Protein AF-0000000081272477 (afdb_homodimer)

Radius of gyration: 28.02 Å; Cα contacts (8 Å, |Δi|>4): 1542; chains: 2; bounding box: 54×92×64 Å

Secondary structure (DSSP, 8-state):
-PPEEEE-S---HHHHHHHHTTSEEE--TT-PPPPHHHHHHHHTT-SEEEE-TT--B-HHHHHH-TT--EEEESSS--TTB-HHHHHHTT-EEE---STTHHHHHHHHHHHHHHHHTTHHHHHHHHHTT----S--TTTT-B---TT-EEEEES-SHHHHHHHHIIIIIH--EEEEE-SSPPPHHHHHHHT-EE--HHHHHHH-SEEEE-----GGGTTSBSHHHHHHS-TT-EEEE-S-TTSB-HHHHHHHHHHTSSSEEEES--TTTTSPPHHHHT-SSEEE--S-TT-BHHHHHHHHHHHHHHHHHHTT-STTTT--SSBS-GGGGG-/-PPEEEE-S---HHHHHHHHTTSEEE--TT-PPPPHHHHHHHHTT-SEEEE-TT--B-HHHHHH-TT--EEEESSS--TTB-HHHHHHTT-EEE---STTHHHHHHHHHHHHHHHHTTHHHHHHHHHTT----S--TTTT-B---TT-EEEEES-SHHHHHHHHIIIIIH--EEEEE-SSPPPHHHHHHHT-EE--HHHHHHH-SEEEE-----GGGTTSBSHHHHHHS-TT-EEEE-S-TTSB-HHHHHHHHHHTSSSEEEES--TTTTSPPHHHHT-SSEEE--S-TT-BHHHHHHHHHHHHHHHHHHTT-STTTT--SSBS-GGGGG-

Solvent-accessible surface area (backbone atoms only — not comparable to full-atom values): 33310 Å² total; per-residue (Å²): 130,65,53,30,31,35,34,56,49,42,67,60,62,79,56,56,50,60,50,55,77,66,29,47,70,44,71,26,85,84,46,55,84,61,50,74,70,55,44,45,64,65,39,45,81,17,32,32,33,43,38,45,81,81,48,74,42,43,59,71,49,46,68,69,22,72,57,42,38,32,45,18,28,53,36,67,77,58,81,39,44,42,61,69,53,32,47,74,69,54,23,36,36,30,36,28,66,72,64,37,31,63,49,27,22,51,37,48,52,24,42,43,39,30,33,38,47,40,44,54,49,37,24,52,41,46,75,71,67,65,52,78,68,72,81,55,68,76,54,72,53,24,54,74,60,61,59,32,33,36,17,32,43,23,66,50,74,39,34,35,52,40,31,30,24,37,29,57,24,36,50,22,45,34,37,32,30,53,97,63,77,70,55,68,69,59,29,59,71,19,49,42,42,83,46,56,64,68,57,39,37,49,61,18,43,34,35,36,36,41,38,80,76,43,83,83,38,50,38,65,39,30,61,71,50,48,66,50,28,34,48,79,13,36,42,27,36,65,43,44,44,36,33,46,30,58,69,43,49,31,52,32,47,75,70,47,41,25,51,28,29,18,32,29,48,39,53,65,61,59,50,67,59,65,66,52,72,73,47,65,56,48,41,53,38,79,57,52,46,48,31,20,57,69,32,40,51,46,31,51,45,48,24,49,48,27,47,42,5,57,74,54,33,76,97,41,43,58,50,38,84,47,52,75,48,61,73,44,66,78,107,132,66,53,30,31,34,34,56,50,42,68,60,61,79,57,56,50,62,49,54,76,65,30,45,70,46,73,26,84,84,46,56,84,60,50,74,69,54,45,44,64,66,41,46,81,18,33,33,34,43,38,44,78,81,47,74,43,41,61,70,51,47,68,68,23,73,57,42,38,31,44,18,28,53,35,67,76,57,80,38,46,41,60,70,54,32,46,77,68,52,22,38,35,30,36,27,66,73,65,36,32,61,49,26,22,51,37,49,53,24,42,42,38,32,32,39,48,39,43,56,49,37,24,52,42,46,75,70,67,64,53,79,67,71,81,56,68,74,55,74,52,23,54,71,61,64,58,32,33,37,16,32,43,22,65,51,71,40,32,35,53,38,31,30,25,36,29,56,25,36,51,22,45,35,35,30,29,54,98,64,76,71,55,68,68,59,29,58,70,19,49,43,42,83,46,54,65,68,57,41,38,48,62,18,44,34,35,37,37,40,37,81,76,44,83,83,38,50,39,66,39,29,60,72,50,48,66,48,28,34,48,78,13,34,42,26,36,66,44,45,44,35,32,47,31,60,69,42,49,30,51,32,48,76,70,48,41,26,51,29,29,18,33,27,48,38,54,64,60,58,51,67,60,66,67,50,72,73,46,67,57,50,40,51,40,80,58,53,45,48,31,20,56,69,33,40,51,45,32,52,45,47,23,50,50,27,46,41,5,57,75,55,33,76,98,41,44,58,50,38,85,46,53,74,47,60,73,44,64,78,108

Nearest PDB structures (foldseek):
  2dbq-assembly1_A  TM=9.444E-01  e=6.482E-40  Pyrococcus horikoshii
  1gdh-assembly1_B  TM=8.837E-01  e=6.370E-31  Hyphomicrobium methylovorum
  8wpo-assembly1_A  TM=8.653E-01  e=7.987E-31  Anabaena sp. 90
  8wps-assembly1_A  TM=8.632E-01  e=1.666E-30  Anabaena sp. 90
  8wpj-assembly1_B  TM=8.432E-01  e=1.078E-29  Anabaena sp. 90

pLDDT: mean 97.38, std 2.61, range [69.44, 99.0]

Foldseek 3Di:
DAAEEEEQADADPVLVVVLVVGHNYDYDNVGDQDDQVRVLVVLARGAEYEAEPSAAADLVSCVSRLNHAEYFYQADADPSHPVVSCLVSLHFYFYQPPLLQLLLLVVLVVLQCCLQQLVVLVVVCVVVVNPDDPDDPPPSDGDDLAQFEEEEEACDSNNLSNLQCSCVVRVHAYEYEDPDDDDPVSCVSSNYHYDHLLCSQQRHQEYEYAHEDDPVLFQVPALVSLLSHDLRHEYEYLHEARSHDLVRVLVCCVVSSHPAYEYQYHNPPPDHDVSQVPDSSYHYHPNCSRPDPSSSSSSSNLSSQQRQQSCQHDPNNLHRPGTPCCVSSVD/DAAEEEEQADADPVLVVVLVVGHNYDYDNVGDQDDQVRVLVVLARGAEYEEEPSAAADLVSCVSRLNHAEYFYQADADPSHPVVSCLVSLHFYFYQPPLLQLLLLVVLVVLQCCLQQLVVLVVVCVVVVNPDDPDDPPPSDGDDLAQFEEEEEACDSNNLSNLQCSCVVRVHAYEYEDPDDDDPVSCVSSNYHYDYLLCSQQRHQEYEYAHEDDPVLFQVPALVSLLSHDLRHEYEYLHEARSHDLVRVLVCCVVSSHPAYEYQYHNPPPDHDVSQVVDSSYHYHPNCSRPDPSSSSSSSNLSSQQRQQSCQHDPNNLHRPGTPCCVSSVD

Structure (mmCIF, N/CA/C/O backbone):
data_AF-0000000081272477-model_v1
#
loop_
_entity.id
_entity.type
_entity.pdbx_description
1 polymer 'D-glycerate dehydrogenase'
#
loop_
_atom_site.group_PDB
_atom_site.id
_atom_site.type_symbol
_atom_site.label_atom_id
_atom_site.label_alt_id
_atom_site.label_comp_id
_atom_site.label_asym_id
_atom_site.label_entity_id
_atom_site.label_seq_id
_atom_site.pdbx_PDB_ins_code
_atom_site.Cartn_x
_atom_site.Cartn_y
_atom_site.Cartn_z
_atom_site.occupancy
_atom_site.B_iso_or_equiv
_atom_site.auth_seq_id
_atom_site.auth_comp_id
_atom_site.auth_asym_id
_atom_site.auth_atom_id
_atom_site.pdbx_PDB_model_num
ATOM 1 N N . MET A 1 1 ? -14.172 45.75 20.594 1 76.38 1 MET A N 1
ATOM 2 C CA . MET A 1 1 ? -14.031 45.344 19.203 1 76.38 1 MET A CA 1
ATOM 3 C C . MET A 1 1 ? -13.602 43.875 19.109 1 76.38 1 MET A C 1
ATOM 5 O O . MET A 1 1 ? -12.898 43.375 19.984 1 76.38 1 MET A O 1
ATOM 9 N N . ARG A 1 2 ? -14.211 43.062 18.188 1 90.12 2 ARG A N 1
ATOM 10 C CA . ARG A 1 2 ? -13.852 41.656 18.047 1 90.12 2 ARG A CA 1
ATOM 11 C C . ARG A 1 2 ? -12.398 41.5 17.609 1 90.12 2 ARG A C 1
ATOM 13 O O . ARG A 1 2 ? -11.922 42.25 16.75 1 90.12 2 ARG A O 1
ATOM 20 N N . PRO A 1 3 ? -11.672 40.656 18.25 1 95.75 3 PRO A N 1
ATOM 21 C CA . PRO A 1 3 ? -10.305 40.438 17.781 1 95.75 3 PRO A CA 1
ATOM 22 C C . PRO A 1 3 ? -10.242 40.031 16.312 1 95.75 3 PRO A C 1
ATOM 24 O O . PRO A 1 3 ? -11.211 39.469 15.773 1 95.75 3 PRO A O 1
ATOM 27 N N . SER A 1 4 ? -9.203 40.438 15.68 1 98.19 4 SER A N 1
ATOM 28 C CA . SER A 1 4 ? -9.016 40.094 14.266 1 98.19 4 SER A CA 1
ATOM 29 C C . SER A 1 4 ? -8.016 38.938 14.102 1 98.19 4 SER A C 1
ATOM 31 O O . SER A 1 4 ? -7.004 38.906 14.805 1 98.19 4 SER A O 1
ATOM 33 N N . VAL A 1 5 ? -8.352 38 13.156 1 98.69 5 VAL A N 1
ATOM 34 C CA . VAL A 1 5 ? -7.457 36.875 12.914 1 98.69 5 VAL A CA 1
ATOM 35 C C . VAL A 1 5 ? -7.266 36.656 11.414 1 98.69 5 VAL A C 1
ATOM 37 O O . VAL A 1 5 ? -8.07 37.156 10.609 1 98.69 5 VAL A O 1
ATOM 40 N N . LEU A 1 6 ? -6.195 36.031 11.07 1 98.69 6 LEU A N 1
ATOM 41 C CA . LEU A 1 6 ? -5.879 35.719 9.68 1 98.69 6 LEU A CA 1
ATOM 42 C C . LEU A 1 6 ? -5.855 34.188 9.461 1 98.69 6 LEU A C 1
ATOM 44 O O . LEU A 1 6 ? -5.27 33.469 10.25 1 98.69 6 LEU A O 1
ATOM 48 N N . VAL A 1 7 ? -6.559 33.688 8.508 1 98.44 7 VAL A N 1
ATOM 49 C CA . VAL A 1 7 ? -6.414 32.344 7.957 1 98.44 7 VAL A CA 1
ATOM 50 C C . VAL A 1 7 ? -5.586 32.406 6.676 1 98.44 7 VAL A C 1
ATOM 52 O O . VAL A 1 7 ? -6.043 32.906 5.656 1 98.44 7 VAL A O 1
ATOM 55 N N . THR A 1 8 ? -4.422 31.812 6.723 1 98.12 8 THR A N 1
ATOM 56 C CA . THR A 1 8 ? -3.414 32.125 5.715 1 98.12 8 THR A CA 1
ATOM 57 C C . THR A 1 8 ? -3.672 31.344 4.434 1 98.12 8 THR A C 1
ATOM 59 O O . THR A 1 8 ? -3.211 31.734 3.357 1 98.12 8 THR A O 1
ATOM 62 N N . ARG A 1 9 ? -4.277 30.172 4.582 1 97.81 9 ARG A N 1
ATOM 63 C CA . ARG A 1 9 ? -4.547 29.281 3.451 1 97.81 9 ARG A CA 1
ATOM 64 C C . ARG A 1 9 ? -6.027 28.922 3.387 1 97.81 9 ARG A C 1
ATOM 66 O O . ARG A 1 9 ? -6.738 29.016 4.391 1 97.81 9 ARG A O 1
ATOM 73 N N . ALA A 1 10 ? -6.453 28.562 2.178 1 97.25 10 ALA A N 1
ATOM 74 C CA . ALA A 1 10 ? -7.824 28.062 2.068 1 97.25 10 ALA A CA 1
ATOM 75 C C . ALA A 1 10 ? -8.039 26.844 2.951 1 97.25 10 ALA A C 1
ATOM 77 O O . ALA A 1 10 ? -7.109 26.062 3.168 1 97.25 10 ALA A O 1
ATOM 78 N N . THR A 1 11 ? -9.188 26.703 3.492 1 96.69 11 THR A N 1
ATOM 79 C CA . THR A 1 11 ? -9.586 25.578 4.32 1 96.69 11 THR A CA 1
ATOM 80 C C . THR A 1 11 ? -11.078 25.297 4.176 1 96.69 11 THR A C 1
ATOM 82 O O . THR A 1 11 ? -11.734 25.859 3.287 1 96.69 11 THR A O 1
ATOM 85 N N . PHE A 1 12 ? -11.594 24.344 4.891 1 96.38 12 PHE A N 1
ATOM 86 C CA . PHE A 1 12 ? -13.016 24.016 4.828 1 96.38 12 PHE A CA 1
ATOM 87 C C . PHE A 1 12 ? -13.859 25.172 5.352 1 96.38 12 PHE A C 1
ATOM 89 O O . PHE A 1 12 ? -13.812 25.484 6.543 1 96.38 12 PHE A O 1
ATOM 96 N N . PRO A 1 13 ? -14.695 25.75 4.469 1 95.75 13 PRO A N 1
ATOM 97 C CA . PRO A 1 13 ? -15.438 26.953 4.848 1 95.75 13 PRO A CA 1
ATOM 98 C C . PRO A 1 13 ? -16.281 26.75 6.102 1 95.75 13 PRO A C 1
ATOM 100 O O . PRO A 1 13 ? -16.359 27.641 6.953 1 95.75 13 PRO A O 1
ATOM 103 N N . ASP A 1 14 ? -16.906 25.578 6.137 1 96.56 14 ASP A N 1
ATOM 104 C CA . ASP A 1 14 ? -17.75 25.328 7.289 1 96.56 14 ASP A CA 1
ATOM 105 C C . ASP A 1 14 ? -16.953 25.328 8.586 1 96.56 14 ASP A C 1
ATOM 107 O O . ASP A 1 14 ? -17.453 25.734 9.633 1 96.56 14 ASP A O 1
ATOM 111 N N . ILE A 1 15 ? -15.727 24.953 8.531 1 96 15 ILE A N 1
ATOM 112 C CA . ILE A 1 15 ? -14.875 24.922 9.719 1 96 15 ILE A CA 1
ATOM 113 C C . ILE A 1 15 ? -14.328 26.312 9.992 1 96 15 ILE A C 1
ATOM 115 O O . ILE A 1 15 ? -14.344 26.781 11.133 1 96 15 ILE A O 1
ATOM 119 N N . ALA A 1 16 ? -13.898 26.984 8.969 1 94.31 16 ALA A N 1
ATOM 120 C CA . ALA A 1 16 ? -13.375 28.344 9.109 1 94.31 16 ALA A CA 1
ATOM 121 C C . ALA A 1 16 ? -14.445 29.297 9.641 1 94.31 16 ALA A C 1
ATOM 123 O O . ALA A 1 16 ? -14.141 30.234 10.383 1 94.31 16 ALA A O 1
ATOM 124 N N . ASN A 1 17 ? -15.664 29.047 9.336 1 96.75 17 ASN A N 1
ATOM 125 C CA . ASN A 1 17 ? -16.781 29.906 9.734 1 96.75 17 ASN A CA 1
ATOM 126 C C . ASN A 1 17 ? -16.969 29.906 11.25 1 96.75 17 ASN A C 1
ATOM 128 O O . ASN A 1 17 ? -17.531 30.844 11.812 1 96.75 17 ASN A O 1
ATOM 132 N N . ARG A 1 18 ? -16.5 28.922 11.898 1 97.88 18 ARG A N 1
ATOM 133 C CA . ARG A 1 18 ? -16.562 28.906 13.352 1 97.88 18 ARG A CA 1
ATOM 134 C C . ARG A 1 18 ? -15.773 30.047 13.961 1 97.88 18 ARG A C 1
ATOM 136 O O . ARG A 1 18 ? -16.109 30.547 15.031 1 97.88 18 ARG A O 1
ATOM 143 N N . LEU A 1 19 ? -14.734 30.469 13.258 1 98.19 19 LEU A N 1
ATOM 144 C CA . LEU A 1 19 ? -13.922 31.594 13.719 1 98.19 19 LEU A CA 1
ATOM 145 C C . LEU A 1 19 ? -14.727 32.906 13.68 1 98.19 19 LEU A C 1
ATOM 147 O O . LEU A 1 19 ? -14.531 33.781 14.523 1 98.19 19 LEU A O 1
ATOM 151 N N . ARG A 1 20 ? -15.609 33.031 12.766 1 97.38 20 ARG A N 1
ATOM 152 C CA . ARG A 1 20 ? -16.359 34.25 12.531 1 97.38 20 ARG A CA 1
ATOM 153 C C . ARG A 1 20 ? -17.375 34.5 13.648 1 97.38 20 ARG A C 1
ATOM 155 O O . ARG A 1 20 ? -17.875 35.625 13.805 1 97.38 20 ARG A O 1
ATOM 162 N N . GLU A 1 21 ? -17.609 33.469 14.367 1 96.62 21 GLU A N 1
ATOM 163 C CA . GLU A 1 21 ? -18.484 33.625 15.523 1 96.62 21 GLU A CA 1
ATOM 164 C C . GLU A 1 21 ? -17.812 34.469 16.609 1 96.62 21 GLU A C 1
ATOM 166 O O . GLU A 1 21 ? -18.5 35.094 17.438 1 96.62 21 GLU A O 1
ATOM 171 N N . HIS A 1 22 ? -16.531 34.562 16.578 1 97.25 22 HIS A N 1
ATOM 172 C CA . HIS A 1 22 ? -15.82 35.219 17.672 1 97.25 22 HIS A CA 1
ATOM 173 C C . HIS A 1 22 ? -14.914 36.312 17.172 1 97.25 22 HIS A C 1
ATOM 175 O O . HIS A 1 22 ? -14.57 37.25 17.922 1 97.25 22 HIS A O 1
ATOM 181 N N . PHE A 1 23 ? -14.578 36.219 15.852 1 98.44 23 PHE A N 1
ATOM 182 C CA . PHE A 1 23 ? -13.5 37.094 15.383 1 98.44 23 PHE A CA 1
ATOM 183 C C . PHE A 1 23 ? -13.891 37.781 14.086 1 98.44 23 PHE A C 1
ATOM 185 O O . PHE A 1 23 ? -14.828 37.375 13.406 1 98.44 23 PHE A O 1
ATOM 192 N N . ASP A 1 24 ? -13.188 38.938 13.82 1 98.19 24 ASP A N 1
ATOM 193 C CA . ASP A 1 24 ? -13.094 39.438 12.461 1 98.19 24 ASP A CA 1
ATOM 194 C C . ASP A 1 24 ? -12.047 38.656 11.656 1 98.19 24 ASP A C 1
ATOM 196 O O . ASP A 1 24 ? -10.852 38.781 11.898 1 98.19 24 ASP A O 1
ATOM 200 N N . VAL A 1 25 ? -12.523 37.906 10.672 1 98.12 25 VAL A N 1
ATOM 201 C CA . VAL A 1 25 ? -11.656 36.938 10.008 1 98.12 25 VAL A CA 1
ATOM 202 C C . VAL A 1 25 ? -11.273 37.469 8.625 1 98.12 25 VAL A C 1
ATOM 204 O O . VAL A 1 25 ? -12.148 37.812 7.824 1 98.12 25 VAL A O 1
ATOM 207 N N . THR A 1 26 ? -10.008 37.625 8.406 1 97.56 26 THR A N 1
ATOM 208 C CA . THR A 1 26 ? -9.484 37.688 7.051 1 97.56 26 THR A CA 1
ATOM 209 C C . THR A 1 26 ? -9.055 36.312 6.551 1 97.56 26 THR A C 1
ATOM 211 O O . THR A 1 26 ? -8.195 35.688 7.16 1 97.56 26 THR A O 1
ATOM 214 N N . ASP A 1 27 ? -9.672 35.844 5.527 1 95.94 27 ASP A N 1
ATOM 215 C CA . ASP A 1 27 ? -9.336 34.531 5.023 1 95.94 27 ASP A CA 1
ATOM 216 C C . ASP A 1 27 ? -8.672 34.625 3.652 1 95.94 27 ASP A C 1
ATOM 218 O O . ASP A 1 27 ? -8.258 35.688 3.225 1 95.94 27 ASP A O 1
ATOM 222 N N . ASN A 1 28 ? -8.367 33.469 3.062 1 96.69 28 ASN A N 1
ATOM 223 C CA . ASN A 1 28 ? -7.617 33.344 1.814 1 96.69 28 ASN A CA 1
ATOM 224 C C . ASN A 1 28 ? -8.219 32.281 0.914 1 96.69 28 ASN A C 1
ATOM 226 O O . ASN A 1 28 ? -7.562 31.266 0.626 1 96.69 28 ASN A O 1
ATOM 230 N N . PRO A 1 29 ? -9.422 32.469 0.4 1 94.69 29 PRO A N 1
ATOM 231 C CA . PRO A 1 29 ? -10.109 31.453 -0.39 1 94.69 29 PRO A CA 1
ATOM 232 C C . PRO A 1 29 ? -9.383 31.125 -1.691 1 94.69 29 PRO A C 1
ATOM 234 O O . PRO A 1 29 ? -9.531 30.016 -2.23 1 94.69 29 PRO A O 1
ATOM 237 N N . SER A 1 30 ? -8.547 32.062 -2.186 1 95.69 30 SER A N 1
ATOM 238 C CA . SER A 1 30 ? -7.785 31.844 -3.406 1 95.69 30 SER A CA 1
ATOM 239 C C . SER A 1 30 ? -6.59 30.922 -3.139 1 95.69 30 SER A C 1
ATOM 241 O O . SER A 1 30 ? -5.953 30.438 -4.074 1 95.69 30 SER A O 1
ATOM 243 N N . ASP A 1 31 ? -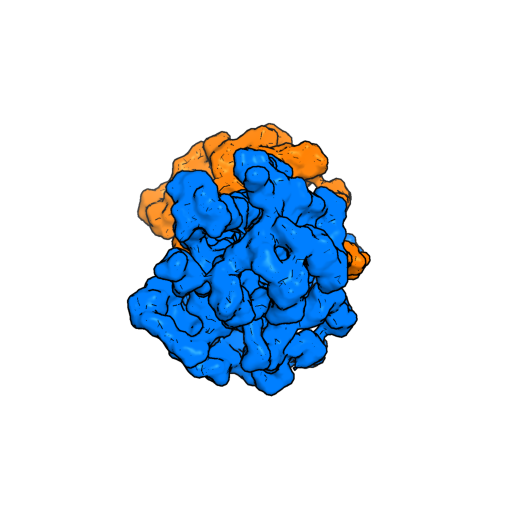6.297 30.703 -1.853 1 97.25 31 ASP A N 1
ATOM 244 C CA . ASP A 1 31 ? -5.223 29.828 -1.396 1 97.25 31 ASP A CA 1
ATOM 245 C C . ASP A 1 31 ? -3.871 30.281 -1.946 1 97.25 31 ASP A C 1
ATOM 247 O O . ASP A 1 31 ? -3.043 29.453 -2.328 1 97.25 31 ASP A O 1
ATOM 251 N N . THR A 1 32 ? -3.68 31.516 -2.041 1 96.12 32 THR A N 1
ATOM 252 C CA . THR A 1 32 ? -2.41 32.062 -2.492 1 96.12 32 THR A CA 1
ATOM 253 C C . THR A 1 32 ? -1.351 31.953 -1.4 1 96.12 32 THR A C 1
ATOM 255 O O . THR A 1 32 ? -1.631 32.219 -0.228 1 96.12 32 THR A O 1
ATOM 258 N N . ILE A 1 33 ? -0.231 31.5 -1.754 1 96.12 33 ILE A N 1
ATOM 259 C CA . ILE A 1 33 ? 0.877 31.5 -0.807 1 96.12 33 ILE A CA 1
ATOM 260 C C . ILE A 1 33 ? 1.395 32.938 -0.624 1 96.12 33 ILE A C 1
ATOM 262 O O . ILE A 1 33 ? 1.824 33.562 -1.587 1 96.12 33 ILE A O 1
ATOM 266 N N . LEU A 1 34 ? 1.426 33.375 0.57 1 96.62 34 LEU A N 1
ATOM 267 C CA . LEU A 1 34 ? 1.823 34.75 0.866 1 96.62 34 LEU A CA 1
ATOM 268 C C . LEU A 1 34 ? 3.338 34.844 0.998 1 96.62 34 LEU A C 1
ATOM 270 O O . LEU A 1 34 ? 3.973 34 1.633 1 96.62 34 LEU A O 1
ATOM 274 N N . SER A 1 35 ? 3.887 35.906 0.347 1 96.56 35 SER A N 1
ATOM 275 C CA . SER A 1 35 ? 5.281 36.219 0.622 1 96.56 35 SER A CA 1
ATOM 276 C C . SER A 1 35 ? 5.469 36.688 2.064 1 96.56 35 SER A C 1
ATOM 278 O O . SER A 1 35 ? 4.5 37.031 2.738 1 96.56 35 SER A O 1
ATOM 280 N N . PRO A 1 36 ? 6.695 36.656 2.486 1 96.81 36 PRO A N 1
ATOM 281 C CA . PRO A 1 36 ? 6.934 37.125 3.852 1 96.81 36 PRO A CA 1
ATOM 282 C C . PRO A 1 36 ? 6.41 38.562 4.082 1 96.81 36 PRO A C 1
ATOM 284 O O . PRO A 1 36 ? 5.785 38.812 5.109 1 96.81 36 PRO A O 1
ATOM 287 N N . SER A 1 37 ? 6.609 39.469 3.121 1 97.69 37 SER A N 1
ATOM 288 C CA . SER A 1 37 ? 6.156 40.844 3.26 1 97.69 37 SER A CA 1
ATOM 289 C C . SER A 1 37 ? 4.633 40.938 3.252 1 97.69 37 SER A C 1
ATOM 291 O O . SER A 1 37 ? 4.043 41.688 4.012 1 97.69 37 SER A O 1
ATOM 293 N N . GLU A 1 38 ? 3.973 40.125 2.383 1 98 38 GLU A N 1
ATOM 294 C CA . GLU A 1 38 ? 2.514 40.094 2.338 1 98 38 GLU A CA 1
ATOM 295 C C . GLU A 1 38 ? 1.933 39.531 3.631 1 98 38 GLU A C 1
ATOM 297 O O . GLU A 1 38 ? 0.911 40.031 4.121 1 98 38 GLU A O 1
ATOM 302 N N . LEU A 1 39 ? 2.564 38.5 4.129 1 98.44 39 LEU A N 1
ATOM 303 C CA . LEU A 1 39 ? 2.125 37.906 5.383 1 98.44 39 LEU A CA 1
ATOM 304 C C . LEU A 1 39 ? 2.17 38.906 6.52 1 98.44 39 LEU A C 1
ATOM 306 O O . LEU A 1 39 ? 1.203 39.062 7.273 1 98.44 39 LEU A O 1
ATOM 310 N N . ILE A 1 40 ? 3.283 39.656 6.629 1 98.38 40 ILE A N 1
ATOM 311 C CA . ILE A 1 40 ? 3.447 40.656 7.668 1 98.38 40 ILE A CA 1
ATOM 312 C C . ILE A 1 40 ? 2.373 41.719 7.516 1 98.38 40 ILE A C 1
ATOM 314 O O . ILE A 1 40 ? 1.71 42.094 8.484 1 98.38 40 ILE A O 1
ATOM 318 N N . ALA A 1 41 ? 2.201 42.188 6.289 1 98.31 41 ALA A N 1
ATOM 319 C CA . ALA A 1 41 ? 1.215 43.25 6.027 1 98.31 41 ALA A CA 1
ATOM 320 C C . ALA A 1 41 ? -0.181 42.781 6.457 1 98.31 41 ALA A C 1
ATOM 322 O O . ALA A 1 41 ? -0.937 43.594 7.035 1 98.31 41 ALA A O 1
ATOM 323 N N . ARG A 1 42 ? -0.509 41.562 6.219 1 98.06 42 ARG A N 1
ATOM 324 C CA . ARG A 1 42 ? -1.847 41.062 6.512 1 98.06 42 ARG A CA 1
ATOM 325 C C . ARG A 1 42 ? -2.004 40.75 8 1 98.06 42 ARG A C 1
ATOM 327 O O . ARG A 1 42 ? -3.119 40.75 8.523 1 98.06 42 ARG A O 1
ATOM 334 N N . LEU A 1 43 ? -0.942 40.5 8.656 1 98.25 43 LEU A N 1
ATOM 335 C CA . LEU A 1 43 ? -0.984 40.125 10.055 1 98.25 43 LEU A CA 1
ATOM 336 C C . LEU A 1 43 ? -0.969 41.344 10.961 1 98.25 43 LEU A C 1
ATOM 338 O O . LEU A 1 43 ? -1.302 41.25 12.148 1 98.25 43 LEU A O 1
ATOM 342 N N . GLN A 1 44 ? -0.455 42.469 10.43 1 98 44 GLN A N 1
ATOM 343 C CA . GLN A 1 44 ? -0.418 43.688 11.25 1 98 44 GLN A CA 1
ATOM 344 C C . GLN A 1 44 ? -1.803 44.031 11.789 1 98 44 GLN A C 1
ATOM 346 O O . GLN A 1 44 ? -2.777 44.062 11.039 1 98 44 GLN A O 1
ATOM 351 N N . GLY A 1 45 ? -1.871 44.188 13.086 1 97.25 45 GLY A N 1
ATOM 352 C CA . GLY A 1 45 ? -3.115 44.531 13.75 1 97.25 45 GLY A CA 1
ATOM 353 C C . GLY A 1 45 ? -3.928 43.344 14.164 1 97.25 45 GLY A C 1
ATOM 354 O O . GLY A 1 45 ? -4.941 43.469 14.852 1 97.25 45 GLY A O 1
ATOM 355 N N . LYS A 1 46 ? -3.514 42.188 13.789 1 98.31 46 LYS A N 1
ATOM 356 C CA . LYS A 1 46 ? -4.266 40.969 14.109 1 98.31 46 LYS A CA 1
ATOM 357 C C . LYS A 1 46 ? -3.74 40.312 15.383 1 98.31 46 LYS A C 1
ATOM 359 O O . LYS A 1 46 ? -2.564 40.469 15.727 1 98.31 46 LYS A O 1
ATOM 364 N N . GLN A 1 47 ? -4.605 39.531 16.031 1 98.56 47 GLN A N 1
ATOM 365 C CA . GLN A 1 47 ? -4.25 38.938 17.312 1 98.56 47 GLN A CA 1
ATOM 366 C C . GLN A 1 47 ? -3.941 37.469 17.156 1 98.56 47 GLN A C 1
ATOM 368 O O . GLN A 1 47 ? -3.34 36.844 18.031 1 98.56 47 GLN A O 1
ATOM 373 N N . GLY A 1 48 ? -4.41 36.844 16.047 1 98.69 48 GLY A N 1
ATOM 374 C CA . GLY A 1 48 ? -4.176 35.406 15.859 1 98.69 48 GLY A CA 1
ATOM 375 C C . GLY A 1 48 ? -4.047 35.031 14.398 1 98.69 48 GLY A C 1
ATOM 376 O O . GLY A 1 48 ? -4.473 35.781 13.508 1 98.69 48 GLY A O 1
ATOM 377 N N . VAL A 1 49 ? -3.459 33.875 14.18 1 98.81 49 VAL A N 1
ATOM 378 C CA . VAL A 1 49 ? -3.293 33.375 12.812 1 98.81 49 VAL A CA 1
ATOM 379 C C . VAL A 1 49 ? -3.432 31.859 12.797 1 98.81 49 VAL A C 1
ATOM 381 O O . VAL A 1 49 ? -2.941 31.172 13.695 1 98.81 49 VAL A O 1
ATOM 384 N N . MET A 1 50 ? -4.273 31.359 11.906 1 98.44 50 MET A N 1
ATOM 385 C CA . MET A 1 50 ? -4.215 29.969 11.453 1 98.44 50 MET A CA 1
ATOM 386 C C . MET A 1 50 ? -3.195 29.812 10.336 1 98.44 50 MET A C 1
ATOM 388 O O . MET A 1 50 ? -3.428 30.25 9.211 1 98.44 50 MET A O 1
ATOM 392 N N . SER A 1 51 ? -2.102 29.188 10.672 1 97.81 51 SER A N 1
ATOM 393 C CA . SER A 1 51 ? -0.984 29.094 9.734 1 97.81 51 SER A CA 1
ATOM 394 C C . SER A 1 51 ? -0.799 27.656 9.25 1 97.81 51 SER A C 1
ATOM 396 O O . SER A 1 51 ? -1.426 26.734 9.766 1 97.81 51 SER A O 1
ATOM 398 N N . THR A 1 52 ? -0.019 27.484 8.211 1 96.31 52 THR A N 1
ATOM 399 C CA . THR A 1 52 ? 0.438 26.203 7.688 1 96.31 52 THR A CA 1
ATOM 400 C C . THR A 1 52 ? 1.956 26.188 7.527 1 96.31 52 THR A C 1
ATOM 402 O O . THR A 1 52 ? 2.637 27.125 7.965 1 96.31 52 THR A O 1
ATOM 405 N N . GLY A 1 53 ? 2.418 25.125 6.953 1 93.44 53 GLY A N 1
ATOM 406 C CA . GLY A 1 53 ? 3.852 24.984 6.758 1 93.44 53 GLY A CA 1
ATOM 407 C C . GLY A 1 53 ? 4.418 26 5.773 1 93.44 53 GLY A C 1
ATOM 408 O O . GLY A 1 53 ? 5.633 26.203 5.711 1 93.44 53 GLY A O 1
ATOM 409 N N . SER A 1 54 ? 3.561 26.734 5.09 1 93.56 54 SER A N 1
ATOM 410 C CA . SER A 1 54 ? 4.008 27.656 4.059 1 93.56 54 SER A CA 1
ATOM 411 C C . SER A 1 54 ? 4.402 29 4.656 1 93.56 54 SER A C 1
ATOM 413 O O . SER A 1 54 ? 5.023 29.828 3.982 1 93.56 54 SER A O 1
ATOM 415 N N . GLU A 1 55 ? 4.043 29.219 5.883 1 96.5 55 GLU A N 1
ATOM 416 C CA . GLU A 1 55 ? 4.324 30.516 6.512 1 96.5 55 GLU A CA 1
ATOM 417 C C . GLU A 1 55 ? 5.492 30.406 7.492 1 96.5 55 GLU A C 1
ATOM 419 O O . GLU A 1 55 ? 5.453 29.594 8.422 1 96.5 55 GLU A O 1
ATOM 424 N N . ARG A 1 56 ? 6.441 31.219 7.297 1 97 56 ARG A N 1
ATOM 425 C CA . ARG A 1 56 ? 7.539 31.297 8.258 1 97 56 ARG A CA 1
ATOM 426 C C . ARG A 1 56 ? 7.23 32.312 9.359 1 97 56 ARG A C 1
ATOM 428 O O . ARG A 1 56 ? 6.984 33.5 9.078 1 97 56 ARG A O 1
ATOM 435 N N . ILE A 1 57 ? 7.156 31.844 10.578 1 98.44 57 ILE A N 1
ATOM 436 C CA . ILE A 1 57 ? 6.934 32.688 11.742 1 98.44 57 ILE A CA 1
ATOM 437 C C . ILE A 1 57 ? 8.227 32.781 12.555 1 98.44 57 ILE A C 1
ATOM 439 O O . ILE A 1 57 ? 8.523 31.922 13.375 1 98.44 57 ILE A O 1
ATOM 443 N N . ASP A 1 58 ? 8.953 33.844 12.312 1 97.94 58 ASP A N 1
ATOM 444 C CA . ASP A 1 58 ? 10.227 34.031 13 1 97.94 58 ASP A CA 1
ATOM 445 C C . ASP A 1 58 ? 10.242 35.344 13.781 1 97.94 58 ASP A C 1
ATOM 447 O O . ASP A 1 58 ? 9.211 36.031 13.891 1 97.94 58 ASP A O 1
ATOM 451 N N . ALA A 1 59 ? 11.336 35.719 14.352 1 98 59 ALA A N 1
ATOM 452 C CA . ALA A 1 59 ? 11.469 36.875 15.203 1 98 59 ALA A CA 1
ATOM 453 C C . ALA A 1 59 ? 11.156 38.156 14.422 1 98 59 ALA A C 1
ATOM 455 O O . ALA A 1 59 ? 10.523 39.094 14.953 1 98 59 ALA A O 1
ATOM 456 N N . ALA A 1 60 ? 11.586 38.219 13.211 1 98 60 ALA A N 1
ATOM 457 C CA . ALA A 1 60 ? 11.359 39.406 12.383 1 98 60 ALA A CA 1
ATOM 458 C C . ALA A 1 60 ? 9.867 39.625 12.172 1 98 60 ALA A C 1
ATOM 460 O O . ALA A 1 60 ? 9.398 40.781 12.273 1 98 60 ALA A O 1
ATOM 461 N N . LEU A 1 61 ? 9.148 38.562 11.859 1 98.56 61 LEU A N 1
ATOM 462 C CA . LEU A 1 61 ? 7.707 38.688 11.688 1 98.56 61 LEU A CA 1
ATOM 463 C C . LEU A 1 61 ? 7.035 39.094 12.992 1 98.56 61 LEU A C 1
ATOM 465 O O . LEU A 1 61 ? 6.168 39.969 12.984 1 98.56 61 LEU A O 1
ATOM 469 N N . LEU A 1 62 ? 7.438 38.531 14.086 1 98.69 62 LEU A N 1
ATOM 470 C CA . LEU A 1 62 ? 6.836 38.812 15.383 1 98.69 62 LEU A CA 1
ATOM 471 C C . LEU A 1 62 ? 7.09 40.25 15.797 1 98.69 62 LEU A C 1
ATOM 473 O O . LEU A 1 62 ? 6.23 40.875 16.422 1 98.69 62 LEU A O 1
ATOM 477 N N . ASP A 1 63 ? 8.242 40.812 15.461 1 98.38 63 ASP A N 1
ATOM 478 C CA . ASP A 1 63 ? 8.562 42.219 15.734 1 98.38 63 ASP A CA 1
ATOM 479 C C . ASP A 1 63 ? 7.645 43.125 14.938 1 98.38 63 ASP A C 1
ATOM 481 O O . ASP A 1 63 ? 7.234 44.188 15.445 1 98.38 63 ASP A O 1
ATOM 485 N N . ALA A 1 64 ? 7.383 42.75 13.773 1 98.44 64 ALA A N 1
ATOM 486 C CA . ALA A 1 64 ? 6.566 43.562 12.875 1 98.44 64 ALA A CA 1
ATOM 487 C C . ALA A 1 64 ? 5.09 43.469 13.25 1 98.44 64 ALA A C 1
ATOM 489 O O . ALA A 1 64 ? 4.285 44.312 12.82 1 98.44 64 ALA A O 1
ATOM 490 N N . CYS A 1 65 ? 4.66 42.469 13.984 1 98.5 65 CYS A N 1
ATOM 491 C CA . CYS A 1 65 ? 3.27 42.219 14.352 1 98.5 65 CYS A CA 1
ATOM 492 C C . CYS A 1 65 ? 3.117 42.062 15.859 1 98.5 65 CYS A C 1
ATOM 494 O O . CYS A 1 65 ? 2.68 41 16.328 1 98.5 65 CYS A O 1
ATOM 496 N N . PRO A 1 66 ? 3.324 43.094 16.578 1 98.12 66 PRO A N 1
ATOM 497 C CA . PRO A 1 66 ? 3.402 42.969 18.047 1 98.12 66 PRO A CA 1
ATOM 498 C C . PRO A 1 66 ? 2.053 42.656 18.688 1 98.12 66 PRO A C 1
ATOM 500 O O . PRO A 1 66 ? 1.99 42.312 19.875 1 98.12 66 PRO A O 1
ATOM 503 N N . GLN A 1 67 ? 0.956 42.781 17.984 1 98.12 67 GLN A N 1
ATOM 504 C CA . GLN A 1 67 ? -0.359 42.5 18.562 1 98.12 67 GLN A CA 1
ATOM 505 C C . GLN A 1 67 ? -0.689 41 18.5 1 98.12 67 GLN A C 1
ATOM 507 O O . GLN A 1 67 ? -1.675 40.562 19.094 1 98.12 67 GLN A O 1
ATOM 512 N N . LEU A 1 68 ? 0.129 40.25 17.781 1 98.5 68 LEU A N 1
ATOM 513 C CA . LEU A 1 68 ? -0.118 38.812 17.641 1 98.5 68 LEU A CA 1
ATOM 514 C C . LEU A 1 68 ? -0.024 38.125 18.984 1 98.5 68 LEU A C 1
ATOM 516 O O . LEU A 1 68 ? 0.94 38.312 19.734 1 98.5 68 LEU A O 1
ATOM 520 N N . LYS A 1 69 ? -1.015 37.281 19.25 1 98.38 69 LYS A N 1
ATOM 521 C CA . LYS A 1 69 ? -1.067 36.594 20.531 1 98.38 69 LYS A CA 1
ATOM 522 C C . LYS A 1 69 ? -1.073 35.062 20.344 1 98.38 69 LYS A C 1
ATOM 524 O O . LYS A 1 69 ? -0.742 34.312 21.266 1 98.38 69 LYS A O 1
ATOM 529 N N . ALA A 1 70 ? -1.472 34.594 19.172 1 98.75 70 ALA A N 1
ATOM 530 C CA . ALA A 1 70 ? -1.597 33.156 18.938 1 98.75 70 ALA A CA 1
ATOM 531 C C . ALA A 1 70 ? -1.23 32.781 17.516 1 98.75 70 ALA A C 1
ATOM 533 O O . ALA A 1 70 ? -1.659 33.469 16.562 1 98.75 70 ALA A O 1
ATOM 534 N N . VAL A 1 71 ? -0.366 31.781 17.328 1 98.88 71 VAL A N 1
ATOM 535 C CA . VAL A 1 71 ? -0.042 31.125 16.062 1 98.88 71 VAL A CA 1
ATOM 536 C C . VAL A 1 71 ? -0.471 29.672 16.125 1 98.88 71 VAL A C 1
ATOM 538 O O . VAL A 1 71 ? 0.16 28.859 16.797 1 98.88 71 VAL A O 1
ATOM 541 N N . CYS A 1 72 ? -1.524 29.328 15.422 1 98.81 72 CYS A N 1
ATOM 542 C CA . CYS A 1 72 ? -2.049 27.969 15.414 1 98.81 72 CYS A CA 1
ATOM 543 C C . CYS A 1 72 ? -1.809 27.297 14.062 1 98.81 72 CYS A C 1
ATOM 545 O O . CYS A 1 72 ? -2.41 27.688 13.055 1 98.81 72 CYS A O 1
ATOM 547 N N . ASN A 1 73 ? -0.987 26.344 14.062 1 98.31 73 ASN A N 1
ATOM 548 C CA . ASN A 1 73 ? -0.432 25.734 12.859 1 98.31 73 ASN A CA 1
ATOM 549 C C . ASN A 1 73 ? -1.152 24.438 12.5 1 98.31 73 ASN A C 1
ATOM 551 O O . ASN A 1 73 ? -1.359 23.578 13.359 1 98.31 73 ASN A O 1
ATOM 555 N N . VAL A 1 74 ? -1.55 24.312 11.211 1 97.56 74 VAL A N 1
ATOM 556 C CA . VAL A 1 74 ? -2.154 23.094 10.719 1 97.56 74 VAL A CA 1
ATOM 557 C C . VAL A 1 74 ? -1.062 22.062 10.398 1 97.56 74 VAL A C 1
ATOM 559 O O . VAL A 1 74 ? -0.358 22.188 9.398 1 97.56 74 VAL A O 1
ATOM 562 N N . GLY A 1 75 ? -0.958 21.016 11.211 1 96.31 75 GLY A N 1
ATOM 563 C CA . GLY A 1 75 ? 0.043 19.984 11.016 1 96.31 75 GLY A CA 1
ATOM 564 C C . GLY A 1 75 ? 0.752 19.594 12.297 1 96.31 75 GLY A C 1
ATOM 565 O O . GLY A 1 75 ? 0.699 20.312 13.289 1 96.31 75 GLY A O 1
ATOM 566 N N . VAL A 1 76 ? 1.421 18.484 12.281 1 94.88 76 VAL A N 1
ATOM 567 C CA . VAL A 1 76 ? 2.182 18.031 13.438 1 94.88 76 VAL A CA 1
ATOM 568 C C . VAL A 1 76 ? 3.502 18.781 13.523 1 94.88 76 VAL A C 1
ATOM 570 O O . VAL A 1 76 ? 3.887 19.25 14.602 1 94.88 76 VAL A O 1
ATOM 573 N N . GLY A 1 77 ? 4.195 18.781 12.367 1 91.75 77 GLY A N 1
ATOM 574 C CA . GLY A 1 77 ? 5.441 19.531 12.32 1 91.75 77 GLY A CA 1
ATOM 575 C C . GLY A 1 77 ? 5.23 21.031 12.328 1 91.75 77 GLY A C 1
ATOM 576 O O . GLY A 1 77 ? 4.25 21.531 11.773 1 91.75 77 GLY A O 1
ATOM 577 N N . TYR A 1 78 ? 6.129 21.719 12.953 1 95.19 78 TYR A N 1
ATOM 578 C CA . TYR A 1 78 ? 6.051 23.172 13.031 1 95.19 78 TYR A CA 1
ATOM 579 C C . TYR A 1 78 ? 7.43 23.797 12.898 1 95.19 78 TYR A C 1
ATOM 581 O O . TYR A 1 78 ? 7.75 24.766 13.602 1 95.19 78 TYR A O 1
ATOM 589 N N . ASN A 1 79 ? 8.234 23.188 12.039 1 92 79 ASN A N 1
ATOM 590 C CA . ASN A 1 79 ? 9.594 23.672 11.844 1 92 79 ASN A CA 1
ATOM 591 C C . ASN A 1 79 ? 9.617 25.062 11.219 1 92 79 ASN A C 1
ATOM 593 O O . ASN A 1 79 ? 10.648 25.734 11.227 1 92 79 ASN A O 1
ATOM 597 N N . ASN A 1 80 ? 8.484 25.547 10.734 1 94.19 80 ASN A N 1
ATOM 598 C CA . ASN A 1 80 ? 8.367 26.875 10.156 1 94.19 80 ASN A CA 1
ATOM 599 C C . ASN A 1 80 ? 8.195 27.953 11.227 1 94.19 80 ASN A C 1
ATOM 601 O O . ASN A 1 80 ? 8.203 29.141 10.93 1 94.19 80 ASN A O 1
ATOM 605 N N . ILE A 1 81 ? 8.07 27.578 12.492 1 97.94 81 ILE A N 1
ATOM 606 C CA . ILE A 1 81 ? 7.773 28.5 13.578 1 97.94 81 ILE A CA 1
ATOM 607 C C . ILE A 1 81 ? 8.945 28.547 14.555 1 97.94 81 ILE A C 1
ATOM 609 O O . ILE A 1 81 ? 9.422 27.516 15.016 1 97.94 81 ILE A O 1
ATOM 613 N N . ASP A 1 82 ? 9.453 29.734 14.859 1 98 82 ASP A N 1
ATOM 614 C CA . ASP A 1 82 ? 10.398 29.938 15.953 1 98 82 ASP A CA 1
ATOM 615 C C . ASP A 1 82 ? 9.688 29.984 17.297 1 98 82 ASP A C 1
ATOM 617 O O . ASP A 1 82 ? 9.375 31.062 17.812 1 98 82 ASP A O 1
ATOM 621 N N . VAL A 1 83 ? 9.508 28.859 17.875 1 98.19 83 VAL A N 1
ATOM 622 C CA . VAL A 1 83 ? 8.711 28.703 19.094 1 98.19 83 VAL A CA 1
ATOM 623 C C . VAL A 1 83 ? 9.344 29.516 20.219 1 98.19 83 VAL A C 1
ATOM 625 O O . VAL A 1 83 ? 8.633 30.125 21.031 1 98.19 83 VAL A O 1
ATOM 628 N N . ALA A 1 84 ? 10.648 29.5 20.281 1 97.81 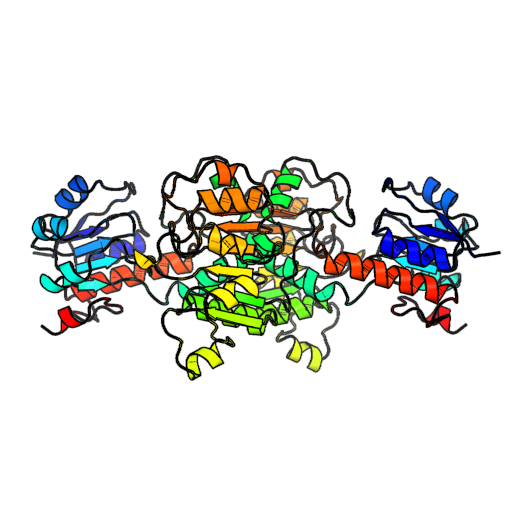84 ALA A N 1
ATOM 629 C CA . ALA A 1 84 ? 11.352 30.266 21.312 1 97.81 84 ALA A CA 1
ATOM 630 C C . ALA A 1 84 ? 11.047 31.766 21.203 1 97.81 84 ALA A C 1
ATOM 632 O O . ALA A 1 84 ? 10.797 32.438 22.203 1 97.81 84 ALA A O 1
ATOM 633 N N . ALA A 1 85 ? 11.078 32.281 20.031 1 98.5 85 ALA A N 1
ATOM 634 C CA . ALA A 1 85 ? 10.766 33.688 19.797 1 98.5 85 ALA A CA 1
ATOM 635 C C . ALA A 1 85 ? 9.32 34 20.172 1 98.5 85 ALA A C 1
ATOM 637 O O . ALA A 1 85 ? 9.023 35.062 20.719 1 98.5 85 ALA A O 1
ATOM 638 N N . CYS A 1 86 ? 8.391 33.094 19.812 1 98.75 86 CYS A N 1
ATOM 639 C CA . CYS A 1 86 ? 6.992 33.25 20.188 1 98.75 86 CYS A CA 1
ATOM 640 C C . CYS A 1 86 ? 6.832 33.281 21.703 1 98.75 86 CYS A C 1
ATOM 642 O O . CYS A 1 86 ? 6.164 34.188 22.25 1 98.75 86 CYS A O 1
ATOM 644 N N . THR A 1 87 ? 7.484 32.406 22.344 1 98.5 87 THR A N 1
ATOM 645 C CA . THR A 1 87 ? 7.391 32.281 23.797 1 98.5 87 THR A CA 1
ATOM 646 C C . THR A 1 87 ? 7.887 33.562 24.484 1 98.5 87 THR A C 1
ATOM 648 O O . THR A 1 87 ? 7.242 34.062 25.406 1 98.5 87 THR A O 1
ATOM 651 N N . ALA A 1 88 ? 8.992 34.062 24 1 97.88 88 ALA A N 1
ATOM 652 C CA . ALA A 1 88 ? 9.602 35.25 24.578 1 97.88 88 ALA A CA 1
ATOM 653 C C . ALA A 1 88 ? 8.664 36.469 24.469 1 97.88 88 ALA A C 1
ATOM 655 O O . ALA A 1 88 ? 8.758 37.406 25.25 1 97.88 88 ALA A O 1
ATOM 656 N N . ARG A 1 89 ? 7.746 36.438 23.594 1 97.88 89 ARG A N 1
ATOM 657 C CA . ARG A 1 89 ? 6.859 37.562 23.344 1 97.88 89 ARG A CA 1
ATOM 658 C C . ARG A 1 89 ? 5.453 37.281 23.859 1 97.88 89 ARG A C 1
ATOM 660 O O . ARG A 1 89 ? 4.535 38.062 23.641 1 97.88 89 ARG A O 1
ATOM 667 N N . GLY A 1 90 ? 5.285 36.094 24.484 1 97.75 90 GLY A N 1
ATOM 668 C CA . GLY A 1 90 ? 3.994 35.75 25.047 1 97.75 90 GLY A CA 1
ATOM 669 C C . GLY A 1 90 ? 2.994 35.281 24 1 97.75 90 GLY A C 1
ATOM 670 O O . GLY A 1 90 ? 1.783 35.375 24.203 1 97.75 90 GLY A O 1
ATOM 671 N N . VAL A 1 91 ? 3.449 34.844 22.844 1 98.62 91 VAL A N 1
ATOM 672 C CA . VAL A 1 91 ? 2.592 34.375 21.766 1 98.62 91 VAL A CA 1
ATOM 673 C C . VAL A 1 91 ? 2.404 32.844 21.906 1 98.62 91 VAL A C 1
ATOM 675 O O . VAL A 1 91 ? 3.377 32.094 21.875 1 98.62 91 VAL A O 1
ATOM 678 N N . VAL A 1 92 ? 1.187 32.375 21.969 1 98.56 92 VAL A N 1
ATOM 679 C CA . VAL A 1 92 ? 0.883 30.938 22.078 1 98.56 92 VAL A CA 1
ATOM 680 C C . VAL A 1 92 ? 1.04 30.266 20.719 1 98.56 92 VAL A C 1
ATOM 682 O O . VAL A 1 92 ? 0.612 30.812 19.703 1 98.56 92 VAL A O 1
ATOM 685 N N . VAL A 1 93 ? 1.742 29.141 20.703 1 98.81 93 VAL A N 1
ATOM 686 C CA . VAL A 1 93 ? 1.873 28.312 19.516 1 98.81 93 VAL A CA 1
ATOM 687 C C . VAL A 1 93 ? 1.147 26.984 19.719 1 98.81 93 VAL A C 1
ATOM 689 O O . VAL A 1 93 ? 1.251 26.375 20.797 1 98.81 93 VAL A O 1
ATOM 692 N N . SER A 1 94 ? 0.342 26.578 18.75 1 98.69 94 SER A N 1
ATOM 693 C CA . SER A 1 94 ? -0.274 25.266 18.797 1 98.69 94 SER A CA 1
ATOM 694 C C . SER A 1 94 ? -0.115 24.531 17.469 1 98.69 94 SER A C 1
ATOM 696 O O . SER A 1 94 ? 0.274 25.141 16.469 1 98.69 94 SER A O 1
ATOM 698 N N . ASN A 1 95 ? -0.235 23.266 17.438 1 98.19 95 ASN A N 1
ATOM 699 C CA . ASN A 1 95 ? -0.237 22.422 16.25 1 98.19 95 ASN A CA 1
ATOM 700 C C . ASN A 1 95 ? -1.346 21.375 16.312 1 98.19 95 ASN A C 1
ATOM 702 O O . ASN A 1 95 ? -2.312 21.531 17.047 1 98.19 95 ASN A O 1
ATOM 706 N N . THR A 1 96 ? -1.366 20.375 15.367 1 97.81 96 THR A N 1
ATOM 707 C CA . THR A 1 96 ? -2.461 19.422 15.305 1 97.81 96 THR A CA 1
ATOM 708 C C . THR A 1 96 ? -1.941 18 15.492 1 97.81 96 THR A C 1
ATOM 710 O O . THR A 1 96 ? -2.088 17.156 14.602 1 97.81 96 THR A O 1
ATOM 713 N N . PRO A 1 97 ? -1.446 17.703 16.688 1 95.81 97 PRO A N 1
ATOM 714 C CA . PRO A 1 97 ? -0.985 16.344 16.938 1 95.81 97 PRO A CA 1
ATOM 715 C C . PRO A 1 97 ? -2.135 15.336 17.047 1 95.81 97 PRO A C 1
ATOM 717 O O . PRO A 1 97 ? -3.297 15.742 17.156 1 95.81 97 PRO A O 1
ATOM 720 N N . ASP A 1 98 ? -1.895 14.078 16.891 1 95.25 98 ASP A N 1
ATOM 721 C CA . ASP A 1 98 ? -2.742 12.93 17.219 1 95.25 98 ASP A CA 1
ATOM 722 C C . ASP A 1 98 ? -3.807 12.719 16.141 1 95.25 98 ASP A C 1
ATOM 724 O O . ASP A 1 98 ? -3.963 11.609 15.633 1 95.25 98 ASP A O 1
ATOM 728 N N . VAL A 1 99 ? -4.438 13.836 15.656 1 97.06 99 VAL A N 1
ATOM 729 C CA . VAL A 1 99 ? -5.625 13.68 14.828 1 97.06 99 VAL A CA 1
ATOM 730 C C . VAL A 1 99 ? -5.234 13.07 13.484 1 97.06 99 VAL A C 1
ATOM 732 O O . VAL A 1 99 ? -6.07 12.484 12.789 1 97.06 99 VAL A O 1
ATOM 735 N N . LEU A 1 100 ? -3.979 13.219 13.125 1 98 100 LEU A N 1
ATOM 736 C CA . LEU A 1 100 ? -3.566 12.711 11.82 1 98 100 LEU A CA 1
ATOM 737 C C . LEU A 1 100 ? -2.691 11.477 11.969 1 98 100 LEU A C 1
ATOM 739 O O . LEU A 1 100 ? -2.193 10.938 10.977 1 98 100 LEU A O 1
ATOM 743 N N . THR A 1 101 ? -2.484 10.953 13.188 1 98.19 101 THR A N 1
ATOM 744 C CA . THR A 1 101 ? -1.507 9.906 13.469 1 98.19 101 THR A CA 1
ATOM 745 C C . THR A 1 101 ? -1.82 8.648 12.664 1 98.19 101 THR A C 1
ATOM 747 O O . THR A 1 101 ? -0.976 8.156 11.914 1 98.19 101 THR A O 1
ATOM 750 N N . GLN A 1 102 ? -3.041 8.18 12.789 1 98.38 102 GLN A N 1
ATOM 751 C CA . GLN A 1 102 ? -3.402 6.902 12.18 1 98.38 102 GLN A CA 1
ATOM 752 C C . GLN A 1 102 ? -3.441 7.016 10.656 1 98.38 102 GLN A C 1
ATOM 754 O O . GLN A 1 102 ? -2.955 6.129 9.953 1 98.38 102 GLN A O 1
ATOM 759 N N . THR A 1 103 ? -3.973 8.125 10.148 1 98.44 103 THR A N 1
ATOM 760 C CA . THR A 1 103 ? -4.059 8.336 8.711 1 98.44 103 THR A CA 1
ATOM 761 C C . THR A 1 103 ? -2.668 8.422 8.086 1 98.44 103 THR A C 1
ATOM 763 O O . THR A 1 103 ? -2.414 7.824 7.039 1 98.44 103 THR A O 1
ATOM 766 N N . THR A 1 104 ? -1.77 9.141 8.711 1 98.56 104 THR A N 1
ATOM 767 C CA . THR A 1 104 ? -0.408 9.273 8.203 1 98.56 104 THR A CA 1
ATOM 768 C C . THR A 1 104 ? 0.333 7.941 8.281 1 98.56 104 THR A C 1
ATOM 770 O O . THR A 1 104 ? 1.106 7.605 7.383 1 98.56 104 THR A O 1
ATOM 773 N N . ALA A 1 105 ? 0.078 7.176 9.367 1 98.69 105 ALA A N 1
ATOM 774 C CA . ALA A 1 105 ? 0.674 5.848 9.5 1 98.69 105 ALA A CA 1
ATOM 775 C C . ALA A 1 105 ? 0.173 4.914 8.398 1 98.69 105 ALA A C 1
ATOM 777 O O . ALA A 1 105 ? 0.953 4.16 7.812 1 98.69 105 ALA A O 1
ATOM 778 N N . ASP A 1 106 ? -1.153 4.996 8.102 1 98.62 106 ASP A N 1
ATOM 779 C CA . ASP A 1 106 ? -1.716 4.25 6.977 1 98.62 106 ASP A CA 1
ATOM 780 C C . ASP A 1 106 ? -0.964 4.555 5.684 1 98.62 106 ASP A C 1
ATOM 782 O O . ASP A 1 106 ? -0.575 3.639 4.957 1 98.62 106 ASP A O 1
ATOM 786 N N . PHE A 1 107 ? -0.743 5.773 5.488 1 98.81 107 PHE A N 1
ATOM 787 C CA . PHE A 1 107 ? -0.138 6.199 4.23 1 98.81 107 PHE A CA 1
ATOM 788 C C . PHE A 1 107 ? 1.324 5.777 4.164 1 98.81 107 PHE A C 1
ATOM 790 O O . PHE A 1 107 ? 1.8 5.332 3.119 1 98.81 107 PHE A O 1
ATOM 797 N N . GLY A 1 108 ? 2.039 6.004 5.246 1 98.81 108 GLY A N 1
ATOM 798 C CA . GLY A 1 108 ? 3.426 5.566 5.273 1 98.81 108 GLY A CA 1
ATOM 799 C C . GLY A 1 108 ? 3.592 4.09 4.965 1 98.81 108 GLY A C 1
ATOM 800 O O . GLY A 1 108 ? 4.461 3.711 4.176 1 98.81 108 GLY A O 1
ATOM 801 N N . PHE A 1 109 ? 2.77 3.289 5.57 1 98.81 109 PHE A N 1
ATOM 802 C CA . PHE A 1 109 ? 2.809 1.854 5.316 1 98.81 109 PHE A CA 1
ATOM 803 C C . PHE A 1 109 ? 2.424 1.551 3.875 1 98.81 109 PHE A C 1
ATOM 805 O O . PHE A 1 109 ? 3.033 0.694 3.23 1 98.81 109 PHE A O 1
ATOM 812 N N . ALA A 1 110 ? 1.396 2.242 3.367 1 98.81 110 ALA A N 1
ATOM 813 C CA . ALA A 1 110 ? 0.961 2.088 1.98 1 98.81 110 ALA A CA 1
ATOM 814 C C . ALA A 1 110 ? 2.096 2.404 1.012 1 98.81 110 ALA A C 1
ATOM 816 O O . ALA A 1 110 ? 2.312 1.676 0.04 1 98.81 110 ALA A O 1
ATOM 817 N N . LEU A 1 111 ? 2.764 3.516 1.307 1 98.94 111 LEU A N 1
ATOM 818 C CA . LEU A 1 111 ? 3.861 3.945 0.447 1 98.94 111 LEU A CA 1
ATOM 819 C C . LEU A 1 111 ? 4.992 2.924 0.457 1 98.94 111 LEU A C 1
ATOM 821 O O . LEU A 1 111 ? 5.57 2.621 -0.589 1 98.94 111 LEU A O 1
ATOM 825 N N . MET A 1 112 ? 5.301 2.365 1.601 1 98.88 112 MET A N 1
ATOM 826 C CA . MET A 1 112 ? 6.312 1.321 1.722 1 98.88 112 MET A CA 1
ATOM 827 C C . MET A 1 112 ? 5.922 0.086 0.918 1 98.88 112 MET A C 1
ATOM 829 O O . MET A 1 112 ? 6.73 -0.449 0.16 1 98.88 112 MET A O 1
ATOM 833 N N . LEU A 1 113 ? 4.672 -0.326 1.031 1 98.88 113 LEU A N 1
ATOM 834 C CA . LEU A 1 113 ? 4.188 -1.503 0.318 1 98.88 113 LEU A CA 1
ATOM 835 C C . LEU A 1 113 ? 4.207 -1.271 -1.189 1 98.88 113 LEU A C 1
ATOM 837 O O . LEU A 1 113 ? 4.633 -2.141 -1.95 1 98.88 113 LEU A O 1
ATOM 841 N N . ALA A 1 114 ? 3.701 -0.091 -1.613 1 98.88 114 ALA A N 1
ATOM 842 C CA . ALA A 1 114 ? 3.678 0.238 -3.037 1 98.88 114 ALA A CA 1
ATOM 843 C C . ALA A 1 114 ? 5.086 0.243 -3.621 1 98.88 114 ALA A C 1
ATOM 845 O O . ALA A 1 114 ? 5.289 -0.147 -4.773 1 98.88 114 ALA A O 1
ATOM 846 N N . THR A 1 115 ? 6.043 0.703 -2.82 1 98.88 115 THR A N 1
ATOM 847 C CA . THR A 1 115 ? 7.445 0.744 -3.227 1 98.88 115 THR A CA 1
ATOM 848 C C . THR A 1 115 ? 8.016 -0.667 -3.336 1 98.88 115 THR A C 1
ATOM 850 O O . THR A 1 115 ? 8.562 -1.043 -4.379 1 98.88 115 THR A O 1
ATOM 853 N N . ALA A 1 116 ? 7.82 -1.452 -2.318 1 98.75 116 ALA A N 1
ATOM 854 C CA . ALA A 1 116 ? 8.398 -2.793 -2.234 1 98.75 116 ALA A CA 1
ATOM 855 C C . ALA A 1 116 ? 7.816 -3.707 -3.311 1 98.75 116 ALA A C 1
ATOM 857 O O . ALA A 1 116 ? 8.523 -4.562 -3.85 1 98.75 116 ALA A O 1
ATOM 858 N N . ARG A 1 117 ? 6.543 -3.426 -3.639 1 98.69 117 ARG A N 1
ATOM 859 C CA . ARG A 1 117 ? 5.859 -4.348 -4.539 1 98.69 117 ARG A CA 1
ATOM 860 C C . ARG A 1 117 ? 5.648 -3.717 -5.91 1 98.69 117 ARG A C 1
ATOM 862 O O . ARG A 1 117 ? 4.844 -4.207 -6.707 1 98.69 117 ARG A O 1
ATOM 869 N N . ARG A 1 118 ? 6.328 -2.582 -6.168 1 98.62 118 ARG A N 1
ATOM 870 C CA . ARG A 1 118 ? 6.484 -1.963 -7.48 1 98.62 118 ARG A CA 1
ATOM 871 C C . ARG A 1 118 ? 5.129 -1.612 -8.086 1 98.62 118 ARG A C 1
ATOM 873 O O . ARG A 1 118 ? 4.918 -1.779 -9.289 1 98.62 118 ARG A O 1
ATOM 880 N N . ILE A 1 119 ? 4.172 -1.147 -7.305 1 98.75 119 ILE A N 1
ATOM 881 C CA . ILE A 1 119 ? 2.799 -0.91 -7.734 1 98.75 119 ILE A CA 1
ATOM 882 C C . ILE A 1 119 ? 2.77 0.206 -8.773 1 98.75 119 ILE A C 1
ATOM 884 O O . ILE A 1 119 ? 2.158 0.057 -9.836 1 98.75 119 ILE A O 1
ATOM 888 N N . THR A 1 120 ? 3.463 1.344 -8.555 1 98.62 120 THR A N 1
ATOM 889 C CA . THR A 1 120 ? 3.354 2.475 -9.469 1 98.62 120 THR A CA 1
ATOM 890 C C . THR A 1 120 ? 4.102 2.195 -10.766 1 98.62 120 THR A C 1
ATOM 892 O O . THR A 1 120 ? 3.648 2.578 -11.844 1 98.62 120 THR A O 1
ATOM 895 N N . GLU A 1 121 ? 5.281 1.521 -10.68 1 98.5 121 GLU A N 1
ATOM 896 C CA . GLU A 1 121 ? 5.992 1.109 -11.883 1 98.5 121 GLU A CA 1
ATOM 897 C C . GLU A 1 121 ? 5.141 0.178 -12.742 1 98.5 121 GLU A C 1
ATOM 899 O O . GLU A 1 121 ? 5.051 0.351 -13.961 1 98.5 121 GLU A O 1
ATOM 904 N N . SER A 1 122 ? 4.523 -0.777 -12.109 1 98.38 122 SER A N 1
ATOM 905 C CA . SER A 1 122 ? 3.715 -1.748 -12.844 1 98.38 122 SER A CA 1
ATOM 906 C C . SER A 1 122 ? 2.475 -1.094 -13.445 1 98.38 122 SER A C 1
ATOM 908 O O . SER A 1 122 ? 2.043 -1.462 -14.539 1 98.38 122 SER A O 1
ATOM 910 N N . GLU A 1 123 ? 1.896 -0.179 -12.711 1 98.31 123 GLU A N 1
ATOM 911 C CA . GLU A 1 123 ? 0.736 0.517 -13.258 1 98.31 123 GLU A CA 1
ATOM 912 C C . GLU A 1 123 ? 1.113 1.327 -14.5 1 98.31 123 GLU A C 1
ATOM 914 O O . GLU A 1 123 ? 0.379 1.337 -15.492 1 98.31 123 GLU A O 1
ATOM 919 N N . ARG A 1 124 ? 2.223 2.055 -14.445 1 97.75 124 ARG A N 1
ATOM 920 C CA . ARG A 1 124 ? 2.686 2.791 -15.617 1 97.75 124 ARG A CA 1
ATOM 921 C C . ARG A 1 124 ? 2.951 1.848 -16.781 1 97.75 124 ARG A C 1
ATOM 923 O O . ARG A 1 124 ? 2.621 2.162 -17.938 1 97.75 124 ARG A O 1
ATOM 930 N N . PHE A 1 125 ? 3.574 0.678 -16.5 1 98 125 PHE A N 1
ATOM 931 C CA . PHE A 1 125 ? 3.828 -0.371 -17.469 1 98 125 PHE A CA 1
ATOM 932 C C . PHE A 1 125 ? 2.537 -0.786 -18.172 1 98 125 PHE A C 1
ATOM 934 O O . PHE A 1 125 ? 2.492 -0.886 -19.391 1 98 125 PHE A O 1
ATOM 941 N N . VAL A 1 126 ? 1.435 -0.975 -17.422 1 97.94 126 VAL A N 1
ATOM 942 C CA . VAL A 1 126 ? 0.124 -1.374 -17.922 1 97.94 126 VAL A CA 1
ATOM 943 C C . VAL A 1 126 ? -0.475 -0.247 -18.766 1 97.94 126 VAL A C 1
ATOM 945 O O . VAL A 1 126 ? -0.943 -0.478 -19.891 1 97.94 126 VAL A O 1
ATOM 948 N N . ARG A 1 127 ? -0.442 0.936 -18.297 1 97.5 127 ARG A N 1
ATOM 949 C CA . ARG A 1 127 ? -1.089 2.066 -18.953 1 97.5 127 ARG A CA 1
ATOM 950 C C . ARG A 1 127 ? -0.354 2.449 -20.234 1 97.5 127 ARG A C 1
ATOM 952 O O . ARG A 1 127 ? -0.946 3.035 -21.141 1 97.5 127 ARG A O 1
ATOM 959 N N . ARG A 1 128 ? 0.919 2.127 -20.328 1 96.69 128 ARG A N 1
ATOM 960 C CA . ARG A 1 128 ? 1.672 2.375 -21.562 1 96.69 128 ARG A CA 1
ATOM 961 C C . ARG A 1 128 ? 1.39 1.297 -22.594 1 96.69 128 ARG A C 1
ATOM 963 O O . ARG A 1 128 ? 1.974 1.309 -23.688 1 96.69 128 ARG A O 1
ATOM 970 N N . GLY A 1 129 ? 0.591 0.278 -22.25 1 96.62 129 GLY A N 1
ATOM 971 C CA . GLY A 1 129 ? 0.234 -0.775 -23.188 1 96.62 129 GLY A CA 1
ATOM 972 C C . GLY A 1 129 ? 1.317 -1.826 -23.344 1 96.62 129 GLY A C 1
ATOM 973 O O . GLY A 1 129 ? 1.347 -2.551 -24.344 1 96.62 129 GLY A O 1
ATOM 974 N N . GLU A 1 130 ? 2.176 -1.946 -22.344 1 97.12 130 GLU A N 1
ATOM 975 C CA . GLU A 1 130 ? 3.336 -2.824 -22.469 1 97.12 130 GLU A CA 1
ATOM 976 C C . GLU A 1 130 ? 3.037 -4.219 -21.922 1 97.12 130 GLU A C 1
ATOM 978 O O . GLU A 1 130 ? 3.781 -5.164 -22.188 1 97.12 130 GLU A O 1
ATOM 983 N N . TRP A 1 131 ? 2.006 -4.375 -21.156 1 97.19 131 TRP A N 1
ATOM 984 C CA . TRP A 1 131 ? 1.62 -5.68 -20.625 1 97.19 131 TRP A CA 1
ATOM 985 C C . TRP A 1 131 ? 1.011 -6.551 -21.719 1 97.19 131 TRP A C 1
ATOM 987 O O . TRP A 1 131 ? -0.161 -6.391 -22.078 1 97.19 131 TRP A O 1
ATOM 997 N N . GLN A 1 132 ? 1.771 -7.547 -22.25 1 94.31 132 GLN A N 1
ATOM 998 C CA . GLN A 1 132 ? 1.354 -8.305 -23.422 1 94.31 132 GLN A CA 1
ATOM 999 C C . GLN A 1 132 ? 1.222 -9.789 -23.094 1 94.31 132 GLN A C 1
ATOM 1001 O O . GLN A 1 132 ? 0.641 -10.555 -23.875 1 94.31 132 GLN A O 1
ATOM 1006 N N . LYS A 1 133 ? 1.805 -10.164 -21.984 1 94.38 133 LYS A N 1
ATOM 1007 C CA . LYS A 1 133 ? 1.838 -11.57 -21.609 1 94.38 133 LYS A CA 1
ATOM 1008 C C . LYS A 1 133 ? 1.708 -11.734 -20.094 1 94.38 133 LYS A C 1
ATOM 1010 O O . LYS A 1 133 ? 2.379 -11.039 -19.328 1 94.38 133 LYS A O 1
ATOM 1015 N N . THR A 1 134 ? 0.797 -12.578 -19.75 1 92.75 134 THR A N 1
ATOM 1016 C CA . THR A 1 134 ? 0.607 -12.836 -18.312 1 92.75 134 THR A CA 1
ATOM 1017 C C . THR A 1 134 ? 1.534 -13.953 -17.844 1 92.75 134 THR A C 1
ATOM 1019 O O . THR A 1 134 ? 2.014 -14.758 -18.641 1 92.75 134 THR A O 1
ATOM 1022 N N . GLY A 1 135 ? 1.792 -13.922 -16.562 1 92.19 135 GLY A N 1
ATOM 1023 C CA . GLY A 1 135 ? 2.379 -15.078 -15.898 1 92.19 135 GLY A CA 1
ATOM 1024 C C . GLY A 1 135 ? 3.873 -15.203 -16.125 1 92.19 135 GLY A C 1
ATOM 1025 O O . GLY A 1 135 ? 4.438 -16.297 -15.984 1 92.19 135 GLY A O 1
ATOM 1026 N N . ILE A 1 136 ? 4.535 -14.148 -16.625 1 94.38 136 ILE A N 1
ATOM 1027 C CA . ILE A 1 136 ? 5.988 -14.18 -16.75 1 94.38 136 ILE A CA 1
ATOM 1028 C C . ILE A 1 136 ? 6.621 -14.32 -15.375 1 94.38 136 ILE A C 1
ATOM 1030 O O . ILE A 1 136 ? 6.379 -13.5 -14.484 1 94.38 136 ILE A O 1
ATOM 1034 N N . HIS A 1 137 ? 7.492 -15.32 -15.148 1 94.75 137 HIS A N 1
ATOM 1035 C CA . HIS A 1 137 ? 7.902 -15.789 -13.836 1 94.75 137 HIS A CA 1
ATOM 1036 C C . HIS A 1 137 ? 8.719 -14.734 -13.102 1 94.75 137 HIS A C 1
ATOM 1038 O O . HIS A 1 137 ? 8.734 -14.688 -11.867 1 94.75 137 HIS A O 1
ATOM 1044 N N . ASP A 1 138 ? 9.438 -13.891 -13.828 1 94.94 138 ASP A N 1
ATOM 1045 C CA . ASP A 1 138 ? 10.312 -12.93 -13.164 1 94.94 138 ASP A CA 1
ATOM 1046 C C . ASP A 1 138 ? 9.906 -11.492 -13.508 1 94.94 138 ASP A C 1
ATOM 1048 O O . ASP A 1 138 ? 10.719 -10.57 -13.398 1 94.94 138 ASP A O 1
ATOM 1052 N N . GLN A 1 139 ? 8.711 -11.32 -13.977 1 95.06 139 GLN A N 1
ATOM 1053 C CA . GLN A 1 139 ? 8.234 -9.984 -14.289 1 95.06 139 GLN A CA 1
ATOM 1054 C C . GLN A 1 139 ? 7.828 -9.227 -13.023 1 95.06 139 GLN A C 1
ATOM 1056 O O . GLN A 1 139 ? 7.078 -9.75 -12.203 1 95.06 139 GLN A O 1
ATOM 1061 N N . MET A 1 140 ? 8.344 -8.008 -12.828 1 97 140 MET A N 1
ATOM 1062 C CA . MET A 1 140 ? 7.957 -7.051 -11.797 1 97 140 MET A CA 1
ATOM 1063 C C . MET A 1 140 ? 8.141 -7.645 -10.406 1 97 140 MET A C 1
ATOM 1065 O O . MET A 1 140 ? 7.289 -7.473 -9.531 1 97 140 MET A O 1
ATOM 1069 N N . LEU A 1 141 ? 9.18 -8.445 -10.211 1 97.81 141 LEU A N 1
ATOM 1070 C CA . LEU A 1 141 ? 9.453 -9.039 -8.906 1 97.81 141 LEU A CA 1
ATOM 1071 C C . LEU A 1 141 ? 9.812 -7.973 -7.883 1 97.81 141 LEU A C 1
ATOM 1073 O O . LEU A 1 141 ? 10.68 -7.129 -8.141 1 97.81 141 LEU A O 1
ATOM 1077 N N . GLY A 1 142 ? 9.109 -7.941 -6.793 1 97.38 142 GLY A N 1
ATOM 1078 C CA . GLY A 1 142 ? 9.414 -7.059 -5.676 1 97.38 142 GLY A CA 1
ATOM 1079 C C . GLY A 1 142 ? 9.93 -7.797 -4.453 1 97.38 142 GLY A C 1
ATOM 1080 O O . GLY A 1 142 ? 10.43 -8.914 -4.566 1 97.38 142 GLY A O 1
ATOM 1081 N N . SER A 1 143 ? 9.875 -7.117 -3.354 1 96.56 143 SER A N 1
ATOM 1082 C CA . SER A 1 143 ? 10.352 -7.684 -2.092 1 96.56 143 SER A CA 1
ATOM 1083 C C . SER A 1 143 ? 9.18 -8.109 -1.208 1 96.56 143 SER A C 1
ATOM 1085 O O . SER A 1 143 ? 8.094 -7.527 -1.284 1 96.56 143 SER A O 1
ATOM 1087 N N . ASP A 1 144 ? 9.414 -9.094 -0.421 1 96.56 144 ASP A N 1
ATOM 1088 C CA . ASP A 1 144 ? 8.406 -9.523 0.55 1 96.56 144 ASP A CA 1
ATOM 1089 C C . ASP A 1 144 ? 8.359 -8.562 1.741 1 96.56 144 ASP A C 1
ATOM 1091 O O . ASP A 1 144 ? 9.359 -7.945 2.09 1 96.56 144 ASP A O 1
ATOM 1095 N N . ILE A 1 145 ? 7.203 -8.43 2.336 1 98.44 145 ILE A N 1
ATOM 1096 C CA . ILE A 1 145 ? 6.953 -7.578 3.494 1 98.44 145 ILE A CA 1
ATOM 1097 C C . ILE A 1 145 ? 6.789 -8.445 4.742 1 98.44 145 ILE A C 1
ATOM 1099 O O . ILE A 1 145 ? 7.406 -8.18 5.777 1 98.44 145 ILE A O 1
ATOM 1103 N N . TYR A 1 146 ? 5.934 -9.461 4.605 1 98.38 146 TYR A N 1
ATOM 1104 C CA . TYR A 1 146 ? 5.656 -10.367 5.715 1 98.38 146 TYR A CA 1
ATOM 1105 C C . TYR A 1 146 ? 6.945 -10.961 6.27 1 98.38 146 TYR A C 1
ATOM 1107 O O . TYR A 1 146 ? 7.77 -11.484 5.516 1 98.38 146 TYR A O 1
ATOM 1115 N N . GLY A 1 147 ? 7.109 -10.828 7.52 1 98.44 147 GLY A N 1
ATOM 1116 C CA . GLY A 1 147 ? 8.219 -11.469 8.211 1 98.44 147 GLY A CA 1
ATOM 1117 C C . GLY A 1 147 ? 9.531 -10.711 8.062 1 98.44 147 GLY A C 1
ATOM 1118 O O . GLY A 1 147 ? 10.523 -11.047 8.711 1 98.44 147 GLY A O 1
ATOM 1119 N N . ALA A 1 148 ? 9.594 -9.664 7.234 1 98.75 148 ALA A N 1
ATOM 1120 C CA . ALA A 1 148 ? 10.812 -8.891 7.008 1 98.75 148 ALA A CA 1
ATOM 1121 C C . ALA A 1 148 ? 11.141 -8.023 8.219 1 98.75 148 ALA A C 1
ATOM 1123 O O . ALA A 1 148 ? 10.398 -8.008 9.203 1 98.75 148 ALA A O 1
ATOM 1124 N N . THR A 1 149 ? 12.25 -7.324 8.148 1 98.94 149 THR A N 1
ATOM 1125 C CA . THR A 1 149 ? 12.648 -6.387 9.195 1 98.94 149 THR A CA 1
ATOM 1126 C C . THR A 1 149 ? 12.312 -4.953 8.789 1 98.94 149 THR A C 1
ATOM 1128 O O . THR A 1 149 ? 12.773 -4.473 7.75 1 98.94 149 THR A O 1
ATOM 1131 N N . LEU A 1 150 ? 11.531 -4.328 9.625 1 98.94 150 LEU A N 1
ATOM 1132 C CA . LEU A 1 150 ? 11.242 -2.906 9.453 1 98.94 150 LEU A CA 1
ATOM 1133 C C . LEU A 1 150 ? 12.117 -2.059 10.375 1 98.94 150 LEU A C 1
ATOM 1135 O O . LEU A 1 150 ? 12.125 -2.268 11.586 1 98.94 150 LEU A O 1
ATOM 1139 N N . GLY A 1 151 ? 12.906 -1.201 9.758 1 98.94 151 GLY A N 1
ATOM 1140 C CA . GLY A 1 151 ? 13.57 -0.152 10.508 1 98.94 151 GLY A CA 1
ATOM 1141 C C . GLY A 1 151 ? 12.82 1.165 10.5 1 98.94 151 GLY A C 1
ATOM 1142 O O . GLY A 1 151 ? 12.352 1.606 9.445 1 98.94 151 GLY A O 1
ATOM 1143 N N . ILE A 1 152 ? 12.672 1.777 11.672 1 98.94 152 ILE A N 1
ATOM 1144 C CA . ILE A 1 152 ? 12.031 3.084 11.781 1 98.94 152 ILE A CA 1
ATOM 1145 C C . ILE A 1 152 ? 13.016 4.094 12.359 1 98.94 152 ILE A C 1
ATOM 1147 O O . ILE A 1 152 ? 13.516 3.926 13.477 1 98.94 152 ILE A O 1
ATOM 1151 N N . LEU A 1 153 ? 13.344 5.078 11.547 1 98.88 153 LEU A N 1
ATOM 1152 C CA . LEU A 1 153 ? 14.141 6.191 12.055 1 98.88 153 LEU A CA 1
ATOM 1153 C C . LEU A 1 153 ? 13.242 7.328 12.531 1 98.88 153 LEU A C 1
ATOM 1155 O O . LEU A 1 153 ? 12.625 8.016 11.719 1 98.88 153 LEU A O 1
ATOM 1159 N N . GLY A 1 154 ? 13.18 7.547 13.844 1 97.75 154 GLY A N 1
ATOM 1160 C CA . GLY A 1 154 ? 12.25 8.477 14.461 1 97.75 154 GLY A CA 1
ATOM 1161 C C . GLY A 1 154 ? 10.93 7.832 14.844 1 97.75 154 GLY A C 1
ATOM 1162 O O . GLY A 1 154 ? 9.992 7.809 14.039 1 97.75 154 GLY A O 1
ATOM 1163 N N . MET A 1 155 ? 10.883 7.418 16.078 1 97 155 MET A N 1
ATOM 1164 C CA . MET A 1 155 ? 9.656 6.734 16.5 1 97 155 MET A CA 1
ATOM 1165 C C . MET A 1 155 ? 8.883 7.566 17.5 1 97 155 MET A C 1
ATOM 1167 O O . MET A 1 155 ? 8.875 7.25 18.703 1 97 155 MET A O 1
ATOM 1171 N N . GLY A 1 156 ? 8.242 8.594 17.031 1 95.94 156 GLY A N 1
ATOM 1172 C CA . GLY A 1 156 ? 7.188 9.258 17.781 1 95.94 156 GLY A CA 1
ATOM 1173 C C . GLY A 1 156 ? 5.852 8.547 17.688 1 95.94 156 GLY A C 1
ATOM 1174 O O . GLY A 1 156 ? 5.805 7.316 17.609 1 95.94 156 GLY A O 1
ATOM 1175 N N . ARG A 1 157 ? 4.727 9.25 17.781 1 96 157 ARG A N 1
ATOM 1176 C CA . ARG A 1 157 ? 3.391 8.656 17.75 1 96 157 ARG A CA 1
ATOM 1177 C C . ARG A 1 157 ? 3.129 7.957 16.438 1 96 157 ARG A C 1
ATOM 1179 O O . ARG A 1 157 ? 2.613 6.836 16.406 1 96 157 ARG A O 1
ATOM 1186 N N . ILE A 1 158 ? 3.48 8.609 15.312 1 98 158 ILE A N 1
ATOM 1187 C CA . ILE A 1 158 ? 3.252 8.047 13.992 1 98 158 ILE A CA 1
ATOM 1188 C C . ILE A 1 158 ? 4.133 6.812 13.797 1 98 158 ILE A C 1
ATOM 1190 O O . ILE A 1 158 ? 3.676 5.785 13.289 1 98 158 ILE A O 1
ATOM 1194 N N . GLY A 1 159 ? 5.426 6.891 14.203 1 98.56 159 GLY A N 1
ATOM 1195 C CA . GLY A 1 159 ? 6.316 5.742 14.133 1 98.56 159 GLY A CA 1
ATOM 1196 C C . GLY A 1 159 ? 5.809 4.543 14.906 1 98.56 159 GLY A C 1
ATOM 1197 O O . GLY A 1 159 ? 5.887 3.41 14.43 1 98.56 159 GLY A O 1
ATOM 1198 N N . GLN A 1 160 ? 5.289 4.789 16.094 1 98.5 160 GLN A N 1
ATOM 1199 C CA . GLN A 1 160 ? 4.738 3.719 16.922 1 98.5 160 GLN A CA 1
ATOM 1200 C C . GLN A 1 160 ? 3.531 3.072 16.25 1 98.5 160 GLN A C 1
ATOM 1202 O O . GLN A 1 160 ? 3.369 1.851 16.281 1 98.5 160 GLN A O 1
ATOM 1207 N N . ALA A 1 161 ? 2.697 3.936 15.656 1 98.56 161 ALA A N 1
ATOM 1208 C CA . ALA A 1 161 ? 1.536 3.42 14.938 1 98.56 161 ALA A CA 1
ATOM 1209 C C . ALA A 1 161 ? 1.962 2.533 13.773 1 98.56 161 ALA A C 1
ATOM 1211 O O . ALA A 1 161 ? 1.344 1.498 13.516 1 98.56 161 ALA A O 1
ATOM 1212 N N . ILE A 1 162 ? 3.025 2.887 13.055 1 98.88 162 ILE A N 1
ATOM 1213 C CA . ILE A 1 162 ? 3.561 2.094 11.953 1 98.88 162 ILE A CA 1
ATOM 1214 C C . ILE A 1 162 ? 4.137 0.786 12.492 1 98.88 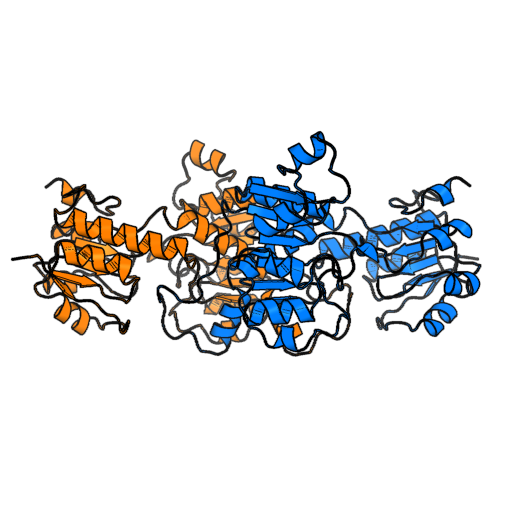162 ILE A C 1
ATOM 1216 O O . ILE A 1 162 ? 3.9 -0.283 11.922 1 98.88 162 ILE A O 1
ATOM 1220 N N . ALA A 1 163 ? 4.84 0.876 13.602 1 98.88 163 ALA A N 1
ATOM 1221 C CA . ALA A 1 163 ? 5.457 -0.292 14.227 1 98.88 163 ALA A CA 1
ATOM 1222 C C . ALA A 1 163 ? 4.41 -1.346 14.57 1 98.88 163 ALA A C 1
ATOM 1224 O O . ALA A 1 163 ? 4.613 -2.537 14.32 1 98.88 163 ALA A O 1
ATOM 1225 N N . ARG A 1 164 ? 3.346 -0.954 15.086 1 98.38 164 ARG A N 1
ATOM 1226 C CA . ARG A 1 164 ? 2.287 -1.876 15.492 1 98.38 164 ARG A CA 1
ATOM 1227 C C . ARG A 1 164 ? 1.689 -2.584 14.281 1 98.38 164 ARG A C 1
ATOM 1229 O O . ARG A 1 164 ? 1.447 -3.793 14.312 1 98.38 164 ARG A O 1
ATOM 1236 N N . ARG A 1 165 ? 1.432 -1.84 13.227 1 98.69 165 ARG A N 1
ATOM 1237 C CA . ARG A 1 165 ? 0.92 -2.439 12 1 98.69 165 ARG A CA 1
ATOM 1238 C C . ARG A 1 165 ? 1.869 -3.514 11.477 1 98.69 165 ARG A C 1
ATOM 1240 O O . ARG A 1 165 ? 1.433 -4.598 11.086 1 98.69 165 ARG A O 1
ATOM 1247 N N . ALA A 1 166 ? 3.154 -3.152 11.5 1 98.88 166 ALA A N 1
ATOM 1248 C CA . ALA A 1 166 ? 4.184 -4.051 10.984 1 98.88 166 ALA A CA 1
ATOM 1249 C C . ALA A 1 166 ? 4.254 -5.332 11.82 1 98.88 166 ALA A C 1
ATOM 1251 O O . ALA A 1 166 ? 4.23 -6.438 11.266 1 98.88 166 ALA A O 1
ATOM 1252 N N . ALA A 1 167 ? 4.32 -5.168 13.102 1 98.81 167 ALA A N 1
ATOM 1253 C CA . ALA A 1 167 ? 4.539 -6.301 13.992 1 98.81 167 ALA A CA 1
ATOM 1254 C C . ALA A 1 167 ? 3.289 -7.176 14.078 1 98.81 167 ALA A C 1
ATOM 1256 O O . ALA A 1 167 ? 3.365 -8.398 13.906 1 98.81 167 ALA A O 1
ATOM 1257 N N . LEU A 1 168 ? 2.15 -6.582 14.273 1 98.5 168 LEU A N 1
ATOM 1258 C CA . LEU A 1 168 ? 0.941 -7.344 14.562 1 98.5 168 LEU A CA 1
ATOM 1259 C C . LEU A 1 168 ? 0.274 -7.82 13.281 1 98.5 168 LEU A C 1
ATOM 1261 O O . LEU A 1 168 ? -0.265 -8.93 13.227 1 98.5 168 LEU A O 1
ATOM 1265 N N . GLY A 1 169 ? 0.297 -7.027 12.289 1 98.38 169 GLY A N 1
ATOM 1266 C CA . GLY A 1 169 ? -0.406 -7.355 11.055 1 98.38 169 GLY A CA 1
ATOM 1267 C C . GLY A 1 169 ? 0.433 -8.172 10.094 1 98.38 169 GLY A C 1
ATOM 1268 O O . GLY A 1 169 ? -0.067 -9.102 9.461 1 98.38 169 GLY A O 1
ATOM 1269 N N . PHE A 1 170 ? 1.722 -7.84 9.992 1 98.75 170 PHE A N 1
ATOM 1270 C CA . PHE A 1 170 ? 2.551 -8.398 8.93 1 98.75 170 PHE A CA 1
ATOM 1271 C C . PHE A 1 170 ? 3.676 -9.25 9.516 1 98.75 170 PHE A C 1
ATOM 1273 O O . PHE A 1 170 ? 4.555 -9.711 8.781 1 98.75 170 PHE A O 1
ATOM 1280 N N . GLU A 1 171 ? 3.684 -9.414 10.844 1 98.5 171 GLU A N 1
ATOM 1281 C CA . GLU A 1 171 ? 4.641 -10.25 11.57 1 98.5 171 GLU A CA 1
ATOM 1282 C C . GLU A 1 171 ? 6.078 -9.836 11.258 1 98.5 171 GLU A C 1
ATOM 1284 O O . GLU A 1 171 ? 6.957 -10.688 11.133 1 98.5 171 GLU A O 1
ATOM 1289 N N . MET A 1 172 ? 6.281 -8.609 11.039 1 98.81 172 MET A N 1
ATOM 1290 C CA . MET A 1 172 ? 7.625 -8.078 10.828 1 98.81 172 MET A CA 1
ATOM 1291 C C . MET A 1 172 ? 8.383 -7.98 12.148 1 98.81 172 MET A C 1
ATOM 1293 O O . MET A 1 172 ? 7.773 -7.871 13.211 1 98.81 172 MET A O 1
ATOM 1297 N N . GLN A 1 173 ? 9.695 -8.094 12.023 1 98.81 173 GLN A N 1
ATOM 1298 C CA . GLN A 1 173 ? 10.57 -7.641 13.102 1 98.81 173 GLN A CA 1
ATOM 1299 C C . GLN A 1 173 ? 10.797 -6.133 13.031 1 98.81 173 GLN A C 1
ATOM 1301 O O . GLN A 1 173 ? 11.164 -5.605 11.977 1 98.81 173 GLN A O 1
ATOM 1306 N N . VAL A 1 174 ? 10.547 -5.438 14.172 1 98.94 174 VAL A N 1
ATOM 1307 C CA . VAL A 1 174 ? 10.641 -3.982 14.117 1 98.94 174 VAL A CA 1
ATOM 1308 C C . VAL A 1 174 ? 11.812 -3.51 14.977 1 98.94 174 VAL A C 1
ATOM 1310 O O . VAL A 1 174 ? 11.898 -3.848 16.156 1 98.94 174 VAL A O 1
ATOM 1313 N N . ILE A 1 175 ? 12.703 -2.807 14.367 1 98.94 175 ILE A N 1
ATOM 1314 C CA . ILE A 1 175 ? 13.766 -2.105 15.07 1 98.94 175 ILE A CA 1
ATOM 1315 C C . ILE A 1 175 ? 13.656 -0.604 14.82 1 98.94 175 ILE A C 1
ATOM 1317 O O . ILE A 1 175 ? 13.07 -0.177 13.82 1 98.94 175 ILE A O 1
ATOM 1321 N N . TYR A 1 176 ? 14.117 0.202 15.766 1 98.88 176 TYR A N 1
ATOM 1322 C CA . TYR A 1 176 ? 14.008 1.646 15.586 1 98.88 176 TYR A CA 1
ATOM 1323 C C . TYR A 1 176 ? 15.203 2.361 16.203 1 98.88 176 TYR A C 1
ATOM 1325 O O . TYR A 1 176 ? 15.945 1.775 17 1 98.88 176 TYR A O 1
ATOM 1333 N N . HIS A 1 177 ? 15.406 3.537 15.727 1 98.69 177 HIS A N 1
ATOM 1334 C CA . HIS A 1 177 ? 16.422 4.402 16.312 1 98.69 177 HIS A CA 1
ATOM 1335 C C . HIS A 1 177 ? 15.883 5.805 16.562 1 98.69 177 HIS A C 1
ATOM 1337 O O . HIS A 1 177 ? 15.156 6.352 15.727 1 98.69 177 HIS A O 1
ATOM 1343 N N . ASN A 1 178 ? 16.109 6.312 17.641 1 97.25 178 ASN A N 1
ATOM 1344 C CA . ASN A 1 178 ? 15.891 7.676 18.109 1 97.25 178 ASN A CA 1
ATOM 1345 C C . ASN A 1 178 ? 17.141 8.266 18.75 1 97.25 178 ASN A C 1
ATOM 1347 O O . ASN A 1 178 ? 18.109 7.547 19.016 1 97.25 178 ASN A O 1
ATOM 1351 N N . ARG A 1 179 ? 17.109 9.609 18.922 1 93.81 179 ARG A N 1
ATOM 1352 C CA . ARG A 1 179 ? 18.172 10.195 19.719 1 93.81 179 ARG A CA 1
ATOM 1353 C C . ARG A 1 179 ? 18.203 9.578 21.125 1 93.81 179 ARG A C 1
ATOM 1355 O O . ARG A 1 179 ? 19.281 9.234 21.625 1 93.81 179 ARG A O 1
ATOM 1362 N N . SER A 1 180 ? 17.016 9.477 21.703 1 94.94 180 SER A N 1
ATOM 1363 C CA . SER A 1 180 ? 16.844 8.789 22.969 1 94.94 180 SER A CA 1
ATOM 1364 C C . SER A 1 180 ? 15.836 7.652 22.859 1 94.94 180 SER A C 1
ATOM 1366 O O . SER A 1 180 ? 14.773 7.82 22.25 1 94.94 180 SER A O 1
ATOM 1368 N N . PRO A 1 181 ? 16.125 6.516 23.469 1 96.94 181 PRO A N 1
ATOM 1369 C CA . PRO A 1 181 ? 15.18 5.398 23.391 1 96.94 181 PRO A CA 1
ATOM 1370 C C . PRO A 1 181 ? 13.836 5.719 24.031 1 96.94 181 PRO A C 1
ATOM 1372 O O . PRO A 1 181 ? 13.773 6.531 24.969 1 96.94 181 PRO A O 1
ATOM 1375 N N . LEU A 1 182 ? 12.836 5.094 23.547 1 97.25 182 LEU A N 1
ATOM 1376 C CA . LEU A 1 182 ? 11.523 5.168 24.172 1 97.25 182 LEU A CA 1
ATOM 1377 C C . LEU A 1 182 ? 11.547 4.516 25.562 1 97.25 182 LEU A C 1
ATOM 1379 O O . LEU A 1 182 ? 12.414 3.689 25.844 1 97.25 182 LEU A O 1
ATOM 1383 N N . GLU A 1 183 ? 10.562 4.93 26.344 1 97.12 183 GLU A N 1
ATOM 1384 C CA . GLU A 1 183 ? 10.359 4.188 27.578 1 97.12 183 GLU A CA 1
ATOM 1385 C C . GLU A 1 183 ? 10.062 2.717 27.297 1 97.12 183 GLU A C 1
ATOM 1387 O O . GLU A 1 183 ? 9.414 2.387 26.297 1 97.12 183 GLU A O 1
ATOM 1392 N N . ALA A 1 184 ? 10.422 1.887 28.234 1 96.31 184 ALA A N 1
ATOM 1393 C CA . ALA A 1 184 ? 10.344 0.44 28.047 1 96.31 184 ALA A CA 1
ATOM 1394 C C . ALA A 1 184 ? 8.906 0.009 27.734 1 96.31 184 ALA A C 1
ATOM 1396 O O . ALA A 1 184 ? 8.68 -0.838 26.875 1 96.31 184 ALA A O 1
ATOM 1397 N N . GLU A 1 185 ? 8.031 0.569 28.438 1 97.12 185 GLU A N 1
ATOM 1398 C CA . GLU A 1 185 ? 6.633 0.208 28.25 1 97.12 185 GLU A CA 1
ATOM 1399 C C . GLU A 1 185 ? 6.141 0.593 26.859 1 97.12 185 GLU A C 1
ATOM 1401 O O . GLU A 1 185 ? 5.41 -0.166 26.219 1 97.12 185 GLU A O 1
ATOM 1406 N N . THR A 1 186 ? 6.527 1.796 26.406 1 96.56 186 THR A N 1
ATOM 1407 C CA . THR A 1 186 ? 6.148 2.277 25.078 1 96.56 186 THR A CA 1
ATOM 1408 C C . THR A 1 186 ? 6.785 1.42 23.984 1 96.56 186 THR A C 1
ATOM 1410 O O . THR A 1 186 ? 6.145 1.104 22.984 1 96.56 186 THR A O 1
ATOM 1413 N N . GLU A 1 187 ? 7.988 1.051 24.203 1 96.62 187 GLU A N 1
ATOM 1414 C CA . GLU A 1 187 ? 8.711 0.19 23.281 1 96.62 187 GLU A CA 1
ATOM 1415 C C . GLU A 1 187 ? 8.039 -1.175 23.156 1 96.62 187 GLU A C 1
ATOM 1417 O O . GLU A 1 187 ? 7.871 -1.696 22.047 1 96.62 187 GLU A O 1
ATOM 1422 N N . ALA A 1 188 ? 7.672 -1.744 24.281 1 96.94 188 ALA A N 1
ATOM 1423 C CA . ALA A 1 188 ? 6.996 -3.039 24.297 1 96.94 188 ALA A CA 1
ATOM 1424 C C . ALA A 1 188 ? 5.648 -2.967 23.594 1 96.94 188 ALA A C 1
ATOM 1426 O O . ALA A 1 188 ? 5.297 -3.867 22.828 1 96.94 188 ALA A O 1
ATOM 1427 N N . ARG A 1 189 ? 4.969 -1.868 23.812 1 96.56 189 ARG A N 1
ATOM 1428 C CA . ARG A 1 189 ? 3.66 -1.687 23.188 1 96.56 189 ARG A CA 1
ATOM 1429 C C . ARG A 1 189 ? 3.789 -1.518 21.672 1 96.56 189 ARG A C 1
ATOM 1431 O O . ARG A 1 189 ? 2.912 -1.944 20.922 1 96.56 189 ARG A O 1
ATOM 1438 N N . ALA A 1 190 ? 4.863 -0.936 21.281 1 96.88 190 ALA A N 1
ATOM 1439 C CA . ALA A 1 190 ? 5.109 -0.714 19.859 1 96.88 190 ALA A CA 1
ATOM 1440 C C . ALA A 1 190 ? 5.684 -1.964 19.203 1 96.88 190 ALA A C 1
ATOM 1442 O O . ALA A 1 190 ? 5.809 -2.023 17.984 1 96.88 190 ALA A O 1
ATOM 1443 N N . HIS A 1 191 ? 6 -2.992 20 1 97.88 191 HIS A N 1
ATOM 1444 C CA . HIS A 1 191 ? 6.594 -4.227 19.5 1 97.88 191 HIS A CA 1
ATOM 1445 C C . HIS A 1 191 ? 7.883 -3.947 18.719 1 97.88 191 HIS A C 1
ATOM 1447 O O . HIS A 1 191 ? 8.07 -4.457 17.625 1 97.88 191 HIS A O 1
ATOM 1453 N N . ALA A 1 192 ? 8.688 -3.109 19.25 1 98.38 192 ALA A N 1
ATOM 1454 C CA . ALA A 1 192 ? 9.906 -2.674 18.562 1 98.38 192 ALA A CA 1
ATOM 1455 C C . ALA A 1 192 ? 11.109 -2.756 19.5 1 98.38 192 ALA A C 1
ATOM 1457 O O . ALA A 1 192 ? 10.961 -2.752 20.719 1 98.38 192 ALA A O 1
ATOM 1458 N N . ARG A 1 193 ? 12.258 -2.854 18.922 1 98.38 193 ARG A N 1
ATOM 1459 C CA . ARG A 1 193 ? 13.508 -2.908 19.672 1 98.38 193 ARG A CA 1
ATOM 1460 C C . ARG A 1 193 ? 14.438 -1.767 19.266 1 98.38 193 ARG A C 1
ATOM 1462 O O . ARG A 1 193 ? 14.68 -1.539 18.078 1 98.38 193 ARG A O 1
ATOM 1469 N N . TYR A 1 194 ? 14.992 -1.089 20.266 1 98.69 194 TYR A N 1
ATOM 1470 C CA . TYR A 1 194 ? 15.93 -0 20.016 1 98.69 194 TYR A CA 1
ATOM 1471 C C . TYR A 1 194 ? 17.266 -0.536 19.531 1 98.69 194 TYR A C 1
ATOM 1473 O O . TYR A 1 194 ? 17.766 -1.546 20.031 1 98.69 194 TYR A O 1
ATOM 1481 N N . VAL A 1 195 ? 17.812 0.081 18.516 1 98.81 195 VAL A N 1
ATOM 1482 C CA . VAL A 1 195 ? 19.156 -0.202 18.031 1 98.81 195 VAL A CA 1
ATOM 1483 C C . VAL A 1 195 ? 19.875 1.105 17.703 1 98.81 195 VAL A C 1
ATOM 1485 O O . VAL A 1 195 ? 19.234 2.16 17.609 1 98.81 195 VAL A O 1
ATOM 1488 N N . ASP A 1 196 ? 21.172 1.074 17.562 1 98.62 196 ASP A N 1
ATOM 1489 C CA . ASP A 1 196 ? 21.891 2.25 17.078 1 98.62 196 ASP A CA 1
ATOM 1490 C C . ASP A 1 196 ? 21.656 2.465 15.586 1 98.62 196 ASP A C 1
ATOM 1492 O O . ASP A 1 196 ? 21.141 1.579 14.898 1 98.62 196 ASP A O 1
ATOM 1496 N N . LYS A 1 197 ? 22.016 3.582 15.086 1 98.44 197 LYS A N 1
ATOM 1497 C CA . LYS A 1 197 ? 21.703 3.961 13.711 1 98.44 197 LYS A CA 1
ATOM 1498 C C . LYS A 1 197 ? 22.359 3.012 12.711 1 98.44 197 LYS A C 1
ATOM 1500 O O . LYS A 1 197 ? 21.766 2.635 11.711 1 98.44 197 LYS A O 1
ATOM 1505 N N . ASP A 1 198 ? 23.625 2.658 12.922 1 98.62 198 ASP A N 1
ATOM 1506 C CA . ASP A 1 198 ? 24.328 1.763 12.016 1 98.62 198 ASP A CA 1
ATOM 1507 C C . ASP A 1 198 ? 23.609 0.418 11.898 1 98.62 198 ASP A C 1
ATOM 1509 O O . ASP A 1 198 ? 23.422 -0.099 10.797 1 98.62 198 ASP A O 1
ATOM 1513 N N . THR A 1 199 ? 23.25 -0.167 13.016 1 98.88 199 THR A N 1
ATOM 1514 C CA . THR A 1 199 ? 22.516 -1.423 13.039 1 98.88 199 THR A CA 1
ATOM 1515 C C . THR A 1 199 ? 21.188 -1.278 12.305 1 98.88 199 THR A C 1
ATOM 1517 O O . THR A 1 199 ? 20.781 -2.166 11.547 1 98.88 199 THR A O 1
ATOM 1520 N N . LEU A 1 200 ? 20.516 -0.163 12.531 1 98.94 200 LEU A N 1
ATOM 1521 C CA . LEU A 1 200 ? 19.25 0.107 11.852 1 98.94 200 LEU A CA 1
ATOM 1522 C C . LEU A 1 200 ? 19.406 0.03 10.336 1 98.94 200 LEU A C 1
ATOM 1524 O O . LEU A 1 200 ? 18.625 -0.638 9.656 1 98.94 200 LEU A O 1
ATOM 1528 N N . LEU A 1 201 ? 20.438 0.715 9.836 1 98.94 201 LEU A N 1
ATOM 1529 C CA . LEU A 1 201 ? 20.688 0.787 8.398 1 98.94 201 LEU A CA 1
ATOM 1530 C C . LEU A 1 201 ? 21.031 -0.588 7.836 1 98.94 201 LEU A C 1
ATOM 1532 O O . LEU A 1 201 ? 20.516 -0.99 6.793 1 98.94 201 LEU A O 1
ATOM 1536 N N . ARG A 1 202 ? 21.781 -1.372 8.5 1 98.81 202 ARG A N 1
ATOM 1537 C CA . ARG A 1 202 ? 22.344 -2.629 8 1 98.81 202 ARG A CA 1
ATOM 1538 C C . ARG A 1 202 ? 21.297 -3.74 8.047 1 98.81 202 ARG A C 1
ATOM 1540 O O . ARG A 1 202 ? 21.297 -4.633 7.195 1 98.81 202 ARG A O 1
ATOM 1547 N N . GLU A 1 203 ? 20.406 -3.654 8.992 1 98.81 203 GLU A N 1
ATOM 1548 C CA . GLU A 1 203 ? 19.547 -4.809 9.234 1 98.81 203 GLU A CA 1
ATOM 1549 C C . GLU A 1 203 ? 18.172 -4.605 8.609 1 98.81 203 GLU A C 1
ATOM 1551 O O . GLU A 1 203 ? 17.422 -5.562 8.414 1 98.81 203 GLU A O 1
ATOM 1556 N N . SER A 1 204 ? 17.844 -3.396 8.281 1 98.94 204 SER A N 1
ATOM 1557 C CA . SER A 1 204 ? 16.516 -3.111 7.75 1 98.94 204 SER A CA 1
ATOM 1558 C C . SER A 1 204 ? 16.359 -3.674 6.34 1 98.94 204 SER A C 1
ATOM 1560 O O . SER A 1 204 ? 17.203 -3.445 5.477 1 98.94 204 SER A O 1
ATOM 1562 N N . ASP A 1 205 ? 15.312 -4.453 6.152 1 98.94 205 ASP A N 1
ATOM 1563 C CA . ASP A 1 205 ? 14.852 -4.734 4.797 1 98.94 205 ASP A CA 1
ATOM 1564 C C . ASP A 1 205 ? 14.078 -3.551 4.223 1 98.94 205 ASP A C 1
ATOM 1566 O O . ASP A 1 205 ? 14.172 -3.264 3.025 1 98.94 205 ASP A O 1
ATOM 1570 N N . HIS A 1 206 ? 13.32 -2.922 5.074 1 98.94 206 HIS A N 1
ATOM 1571 C CA . HIS A 1 206 ? 12.57 -1.709 4.777 1 98.94 206 HIS A CA 1
ATOM 1572 C C . HIS A 1 206 ? 12.812 -0.638 5.836 1 98.94 206 HIS A C 1
ATOM 1574 O O . HIS A 1 206 ? 12.625 -0.882 7.031 1 98.94 206 HIS A O 1
ATOM 1580 N N . LEU A 1 207 ? 13.273 0.498 5.398 1 99 207 LEU A N 1
ATOM 1581 C CA . LEU A 1 207 ? 13.516 1.623 6.293 1 99 207 LEU A CA 1
ATOM 1582 C C . LEU A 1 207 ? 12.5 2.736 6.062 1 99 207 LEU A C 1
ATOM 1584 O O . LEU A 1 207 ? 12.281 3.154 4.922 1 99 207 LEU A O 1
ATOM 1588 N N . ILE A 1 208 ? 11.852 3.172 7.113 1 98.94 208 ILE A N 1
ATOM 1589 C CA . ILE A 1 208 ? 10.914 4.285 7.023 1 98.94 208 ILE A CA 1
ATOM 1590 C C . ILE A 1 208 ? 11.375 5.426 7.926 1 98.94 208 ILE A C 1
ATOM 1592 O O . ILE A 1 208 ? 11.773 5.195 9.07 1 98.94 208 ILE A O 1
ATOM 1596 N N . LEU A 1 209 ? 11.359 6.621 7.398 1 98.88 209 LEU A N 1
ATOM 1597 C CA . LEU A 1 209 ? 11.75 7.82 8.125 1 98.88 209 LEU A CA 1
ATOM 1598 C C . LEU A 1 209 ? 10.523 8.602 8.594 1 98.88 209 LEU A C 1
ATOM 1600 O O . LEU A 1 209 ? 9.672 8.969 7.785 1 98.88 209 LEU A O 1
ATOM 1604 N N . VAL A 1 210 ? 10.391 8.797 9.867 1 97.69 210 VAL A N 1
ATOM 1605 C CA . VAL A 1 210 ? 9.258 9.492 10.469 1 97.69 210 VAL A CA 1
ATOM 1606 C C . VAL A 1 210 ? 9.75 10.398 11.594 1 97.69 210 VAL A C 1
ATOM 1608 O O . VAL A 1 210 ? 9.25 10.328 12.719 1 97.69 210 VAL A O 1
ATOM 1611 N N . LEU A 1 211 ? 10.664 11.25 11.406 1 95.44 211 LEU A N 1
ATOM 1612 C CA . LEU A 1 211 ? 11.234 12.148 12.406 1 95.44 211 LEU A CA 1
ATOM 1613 C C . LEU A 1 211 ? 11.055 13.602 11.992 1 95.44 211 LEU A C 1
ATOM 1615 O O . LEU A 1 211 ? 10.969 13.906 10.797 1 95.44 211 LEU A O 1
ATOM 1619 N N . PRO A 1 212 ? 10.969 14.492 12.953 1 92.31 212 PRO A N 1
ATOM 1620 C CA . PRO A 1 212 ? 10.891 15.914 12.609 1 92.31 212 PRO A CA 1
ATOM 1621 C C . PRO A 1 212 ? 12.18 16.438 11.977 1 92.31 212 PRO A C 1
ATOM 1623 O O . PRO A 1 212 ? 13.258 15.891 12.211 1 92.31 212 PRO A O 1
ATOM 1626 N N . TYR A 1 213 ? 12.023 17.453 11.219 1 92.94 213 TYR A N 1
ATOM 1627 C CA . TYR A 1 213 ? 13.219 18.078 10.656 1 92.94 213 TYR A CA 1
ATOM 1628 C C . TYR A 1 213 ? 13.922 18.938 11.695 1 92.94 213 TYR A C 1
ATOM 1630 O O . TYR A 1 213 ? 13.266 19.625 12.484 1 92.94 213 TYR A O 1
ATOM 1638 N N . SER A 1 214 ? 15.164 18.953 11.742 1 91.94 214 SER A N 1
ATOM 1639 C CA . SER A 1 214 ? 16.094 19.828 12.453 1 91.94 214 SER A CA 1
ATOM 1640 C C . SER A 1 214 ? 17.391 20 11.68 1 91.94 214 SER A C 1
ATOM 1642 O O . SER A 1 214 ? 17.703 19.219 10.781 1 91.94 214 SER A O 1
ATOM 1644 N N . PRO A 1 215 ? 18.047 21.062 11.992 1 92.69 215 PRO A N 1
ATOM 1645 C CA . PRO A 1 215 ? 19.344 21.203 11.328 1 92.69 215 PRO A CA 1
ATOM 1646 C C . PRO A 1 215 ? 20.234 19.969 11.508 1 92.69 215 PRO A C 1
ATOM 1648 O O . PRO A 1 215 ? 20.953 19.578 10.586 1 92.69 215 PRO A O 1
ATOM 1651 N N . GLU A 1 216 ? 20.141 19.359 12.625 1 93.94 216 GLU A N 1
ATOM 1652 C CA . GLU A 1 216 ? 20.938 18.188 12.914 1 93.94 216 GLU A CA 1
ATOM 1653 C C . GLU A 1 216 ? 20.484 16.984 12.086 1 93.94 216 GLU A C 1
ATOM 1655 O O . GLU A 1 216 ? 21.281 16.094 11.773 1 93.94 216 GLU A O 1
ATOM 1660 N N . ALA A 1 217 ? 19.25 16.969 11.672 1 95.56 217 ALA A N 1
ATOM 1661 C CA . ALA A 1 217 ? 18.688 15.844 10.922 1 95.56 217 ALA A CA 1
ATOM 1662 C C . ALA A 1 217 ? 18.844 16.047 9.422 1 95.56 217 ALA A C 1
ATOM 1664 O O . ALA A 1 217 ? 18.594 15.125 8.633 1 95.56 217 ALA A O 1
ATOM 1665 N N . HIS A 1 218 ? 19.312 17.266 9.047 1 97.31 218 HIS A N 1
ATOM 1666 C CA . HIS A 1 218 ? 19.5 17.547 7.633 1 97.31 218 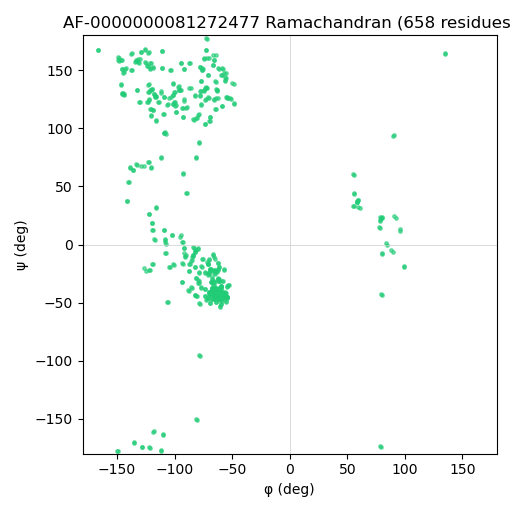HIS A CA 1
ATOM 1667 C C . HIS A 1 218 ? 20.484 16.562 6.996 1 97.31 218 HIS A C 1
ATOM 1669 O O . HIS A 1 218 ? 21.641 16.484 7.418 1 97.31 218 HIS A O 1
ATOM 1675 N N . HIS A 1 219 ? 20.031 15.781 5.977 1 98.31 219 HIS A N 1
ATOM 1676 C CA . HIS A 1 219 ? 20.812 14.797 5.23 1 98.31 219 HIS A CA 1
ATOM 1677 C C . HIS A 1 219 ? 21.375 13.719 6.152 1 98.31 219 HIS A C 1
ATOM 1679 O O . HIS A 1 219 ? 22.5 13.258 5.961 1 98.31 219 HIS A O 1
ATOM 1685 N N . THR A 1 220 ? 20.562 13.461 7.211 1 98.19 220 THR A N 1
ATOM 1686 C CA . THR A 1 220 ? 20.969 12.352 8.07 1 98.19 220 THR A CA 1
ATOM 1687 C C . THR A 1 220 ? 20.984 11.047 7.285 1 98.19 220 THR A C 1
ATOM 1689 O O . THR A 1 220 ? 21.625 10.07 7.711 1 98.19 220 THR A O 1
ATOM 1692 N N . ILE A 1 221 ? 20.328 10.953 6.184 1 98.75 221 ILE A N 1
ATOM 1693 C CA . ILE A 1 221 ? 20.469 9.891 5.195 1 98.75 221 ILE A CA 1
ATOM 1694 C C . ILE A 1 221 ? 21.156 10.438 3.943 1 98.75 221 ILE A C 1
ATOM 1696 O O . ILE A 1 221 ? 20.5 11.047 3.09 1 98.75 221 ILE A O 1
ATOM 1700 N N . GLY A 1 222 ? 22.359 10.273 3.857 1 98.56 222 GLY A N 1
ATOM 1701 C CA . GLY A 1 222 ? 23.188 10.656 2.715 1 98.56 222 GLY A CA 1
ATOM 1702 C C . GLY A 1 222 ? 23.875 9.484 2.061 1 98.56 222 GLY A C 1
ATOM 1703 O O . GLY A 1 222 ? 23.453 8.336 2.217 1 98.56 222 GLY A O 1
ATOM 1704 N N . PRO A 1 223 ? 24.922 9.75 1.287 1 98.56 223 PRO A N 1
ATOM 1705 C CA . PRO A 1 223 ? 25.609 8.695 0.554 1 98.56 223 PRO A CA 1
ATOM 1706 C C . PRO A 1 223 ? 26.141 7.59 1.471 1 98.56 223 PRO A C 1
ATOM 1708 O O . PRO A 1 223 ? 26.016 6.406 1.157 1 98.56 223 PRO A O 1
ATOM 1711 N N . ALA A 1 224 ? 26.734 7.992 2.566 1 98.69 224 ALA A N 1
ATOM 1712 C CA . ALA A 1 224 ? 27.344 7.023 3.475 1 98.69 224 ALA A CA 1
ATOM 1713 C C . ALA A 1 224 ? 26.297 6.098 4.078 1 98.69 224 ALA A C 1
ATOM 1715 O O . ALA A 1 224 ? 26.516 4.895 4.207 1 98.69 224 ALA A O 1
ATOM 1716 N N . GLU A 1 225 ? 25.203 6.66 4.527 1 98.88 225 GLU A N 1
ATOM 1717 C CA . GLU A 1 225 ? 24.125 5.879 5.117 1 98.88 225 GLU A CA 1
ATOM 1718 C C . GLU A 1 225 ? 23.5 4.938 4.09 1 98.88 225 GLU A C 1
ATOM 1720 O O . GLU A 1 225 ? 23.266 3.764 4.379 1 98.88 225 GLU A O 1
ATOM 1725 N N . LEU A 1 226 ? 23.25 5.418 2.898 1 98.94 226 LEU A N 1
ATOM 1726 C CA . LEU A 1 226 ? 22.688 4.609 1.825 1 98.94 226 LEU A CA 1
ATOM 1727 C C . LEU A 1 226 ? 23.594 3.428 1.496 1 98.94 226 LEU A C 1
ATOM 1729 O O . LEU A 1 226 ? 23.109 2.322 1.245 1 98.94 226 LEU A O 1
ATOM 1733 N N . ALA A 1 227 ? 24.859 3.648 1.556 1 98.75 227 ALA A N 1
ATOM 1734 C CA . ALA A 1 227 ? 25.844 2.611 1.225 1 98.75 227 ALA A CA 1
ATOM 1735 C C . ALA A 1 227 ? 25.844 1.502 2.273 1 98.75 227 ALA A C 1
ATOM 1737 O O . ALA A 1 227 ? 26.297 0.388 2.008 1 98.75 227 ALA A O 1
ATOM 1738 N N . ARG A 1 228 ? 25.359 1.796 3.441 1 98.75 228 ARG A N 1
ATOM 1739 C CA . ARG A 1 228 ? 25.344 0.822 4.527 1 98.75 228 ARG A CA 1
ATOM 1740 C C . ARG A 1 228 ? 24.094 -0.04 4.48 1 98.75 228 ARG A C 1
ATOM 1742 O O . ARG A 1 228 ? 24.016 -1.079 5.141 1 98.75 228 ARG A O 1
ATOM 1749 N N . MET A 1 229 ? 23.078 0.357 3.764 1 98.88 229 MET A N 1
ATOM 1750 C CA . MET A 1 229 ? 21.844 -0.411 3.65 1 98.88 229 MET A CA 1
ATOM 1751 C C . MET A 1 229 ? 22.031 -1.631 2.756 1 98.88 229 MET A C 1
ATOM 1753 O O . MET A 1 229 ? 23 -1.69 1.981 1 98.88 229 MET A O 1
ATOM 1757 N N . LYS A 1 230 ? 21.125 -2.633 2.891 1 98.56 230 LYS A N 1
ATOM 1758 C CA . LYS A 1 230 ? 21.141 -3.793 2.004 1 98.56 230 LYS A CA 1
ATOM 1759 C C . LYS A 1 230 ? 20.828 -3.391 0.566 1 98.56 230 LYS A C 1
ATOM 1761 O O . LYS A 1 230 ? 19.969 -2.539 0.325 1 98.56 230 LYS A O 1
ATOM 1766 N N . PRO A 1 231 ? 21.484 -3.965 -0.405 1 98.38 231 PRO A N 1
ATOM 1767 C CA . PRO A 1 231 ? 21.141 -3.688 -1.8 1 98.38 231 PRO A CA 1
ATOM 1768 C C . PRO A 1 231 ? 19.672 -4.004 -2.113 1 98.38 231 PRO A C 1
ATOM 1770 O O . PRO A 1 231 ? 19.109 -3.451 -3.061 1 98.38 231 PRO A O 1
ATOM 1773 N N . THR A 1 232 ? 19.016 -4.852 -1.33 1 98.12 232 THR A N 1
ATOM 1774 C CA . THR A 1 232 ? 17.625 -5.242 -1.536 1 98.12 232 THR A CA 1
ATOM 1775 C C . THR A 1 232 ? 16.688 -4.328 -0.762 1 98.12 232 THR A C 1
ATOM 1777 O O . THR A 1 232 ? 15.469 -4.457 -0.861 1 98.12 232 THR A O 1
ATOM 1780 N N . ALA A 1 233 ? 17.188 -3.371 0.021 1 98.81 233 ALA A N 1
ATOM 1781 C CA . ALA A 1 233 ? 16.375 -2.586 0.953 1 98.81 233 ALA A CA 1
ATOM 1782 C C . ALA A 1 233 ? 15.586 -1.509 0.219 1 98.81 233 ALA A C 1
ATOM 1784 O O . ALA A 1 233 ? 15.969 -1.077 -0.87 1 98.81 233 ALA A O 1
ATOM 1785 N N . THR A 1 234 ? 14.492 -1.17 0.809 1 98.94 234 THR A N 1
ATOM 1786 C CA . THR A 1 234 ? 13.734 -0.006 0.363 1 98.94 234 THR A CA 1
ATOM 1787 C C . THR A 1 234 ? 13.797 1.109 1.402 1 98.94 234 THR A C 1
ATOM 1789 O O . THR A 1 234 ? 14.016 0.849 2.588 1 98.94 234 THR A O 1
ATOM 1792 N N . LEU A 1 235 ? 13.68 2.336 0.946 1 98.94 235 LEU A N 1
ATOM 1793 C CA . LEU A 1 235 ? 13.633 3.521 1.796 1 98.94 235 LEU A CA 1
ATOM 1794 C C . LEU A 1 235 ? 12.352 4.309 1.565 1 98.94 235 LEU A C 1
ATOM 1796 O O . LEU A 1 235 ? 12.016 4.637 0.425 1 98.94 235 LEU A O 1
ATOM 1800 N N . THR A 1 236 ? 11.602 4.559 2.613 1 98.94 236 THR A N 1
ATOM 1801 C CA . THR A 1 236 ? 10.391 5.367 2.553 1 98.94 236 THR A CA 1
ATOM 1802 C C . THR A 1 236 ? 10.531 6.609 3.432 1 98.94 236 THR A C 1
ATOM 1804 O O . THR A 1 236 ? 10.938 6.512 4.59 1 98.94 236 THR A O 1
ATOM 1807 N N . ASN A 1 237 ? 10.242 7.754 2.889 1 98.88 237 ASN A N 1
ATOM 1808 C CA . ASN A 1 237 ? 10.312 9 3.65 1 98.88 237 ASN A CA 1
ATOM 1809 C C . ASN A 1 237 ? 8.961 9.711 3.684 1 98.88 237 ASN A C 1
ATOM 1811 O O . ASN A 1 237 ? 8.492 10.219 2.66 1 98.88 237 ASN A O 1
ATOM 1815 N N . ILE A 1 238 ? 8.344 9.742 4.832 1 98.44 238 ILE A N 1
ATOM 1816 C CA . ILE A 1 238 ? 7.121 10.516 5.023 1 98.44 238 ILE A CA 1
ATOM 1817 C C . ILE A 1 238 ? 7.348 11.578 6.102 1 98.44 238 ILE A C 1
ATOM 1819 O O . ILE A 1 238 ? 6.391 12.109 6.664 1 98.44 238 ILE A O 1
ATOM 1823 N N . ALA A 1 239 ? 8.594 11.797 6.465 1 96.88 239 ALA A N 1
ATOM 1824 C CA . ALA A 1 239 ? 8.953 12.789 7.473 1 96.88 239 ALA A CA 1
ATOM 1825 C C . ALA A 1 239 ? 8.938 14.195 6.883 1 96.88 239 ALA A C 1
ATOM 1827 O O . ALA A 1 239 ? 7.871 14.789 6.707 1 96.88 239 ALA A O 1
ATOM 1828 N N . ARG A 1 240 ? 10.18 14.672 6.438 1 96.12 240 ARG A N 1
ATOM 1829 C CA . ARG A 1 240 ? 10.344 15.984 5.82 1 96.12 240 ARG A CA 1
ATOM 1830 C C . ARG A 1 240 ? 11.398 15.945 4.723 1 96.12 240 ARG A C 1
ATOM 1832 O O . ARG A 1 240 ? 12.328 15.141 4.777 1 96.12 240 ARG A O 1
ATOM 1839 N N . GLY A 1 241 ? 11.141 16.797 3.73 1 96.38 241 GLY A N 1
ATOM 1840 C CA . GLY A 1 241 ? 12.234 17.031 2.797 1 96.38 241 GLY A CA 1
ATOM 1841 C C . GLY A 1 241 ? 13.508 17.5 3.471 1 96.38 241 GLY A C 1
ATOM 1842 O O . GLY A 1 241 ? 13.453 18.297 4.41 1 96.38 241 GLY A O 1
ATOM 1843 N N . GLY A 1 242 ? 14.617 17.078 2.986 1 96.94 242 GLY A N 1
ATOM 1844 C CA . GLY A 1 242 ? 15.891 17.5 3.537 1 96.94 242 GLY A CA 1
ATOM 1845 C C . GLY A 1 242 ? 16.5 16.469 4.484 1 96.94 242 GLY A C 1
ATOM 1846 O O . GLY A 1 242 ? 17.703 16.5 4.754 1 96.94 242 GLY A O 1
ATOM 1847 N N . ILE A 1 243 ? 15.688 15.594 4.969 1 98.06 243 ILE A N 1
ATOM 1848 C CA . ILE A 1 243 ? 16.203 14.516 5.809 1 98.06 243 ILE A CA 1
ATOM 1849 C C . ILE A 1 243 ? 17.031 13.547 4.965 1 98.06 243 ILE A C 1
ATOM 1851 O O . ILE A 1 243 ? 18.078 13.078 5.395 1 98.06 243 ILE A O 1
ATOM 1855 N N . VAL A 1 244 ? 16.562 13.25 3.807 1 98.69 244 VAL A N 1
ATOM 1856 C CA . VAL A 1 244 ? 17.281 12.484 2.801 1 98.69 244 VAL A CA 1
ATOM 1857 C C . VAL A 1 244 ? 17.953 13.43 1.814 1 98.69 244 VAL A C 1
ATOM 1859 O O . VAL A 1 244 ? 17.359 14.422 1.385 1 98.69 244 VAL A O 1
ATOM 1862 N N . ASP A 1 245 ? 19.203 13.203 1.511 1 98.75 245 ASP A N 1
ATOM 1863 C CA . ASP A 1 245 ? 19.859 13.859 0.379 1 98.75 245 ASP A CA 1
ATOM 1864 C C . ASP A 1 245 ? 19.312 13.336 -0.947 1 98.75 245 ASP A C 1
ATOM 1866 O O . ASP A 1 245 ? 19.672 12.242 -1.384 1 98.75 245 ASP A O 1
ATOM 1870 N N . ASP A 1 246 ? 18.5 14.172 -1.595 1 98.5 246 ASP A N 1
ATOM 1871 C CA . ASP A 1 246 ? 17.766 13.727 -2.779 1 98.5 246 ASP A CA 1
ATOM 1872 C C . ASP A 1 246 ? 18.734 13.312 -3.889 1 98.5 246 ASP A C 1
ATOM 1874 O O . ASP A 1 246 ? 18.484 12.32 -4.586 1 98.5 246 ASP 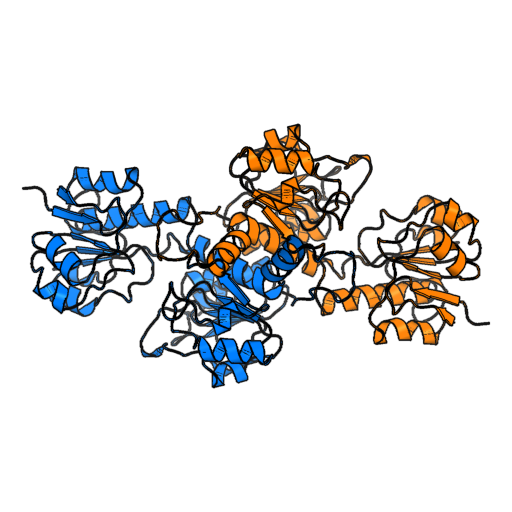A O 1
ATOM 1878 N N . ALA A 1 247 ? 19.719 14.102 -4.066 1 98.5 247 ALA A N 1
ATOM 1879 C CA . ALA A 1 247 ? 20.688 13.789 -5.109 1 98.5 247 ALA A CA 1
ATOM 1880 C C . ALA A 1 247 ? 21.406 12.469 -4.82 1 98.5 247 ALA A C 1
ATOM 1882 O O . ALA A 1 247 ? 21.609 11.656 -5.727 1 98.5 247 ALA A O 1
ATOM 1883 N N . ALA A 1 248 ? 21.781 12.273 -3.592 1 98.81 248 ALA A N 1
ATOM 1884 C CA . ALA A 1 248 ? 22.438 11.031 -3.188 1 98.81 248 ALA A CA 1
ATOM 1885 C C . ALA A 1 248 ? 21.5 9.836 -3.369 1 98.81 248 ALA A C 1
ATOM 1887 O O . ALA A 1 248 ? 21.938 8.766 -3.809 1 98.81 248 ALA A O 1
ATOM 1888 N N . LEU A 1 249 ? 20.297 10.023 -3.01 1 98.88 249 LEU A N 1
ATOM 1889 C CA . LEU A 1 249 ? 19.328 8.945 -3.158 1 98.88 249 LEU A CA 1
ATOM 1890 C C . LEU A 1 249 ? 19.156 8.57 -4.625 1 98.88 249 LEU A C 1
ATOM 1892 O O . LEU A 1 249 ? 19.109 7.387 -4.969 1 98.88 249 LEU A O 1
ATOM 1896 N N . ALA A 1 250 ? 19 9.602 -5.488 1 98.81 250 ALA A N 1
ATOM 1897 C CA . ALA A 1 250 ? 18.859 9.336 -6.918 1 98.81 250 ALA A CA 1
ATOM 1898 C C . ALA A 1 250 ? 20.031 8.508 -7.441 1 98.81 250 ALA A C 1
ATOM 1900 O O . ALA A 1 250 ? 19.828 7.547 -8.188 1 98.81 250 ALA A O 1
ATOM 1901 N N . GLN A 1 251 ? 21.188 8.906 -7.035 1 98.81 251 GLN A N 1
ATOM 1902 C CA . GLN A 1 251 ? 22.391 8.18 -7.457 1 98.81 251 GLN A CA 1
ATOM 1903 C C . GLN A 1 251 ? 22.375 6.746 -6.945 1 98.81 251 GLN A C 1
ATOM 1905 O O . GLN A 1 251 ? 22.672 5.809 -7.691 1 98.81 251 GLN A O 1
ATOM 1910 N N . ALA A 1 252 ? 22.047 6.551 -5.68 1 98.88 252 ALA A N 1
ATOM 1911 C CA . ALA A 1 252 ? 22 5.227 -5.062 1 98.88 252 ALA A CA 1
ATOM 1912 C C . ALA A 1 252 ? 21 4.324 -5.781 1 98.88 252 ALA A C 1
ATOM 1914 O O . ALA A 1 252 ? 21.281 3.148 -6.031 1 98.88 252 ALA A O 1
ATOM 1915 N N . LEU A 1 253 ? 19.875 4.828 -6.141 1 98.88 253 LEU A N 1
ATOM 1916 C CA . LEU A 1 253 ? 18.844 4.059 -6.824 1 98.88 253 LEU A CA 1
ATOM 1917 C C . LEU A 1 253 ? 19.281 3.705 -8.242 1 98.88 253 LEU A C 1
ATOM 1919 O O . LEU A 1 253 ? 19.078 2.576 -8.695 1 98.88 253 LEU A O 1
ATOM 1923 N N . ARG A 1 254 ? 19.859 4.668 -8.945 1 98.5 254 ARG A N 1
ATOM 1924 C CA . ARG A 1 254 ? 20.328 4.445 -10.305 1 98.5 254 ARG A CA 1
ATOM 1925 C C . ARG A 1 254 ? 21.375 3.34 -10.344 1 98.5 254 ARG A C 1
ATOM 1927 O O . ARG A 1 254 ? 21.406 2.533 -11.273 1 98.5 254 ARG A O 1
ATOM 1934 N N . GLN A 1 255 ? 22.203 3.281 -9.289 1 98.44 255 GLN A N 1
ATOM 1935 C CA . GLN A 1 255 ? 23.328 2.346 -9.25 1 98.44 255 GLN A CA 1
ATOM 1936 C C . GLN A 1 255 ? 22.906 1.021 -8.617 1 98.44 255 GLN A C 1
ATOM 1938 O O . GLN A 1 255 ? 23.688 0.063 -8.609 1 98.44 255 GLN A O 1
ATOM 1943 N N . GLY A 1 256 ? 21.812 0.989 -8.062 1 98.25 256 GLY A N 1
ATOM 1944 C CA . GLY A 1 256 ? 21.359 -0.226 -7.398 1 98.25 256 GLY A CA 1
ATOM 1945 C C . GLY A 1 256 ? 21.969 -0.429 -6.031 1 98.25 256 GLY A C 1
ATOM 1946 O O . GLY A 1 256 ? 22.125 -1.564 -5.574 1 98.25 256 GLY A O 1
ATOM 1947 N N . THR A 1 257 ? 22.422 0.693 -5.438 1 98.75 257 THR A N 1
ATOM 1948 C CA . THR A 1 257 ? 22.922 0.618 -4.066 1 98.75 257 THR A CA 1
ATOM 1949 C C . THR A 1 257 ? 21.812 0.152 -3.121 1 98.75 257 THR A C 1
ATOM 1951 O O . THR A 1 257 ? 22.062 -0.609 -2.188 1 98.75 257 THR A O 1
ATOM 1954 N N . ILE A 1 258 ? 20.609 0.612 -3.268 1 98.81 258 ILE A N 1
ATOM 1955 C CA . ILE A 1 258 ? 19.391 0.071 -2.656 1 98.81 258 ILE A CA 1
ATOM 1956 C C . ILE A 1 258 ? 18.359 -0.218 -3.736 1 98.81 258 ILE A C 1
ATOM 1958 O O . ILE A 1 258 ? 18.516 0.195 -4.887 1 98.81 258 ILE A O 1
ATOM 1962 N N . ALA A 1 259 ? 17.312 -0.918 -3.4 1 98.62 259 ALA A N 1
ATOM 1963 C CA . ALA A 1 259 ? 16.422 -1.482 -4.402 1 98.62 259 ALA A CA 1
ATOM 1964 C C . ALA A 1 259 ? 15.422 -0.437 -4.895 1 98.62 259 ALA A C 1
ATOM 1966 O O . ALA A 1 259 ? 15.125 -0.371 -6.09 1 98.62 259 ALA A O 1
ATOM 1967 N N . ALA A 1 260 ? 14.859 0.335 -3.982 1 98.88 260 ALA A N 1
ATOM 1968 C CA . ALA A 1 260 ? 13.781 1.253 -4.34 1 98.88 260 ALA A CA 1
ATOM 1969 C C . ALA A 1 260 ? 13.523 2.256 -3.219 1 98.88 260 ALA A C 1
ATOM 1971 O O . ALA A 1 260 ? 14.031 2.096 -2.104 1 98.88 260 ALA A O 1
ATOM 1972 N N . ALA A 1 261 ? 12.766 3.268 -3.525 1 98.94 261 ALA A N 1
ATOM 1973 C CA . ALA A 1 261 ? 12.391 4.25 -2.51 1 98.94 261 ALA A CA 1
ATOM 1974 C C . ALA A 1 261 ? 10.977 4.781 -2.754 1 98.94 261 ALA A C 1
ATOM 1976 O O . ALA A 1 261 ? 10.461 4.688 -3.869 1 98.94 261 ALA A O 1
ATOM 1977 N N . GLY A 1 262 ? 10.32 5.16 -1.756 1 98.94 262 GLY A N 1
ATOM 1978 C CA . GLY A 1 262 ? 9.07 5.898 -1.777 1 98.94 262 GLY A CA 1
ATOM 1979 C C . GLY A 1 262 ? 9.133 7.203 -1.011 1 98.94 262 GLY A C 1
ATOM 1980 O O . GLY A 1 262 ? 9.422 7.215 0.187 1 98.94 262 GLY A O 1
ATOM 1981 N N . LEU A 1 263 ? 8.852 8.297 -1.669 1 98.88 263 LEU A N 1
ATOM 1982 C CA . LEU A 1 263 ? 8.953 9.617 -1.053 1 98.88 263 LEU A CA 1
ATOM 1983 C C . LEU A 1 263 ? 7.617 10.352 -1.126 1 98.88 263 LEU A C 1
ATOM 1985 O O . LEU A 1 263 ? 7.008 10.438 -2.193 1 98.88 263 LEU A O 1
ATOM 1989 N N . ASP A 1 264 ? 7.203 10.875 -0.015 1 98.75 264 ASP A N 1
ATOM 1990 C CA . ASP A 1 264 ? 6.055 11.773 0.041 1 98.75 264 ASP A CA 1
ATOM 1991 C C . ASP A 1 264 ? 6.496 13.211 0.301 1 98.75 264 ASP A C 1
ATOM 1993 O O . ASP A 1 264 ? 5.672 14.125 0.313 1 98.75 264 ASP A O 1
ATOM 1997 N N . VAL A 1 265 ? 7.762 13.391 0.575 1 98.12 265 VAL A N 1
ATOM 1998 C CA . VAL A 1 265 ? 8.352 14.695 0.879 1 98.12 265 VAL A CA 1
ATOM 1999 C C . VAL A 1 265 ? 9.695 14.828 0.163 1 98.12 265 VAL A C 1
ATOM 2001 O O . VAL A 1 265 ? 10.367 13.836 -0.105 1 98.12 265 VAL A O 1
ATOM 2004 N N . PHE A 1 266 ? 10.07 15.953 -0.178 1 97.25 266 PHE A N 1
ATOM 2005 C CA . PHE A 1 266 ? 11.234 16.234 -1.012 1 97.25 266 PHE A CA 1
ATOM 2006 C C . PHE A 1 266 ? 11.961 17.484 -0.535 1 97.25 266 PHE A C 1
ATOM 2008 O O . PHE A 1 266 ? 11.336 18.406 -0.026 1 97.25 266 PHE A O 1
ATOM 2015 N N . GLU A 1 267 ? 13.273 17.328 -0.887 1 93.25 267 GLU A N 1
ATOM 2016 C CA . GLU A 1 267 ? 14.039 18.547 -0.639 1 93.25 267 GLU A CA 1
ATOM 2017 C C . GLU A 1 267 ? 13.633 19.656 -1.606 1 93.25 267 GLU A C 1
ATOM 2019 O O . GLU A 1 267 ? 13.703 19.469 -2.824 1 93.25 267 GLU A O 1
ATOM 2024 N N . GLY A 1 268 ? 12.961 20.75 -1.26 1 90.12 268 GLY A N 1
ATOM 2025 C CA . GLY A 1 268 ? 12.562 21.844 -2.127 1 90.12 268 GLY A CA 1
ATOM 2026 C C . GLY A 1 268 ? 11.141 21.719 -2.643 1 90.12 268 GLY A C 1
ATOM 2027 O O . GLY A 1 268 ? 10.773 22.328 -3.645 1 90.12 268 GLY A O 1
ATOM 2028 N N . GLU A 1 269 ? 10.367 20.875 -2.143 1 91.5 269 GLU A N 1
ATOM 2029 C CA . GLU A 1 269 ? 9 20.672 -2.613 1 91.5 269 GLU A CA 1
ATOM 2030 C C . GLU A 1 269 ? 8.266 22.016 -2.75 1 91.5 269 GLU A C 1
ATOM 2032 O O . GLU A 1 269 ? 8.539 22.953 -2.012 1 91.5 269 GLU A O 1
ATOM 2037 N N . PRO A 1 270 ? 7.555 22.125 -3.791 1 94.38 270 PRO A N 1
ATOM 2038 C CA . PRO A 1 270 ? 7.023 21.031 -4.613 1 94.38 270 PRO A CA 1
ATOM 2039 C C . PRO A 1 270 ? 7.934 20.672 -5.785 1 94.38 270 PRO A C 1
ATOM 2041 O O . PRO A 1 270 ? 7.582 19.828 -6.613 1 94.38 270 PRO A O 1
ATOM 2044 N N . ARG A 1 271 ? 9.141 21.359 -5.922 1 95.12 271 ARG A N 1
ATOM 2045 C CA . ARG A 1 271 ? 10.078 21 -6.98 1 95.12 271 ARG A CA 1
ATOM 2046 C C . ARG A 1 271 ? 10.844 19.734 -6.629 1 95.12 271 ARG A C 1
ATOM 2048 O O . ARG A 1 271 ? 11.594 19.703 -5.648 1 95.12 271 ARG A O 1
ATOM 2055 N N . ILE A 1 272 ? 10.742 18.703 -7.43 1 97.5 272 ILE A N 1
ATOM 2056 C CA . ILE A 1 272 ? 11.398 17.422 -7.219 1 97.5 272 ILE A CA 1
ATOM 2057 C C . ILE A 1 272 ? 12.703 17.375 -8.016 1 97.5 272 ILE A C 1
ATOM 2059 O O . ILE A 1 272 ? 12.758 17.844 -9.156 1 97.5 272 ILE A O 1
ATOM 2063 N N . HIS A 1 273 ? 13.758 16.891 -7.434 1 97.38 273 HIS A N 1
ATOM 2064 C CA . HIS A 1 273 ? 15.016 16.719 -8.148 1 97.38 273 HIS A CA 1
ATOM 2065 C C . HIS A 1 273 ? 14.812 15.938 -9.445 1 97.38 273 HIS A C 1
ATOM 2067 O O . HIS A 1 273 ? 14.234 14.844 -9.43 1 97.38 273 HIS A O 1
ATOM 2073 N N . PRO A 1 274 ? 15.211 16.422 -10.555 1 97.38 274 PRO A N 1
ATOM 2074 C CA . PRO A 1 274 ? 14.922 15.789 -11.852 1 97.38 274 PRO A CA 1
ATOM 2075 C C . PRO A 1 274 ? 15.453 14.359 -11.938 1 97.38 274 PRO A C 1
ATOM 2077 O O . PRO A 1 274 ? 14.852 13.516 -12.609 1 97.38 274 PRO A O 1
ATOM 2080 N N . ASP A 1 275 ? 16.547 14.102 -11.266 1 98 275 ASP A N 1
ATOM 2081 C CA . ASP A 1 275 ? 17.125 12.758 -11.312 1 98 275 ASP A CA 1
ATOM 2082 C C . ASP A 1 275 ? 16.219 11.742 -10.633 1 98 275 ASP A C 1
ATOM 2084 O O . ASP A 1 275 ? 16.234 10.555 -10.977 1 98 275 ASP A O 1
ATOM 2088 N N . LEU A 1 276 ? 15.477 12.117 -9.617 1 98.38 276 LEU A N 1
ATOM 2089 C CA . LEU A 1 276 ? 14.508 11.227 -8.992 1 98.38 276 LEU A CA 1
ATOM 2090 C C . LEU A 1 276 ? 13.352 10.938 -9.938 1 98.38 276 LEU A C 1
ATOM 2092 O O . LEU A 1 276 ? 12.883 9.797 -10.023 1 98.38 276 LEU A O 1
ATOM 2096 N N . LEU A 1 277 ? 12.906 11.953 -10.672 1 97.38 277 LEU A N 1
ATOM 2097 C CA . LEU A 1 277 ? 11.758 11.852 -11.57 1 97.38 277 LEU A CA 1
ATOM 2098 C C . LEU A 1 277 ? 12.055 10.883 -12.719 1 97.38 277 LEU A C 1
ATOM 2100 O O . LEU A 1 277 ? 11.133 10.297 -13.289 1 97.38 277 LEU A O 1
ATOM 2104 N N . ALA A 1 278 ? 13.289 10.703 -13.055 1 97.06 278 ALA A N 1
ATOM 2105 C CA . ALA A 1 278 ? 13.695 9.906 -14.211 1 97.06 278 ALA A CA 1
ATOM 2106 C C . ALA A 1 278 ? 13.75 8.422 -13.859 1 97.06 278 ALA A C 1
ATOM 2108 O O . ALA A 1 278 ? 13.875 7.574 -14.75 1 97.06 278 ALA A O 1
ATOM 2109 N N . LEU A 1 279 ? 13.617 8.07 -12.602 1 98.38 279 LEU A N 1
ATOM 2110 C CA . LEU A 1 279 ? 13.82 6.699 -12.148 1 98.38 279 LEU A CA 1
ATOM 2111 C C . LEU A 1 279 ? 12.516 5.918 -12.164 1 98.38 279 LEU A C 1
ATOM 2113 O O . LEU A 1 279 ? 11.445 6.484 -11.93 1 98.38 279 LEU A O 1
ATOM 2117 N N . ASP A 1 280 ? 12.578 4.621 -12.359 1 97.62 280 ASP A N 1
ATOM 2118 C CA . ASP A 1 280 ? 11.422 3.74 -12.305 1 97.62 280 ASP A CA 1
ATOM 2119 C C . ASP A 1 280 ? 11.242 3.141 -10.914 1 97.62 280 ASP A C 1
ATOM 2121 O O . ASP A 1 280 ? 10.117 2.879 -10.484 1 97.62 280 ASP A O 1
ATOM 2125 N N . ASN A 1 281 ? 12.367 2.91 -10.195 1 98.62 281 ASN A N 1
ATOM 2126 C CA . ASN A 1 281 ? 12.328 2.219 -8.914 1 98.62 281 ASN A CA 1
ATOM 2127 C C . ASN A 1 281 ? 12.133 3.193 -7.754 1 98.62 281 ASN A C 1
ATOM 2129 O O . ASN A 1 281 ? 12.82 3.096 -6.734 1 98.62 281 ASN A O 1
ATOM 2133 N N . ILE A 1 282 ? 11.211 4.145 -7.941 1 98.88 282 ILE A N 1
ATOM 2134 C CA . ILE A 1 282 ? 10.859 5.117 -6.914 1 98.88 282 ILE A CA 1
ATOM 2135 C C . ILE A 1 282 ? 9.375 5.473 -7.035 1 98.88 282 ILE A C 1
ATOM 2137 O O . ILE A 1 282 ? 8.844 5.57 -8.141 1 98.88 282 ILE A O 1
ATOM 2141 N N . VAL A 1 283 ? 8.68 5.57 -5.934 1 98.88 283 VAL A N 1
ATOM 2142 C CA . VAL A 1 283 ? 7.316 6.082 -5.863 1 98.88 283 VAL A CA 1
ATOM 2143 C C . VAL A 1 283 ? 7.328 7.52 -5.352 1 98.88 283 VAL A C 1
ATOM 2145 O O . VAL A 1 283 ? 7.949 7.812 -4.328 1 98.88 283 VAL A O 1
ATOM 2148 N N . LEU A 1 284 ? 6.684 8.422 -6.047 1 98.75 284 LEU A N 1
ATOM 2149 C CA . LEU A 1 284 ? 6.668 9.844 -5.719 1 98.75 284 LEU A CA 1
ATOM 2150 C C . LEU A 1 284 ? 5.242 10.336 -5.488 1 98.75 284 LEU A C 1
ATOM 2152 O O . LEU A 1 284 ? 4.406 10.273 -6.391 1 98.75 284 LEU A O 1
ATOM 2156 N N . THR A 1 285 ? 4.945 10.781 -4.285 1 98.69 285 THR A N 1
ATOM 2157 C CA . THR A 1 285 ? 3.631 11.336 -3.992 1 98.69 285 THR A CA 1
ATOM 2158 C C . THR A 1 285 ? 3.758 12.758 -3.432 1 98.69 285 THR A C 1
ATOM 2160 O O . THR A 1 285 ? 4.801 13.117 -2.889 1 98.69 285 THR A O 1
ATOM 2163 N N . PRO A 1 286 ? 2.76 13.602 -3.598 1 98.38 286 PRO A N 1
ATOM 2164 C CA . PRO A 1 286 ? 2.865 15.047 -3.355 1 98.38 286 PRO A CA 1
ATOM 2165 C C . PRO A 1 286 ? 2.451 15.438 -1.938 1 98.38 286 PRO A C 1
ATOM 2167 O O . PRO A 1 286 ? 1.556 16.266 -1.76 1 98.38 286 PRO A O 1
ATOM 2170 N N . HIS A 1 287 ? 3.154 14.922 -0.941 1 97.81 287 HIS A N 1
ATOM 2171 C CA . HIS A 1 287 ? 2.979 15.305 0.455 1 97.81 287 HIS A CA 1
ATOM 2172 C C . HIS A 1 287 ? 1.528 15.133 0.894 1 97.81 287 HIS A C 1
ATOM 2174 O O . HIS A 1 287 ? 0.914 16.078 1.401 1 97.81 287 HIS A O 1
ATOM 2180 N N . ILE A 1 288 ? 1.06 13.891 0.812 1 98.06 288 ILE A N 1
ATOM 2181 C CA . ILE A 1 288 ? -0.355 13.625 1.054 1 98.06 288 ILE A CA 1
ATOM 2182 C C . ILE A 1 288 ? -0.504 12.609 2.189 1 98.06 288 ILE A C 1
ATOM 2184 O O . ILE A 1 288 ? -1.474 11.852 2.229 1 98.06 288 ILE A O 1
ATOM 2188 N N . GLY A 1 289 ? 0.461 12.531 3.084 1 97.75 289 GLY A N 1
ATOM 2189 C CA . GLY A 1 289 ? 0.444 11.586 4.188 1 97.75 289 GLY A CA 1
ATOM 2190 C C . GLY A 1 289 ? -0.816 11.672 5.027 1 97.75 289 GLY A C 1
ATOM 2191 O O . GLY A 1 289 ? -1.343 10.656 5.473 1 97.75 289 GLY A O 1
ATOM 2192 N N . SER A 1 290 ? -1.312 12.875 5.195 1 97.44 290 SER A N 1
ATOM 2193 C CA . SER A 1 290 ? -2.484 13.078 6.043 1 97.44 290 SER A CA 1
ATOM 2194 C C . SER A 1 290 ? -3.744 13.273 5.203 1 97.44 290 SER A C 1
ATOM 2196 O O . SER A 1 290 ? -4.797 13.641 5.73 1 97.44 290 SER A O 1
ATOM 2198 N N . ALA A 1 291 ? -3.717 13.086 3.918 1 97.62 291 ALA A N 1
ATOM 2199 C CA . ALA A 1 291 ? -4.773 13.5 3.002 1 97.62 291 ALA A CA 1
ATOM 2200 C C . ALA A 1 291 ? -5.918 12.492 2.986 1 97.62 291 ALA A C 1
ATOM 2202 O O . ALA A 1 291 ? -6.082 11.742 2.02 1 97.62 291 ALA A O 1
ATOM 2203 N N . SER A 1 292 ? -6.699 12.445 3.938 1 97.38 292 SER A N 1
ATOM 2204 C CA . SER A 1 292 ? -8.055 11.898 3.924 1 97.38 292 SER A CA 1
ATOM 2205 C C . SER A 1 292 ? -9.078 12.953 4.316 1 97.38 292 SER A C 1
ATOM 2207 O O . SER A 1 292 ? -8.75 13.938 4.984 1 97.38 292 SER A O 1
ATOM 2209 N N . VAL A 1 293 ? -10.227 12.758 3.912 1 95.25 293 VAL A N 1
ATOM 2210 C CA . VAL A 1 293 ? -11.273 13.75 4.141 1 95.25 293 VAL A CA 1
ATOM 2211 C C . VAL A 1 293 ? -11.453 13.977 5.641 1 95.25 293 VAL A C 1
ATOM 2213 O O . VAL A 1 293 ? -11.391 15.109 6.113 1 95.25 293 VAL A O 1
ATOM 2216 N N . ASN A 1 294 ? -11.609 12.93 6.332 1 96.94 294 ASN A N 1
ATOM 2217 C CA . ASN A 1 294 ? -11.867 13.031 7.766 1 96.94 294 ASN A CA 1
ATOM 2218 C C . ASN A 1 294 ? -10.688 13.641 8.508 1 96.94 294 ASN A C 1
ATOM 2220 O O . ASN A 1 294 ? -10.875 14.461 9.406 1 96.94 294 ASN A O 1
ATOM 2224 N N . THR A 1 295 ? -9.547 13.32 8.125 1 97.88 295 THR A N 1
ATOM 2225 C CA . THR A 1 295 ? -8.352 13.766 8.844 1 97.88 295 THR A CA 1
ATOM 2226 C C . THR A 1 295 ? -8.086 15.242 8.586 1 97.88 295 THR A C 1
ATOM 2228 O O . THR A 1 295 ? -7.801 16 9.516 1 97.88 295 THR A O 1
ATOM 2231 N N . ARG A 1 296 ? -8.203 15.68 7.32 1 98.06 296 ARG A N 1
ATOM 2232 C CA . ARG A 1 296 ? -7.98 17.094 7.016 1 98.06 296 ARG A CA 1
ATOM 2233 C C . ARG A 1 296 ? -9.016 17.969 7.703 1 98.06 296 ARG A C 1
ATOM 2235 O O . ARG A 1 296 ? -8.703 19.078 8.164 1 98.06 296 ARG A O 1
ATOM 2242 N N . ARG A 1 297 ? -10.211 17.531 7.781 1 97.94 297 ARG A N 1
ATOM 2243 C CA . ARG A 1 297 ? -11.234 18.266 8.508 1 97.94 297 ARG A CA 1
ATOM 2244 C C . ARG A 1 297 ? -10.922 18.312 10 1 97.94 297 ARG A C 1
ATOM 2246 O O . ARG A 1 297 ? -11.07 19.375 10.633 1 97.94 297 ARG A O 1
ATOM 2253 N N . ALA A 1 298 ? -10.484 17.203 10.516 1 98.44 298 ALA A N 1
ATOM 2254 C CA . ALA A 1 298 ? -10.141 17.141 11.938 1 98.44 298 ALA A CA 1
ATOM 2255 C C . ALA A 1 298 ? -8.969 18.078 12.25 1 98.44 298 ALA A C 1
ATOM 2257 O O . ALA A 1 298 ? -8.953 18.734 13.289 1 98.44 298 ALA A O 1
ATOM 2258 N N . MET A 1 299 ? -8 18.125 11.398 1 98.38 299 MET A N 1
ATOM 2259 C CA . MET A 1 299 ? -6.859 19.031 11.562 1 98.38 299 MET A CA 1
ATOM 2260 C C . MET A 1 299 ? -7.301 20.484 11.57 1 98.38 299 MET A C 1
ATOM 2262 O O . MET A 1 299 ? -6.895 21.25 12.438 1 98.38 299 MET A O 1
ATOM 2266 N N . ALA A 1 300 ? -8.172 20.797 10.594 1 98.31 300 ALA A N 1
ATOM 2267 C CA . ALA A 1 300 ? -8.695 22.156 10.523 1 98.31 300 ALA A CA 1
ATOM 2268 C C . ALA A 1 300 ? -9.5 22.5 11.766 1 98.31 300 ALA A C 1
ATOM 2270 O O . ALA A 1 300 ? -9.336 23.578 12.344 1 98.31 300 ALA A O 1
ATOM 2271 N N . ALA A 1 301 ? -10.305 21.578 12.203 1 98.62 301 ALA A N 1
ATOM 2272 C CA . ALA A 1 301 ? -11.164 21.797 13.367 1 98.62 301 ALA A CA 1
ATOM 2273 C C . ALA A 1 301 ? -10.328 22 14.625 1 98.62 301 ALA A C 1
ATOM 2275 O O . ALA A 1 301 ? -10.617 22.891 15.43 1 98.62 301 ALA A O 1
ATOM 2276 N N . LEU A 1 302 ? -9.336 21.172 14.773 1 98.69 302 LEU A N 1
ATOM 2277 C CA . LEU A 1 302 ? -8.469 21.297 15.945 1 98.69 302 LEU A CA 1
ATOM 2278 C C . LEU A 1 302 ? -7.738 22.625 15.945 1 98.69 302 LEU A C 1
ATOM 2280 O O . LEU A 1 302 ? -7.578 23.25 17 1 98.69 302 LEU A O 1
ATOM 2284 N N . THR A 1 303 ? -7.285 23.078 14.805 1 98.69 303 THR A N 1
ATOM 2285 C CA . THR A 1 303 ? -6.598 24.375 14.688 1 98.69 303 THR A CA 1
ATOM 2286 C C . THR A 1 303 ? -7.527 25.516 15.086 1 98.69 303 THR A C 1
ATOM 2288 O O . THR A 1 303 ? -7.125 26.422 15.82 1 98.69 303 THR A O 1
ATOM 2291 N N . VAL A 1 304 ? -8.727 25.422 14.625 1 98.62 304 VAL A N 1
ATOM 2292 C CA . VAL A 1 304 ? -9.734 26.438 14.93 1 98.62 304 VAL A CA 1
ATOM 2293 C C . VAL A 1 304 ? -10.031 26.438 16.438 1 98.62 304 VAL A C 1
ATOM 2295 O O . VAL A 1 304 ? -10.109 27.5 17.047 1 98.62 304 VAL A O 1
ATOM 2298 N N . ASP A 1 305 ? -10.156 25.234 17 1 98.75 305 ASP A N 1
ATOM 2299 C CA . ASP A 1 305 ? -10.375 25.125 18.438 1 98.75 305 ASP A CA 1
ATOM 2300 C C . ASP A 1 305 ? -9.219 25.75 19.219 1 98.75 305 ASP A C 1
ATOM 2302 O O . ASP A 1 305 ? -9.453 26.469 20.203 1 98.75 305 ASP A O 1
ATOM 2306 N N . ASN A 1 306 ? -8.023 25.516 18.797 1 98.81 306 ASN A N 1
ATOM 2307 C CA . ASN A 1 306 ? -6.84 26.094 19.422 1 98.81 306 ASN A CA 1
ATOM 2308 C C . ASN A 1 306 ? -6.875 27.625 19.359 1 98.81 306 ASN A C 1
ATOM 2310 O O . ASN A 1 306 ? -6.625 28.297 20.375 1 98.81 306 ASN A O 1
ATOM 2314 N N . LEU A 1 307 ? -7.195 28.156 18.203 1 98.75 307 LEU A N 1
ATOM 2315 C CA . LEU A 1 307 ? -7.168 29.594 17.984 1 98.75 307 LEU A CA 1
ATOM 2316 C C . LEU A 1 307 ? -8.234 30.281 18.812 1 98.75 307 LEU A C 1
ATOM 2318 O O . LEU A 1 307 ? -7.957 31.281 19.484 1 98.75 307 LEU A O 1
ATOM 2322 N N . ILE A 1 308 ? -9.422 29.734 18.875 1 98.62 308 ILE A N 1
ATOM 2323 C CA . ILE A 1 308 ? -10.523 30.297 19.656 1 98.62 308 ILE A CA 1
ATOM 2324 C C . ILE A 1 308 ? -10.148 30.312 21.141 1 98.62 308 ILE A C 1
ATOM 2326 O O . ILE A 1 308 ? -10.242 31.344 21.797 1 98.62 308 ILE A O 1
ATOM 2330 N N . ALA A 1 309 ? -9.633 29.219 21.562 1 98.56 309 ALA A N 1
ATOM 2331 C CA . ALA A 1 309 ? -9.297 29.094 22.984 1 98.56 309 ALA A CA 1
ATOM 2332 C C . ALA A 1 309 ? -8.109 29.984 23.359 1 98.56 309 ALA A C 1
ATOM 2334 O O . ALA A 1 309 ? -8.102 30.594 24.422 1 98.56 309 ALA A O 1
ATOM 2335 N N . ALA A 1 310 ? -7.133 30.016 22.5 1 98.44 310 ALA A N 1
ATOM 2336 C CA . ALA A 1 310 ? -5.918 30.781 22.781 1 98.44 310 ALA A CA 1
ATOM 2337 C C . ALA A 1 310 ? -6.23 32.281 22.922 1 98.44 310 ALA A C 1
ATOM 2339 O O . ALA A 1 310 ? -5.57 32.969 23.703 1 98.44 310 ALA A O 1
ATOM 2340 N N . LEU A 1 311 ? -7.27 32.781 22.25 1 98.06 311 LEU A N 1
ATOM 2341 C CA . LEU A 1 311 ? -7.629 34.188 22.297 1 98.06 311 LEU A CA 1
ATOM 2342 C C . LEU A 1 311 ? -8.703 34.438 23.344 1 98.06 311 LEU A C 1
ATOM 2344 O O . LEU A 1 311 ? -9.273 35.531 23.391 1 98.06 311 LEU A O 1
ATOM 2348 N N . GLY A 1 312 ? -9.008 33.375 24.094 1 97.19 312 GLY A N 1
ATOM 2349 C CA . GLY A 1 312 ? -9.812 33.594 25.281 1 97.19 312 GLY A CA 1
ATOM 2350 C C . GLY A 1 312 ? -11.305 33.438 25.016 1 97.19 312 GLY A C 1
ATOM 2351 O O . GLY A 1 312 ? -12.117 34.031 25.75 1 97.19 312 GLY A O 1
ATOM 2352 N N . TYR A 1 313 ? -11.648 32.719 24 1 97.38 313 TYR A N 1
ATOM 2353 C CA . TYR A 1 313 ? -13.062 32.562 23.656 1 97.38 313 TYR A CA 1
ATOM 2354 C C . TYR A 1 313 ? -13.469 31.094 23.656 1 97.38 313 TYR A C 1
ATOM 2356 O O . TYR A 1 313 ? -12.609 30.203 23.703 1 97.38 313 TYR A O 1
ATOM 2364 N N . GLY A 1 314 ? -14.789 30.828 23.656 1 94.75 314 GLY A N 1
ATOM 2365 C CA . GLY A 1 314 ? -15.32 29.484 23.562 1 94.75 314 GLY A CA 1
ATOM 2366 C C . GLY A 1 314 ? -15.266 28.719 24.875 1 94.75 314 GLY A C 1
ATOM 2367 O O . GLY A 1 314 ? -14.898 29.281 25.906 1 94.75 314 GLY A O 1
ATOM 2368 N N . PRO A 1 315 ? -15.609 27.438 24.859 1 94.75 315 PRO A N 1
ATOM 2369 C CA . PRO A 1 315 ? -15.719 26.641 26.078 1 94.75 315 PRO A CA 1
ATOM 2370 C C . PRO A 1 315 ? -14.367 26.344 26.719 1 94.75 315 PRO A C 1
ATOM 2372 O O . PRO A 1 315 ? -14.297 26.031 27.906 1 94.75 315 PRO A O 1
ATOM 2375 N N . ARG A 1 316 ? -13.242 26.531 25.938 1 95.5 316 ARG A N 1
ATOM 2376 C CA . ARG A 1 316 ? -11.914 26.266 26.469 1 95.5 316 ARG A CA 1
ATOM 2377 C C . ARG A 1 316 ? -11.078 27.531 26.531 1 95.5 316 ARG A C 1
ATOM 2379 O O . ARG A 1 316 ? -9.859 27.5 26.359 1 95.5 316 ARG A O 1
ATOM 2386 N N . ALA A 1 317 ? -11.773 28.594 26.766 1 96.94 317 ALA A N 1
ATOM 2387 C CA . ALA A 1 317 ? -11.133 29.906 26.781 1 96.94 317 ALA A CA 1
ATOM 2388 C C . ALA A 1 317 ? -9.867 29.891 27.641 1 96.94 317 ALA A C 1
ATOM 2390 O O . ALA A 1 317 ? -9.914 29.516 28.812 1 96.94 317 ALA A O 1
ATOM 2391 N N . GLY A 1 318 ? -8.789 30.234 26.984 1 96.88 318 GLY A N 1
ATOM 2392 C CA . GLY A 1 318 ? -7.516 30.328 27.688 1 96.88 318 GLY A CA 1
ATOM 2393 C C . GLY A 1 318 ? -6.812 28.984 27.828 1 96.88 318 GLY A C 1
ATOM 2394 O O . GLY A 1 318 ? -5.695 28.906 28.328 1 96.88 318 GLY A O 1
ATOM 2395 N N . GLN A 1 319 ? -7.41 27.969 27.297 1 97.38 319 GLN A N 1
ATOM 2396 C CA . GLN A 1 319 ? -6.844 26.625 27.422 1 97.38 319 GLN A CA 1
ATOM 2397 C C . GLN A 1 319 ? -6.859 25.906 26.078 1 97.38 319 GLN A C 1
ATOM 2399 O O . GLN A 1 319 ? -7.57 24.906 25.906 1 97.38 319 GLN A O 1
ATOM 2404 N N . PRO A 1 320 ? -6.035 26.375 25.156 1 98.31 320 PRO A N 1
ATOM 2405 C CA . PRO A 1 320 ? -5.988 25.672 23.875 1 98.31 320 PRO A CA 1
ATOM 2406 C C . PRO A 1 320 ? -5.656 24.188 24.031 1 98.31 320 PRO A C 1
ATOM 2408 O O . PRO A 1 320 ? -4.828 23.828 24.875 1 98.31 320 PRO A O 1
ATOM 2411 N N . PRO A 1 321 ? -6.273 23.297 23.266 1 98.12 321 PRO A N 1
ATOM 2412 C CA . PRO A 1 321 ? -6.152 21.859 23.422 1 98.12 321 PRO A CA 1
ATOM 2413 C C . PRO A 1 321 ? -4.719 21.359 23.25 1 98.12 321 PRO A C 1
ATOM 2415 O O . PRO A 1 321 ? -4.309 20.391 23.891 1 98.12 321 PRO A O 1
ATOM 2418 N N . THR A 1 322 ? -3.936 21.953 22.297 1 98.38 322 THR A N 1
ATOM 2419 C CA . THR A 1 322 ? -2.645 21.359 21.969 1 98.38 322 THR A CA 1
ATOM 2420 C C . THR A 1 322 ? -1.566 22.438 21.859 1 98.38 322 THR A C 1
ATOM 2422 O O . THR A 1 322 ? -0.931 22.578 20.812 1 98.38 322 THR A O 1
ATOM 2425 N N . PRO A 1 323 ? -1.297 23.078 22.938 1 98.44 323 PRO A N 1
ATOM 2426 C CA . PRO A 1 323 ? -0.231 24.078 22.906 1 98.44 323 PRO A CA 1
ATOM 2427 C C . PRO A 1 323 ? 1.161 23.453 22.797 1 98.44 323 PRO A C 1
ATOM 2429 O O . PRO A 1 323 ? 1.446 22.469 23.469 1 98.44 323 PRO A O 1
ATOM 2432 N N . VAL A 1 324 ? 1.97 23.984 21.938 1 98.12 324 VAL A N 1
ATOM 2433 C CA . VAL A 1 324 ? 3.361 23.578 21.797 1 98.12 324 VAL A CA 1
ATOM 2434 C C . VAL A 1 324 ? 4.215 24.203 22.891 1 98.12 324 VAL A C 1
ATOM 2436 O O . VAL A 1 324 ? 5.199 23.625 23.344 1 98.12 324 VAL A O 1
ATOM 2439 N N . ASN A 1 325 ? 3.834 25.5 23.344 1 98.12 325 ASN A N 1
ATOM 2440 C CA . ASN A 1 325 ? 4.523 26.234 24.391 1 98.12 325 ASN A CA 1
ATOM 2441 C C . ASN A 1 325 ? 3.582 26.594 25.547 1 98.12 325 ASN A C 1
ATOM 2443 O O . ASN A 1 325 ? 3.363 27.766 25.828 1 98.12 325 ASN A O 1
ATOM 2447 N N . PRO A 1 326 ? 3.178 25.641 26.312 1 96.94 326 PRO A N 1
ATOM 2448 C CA . PRO A 1 326 ? 2.168 25.844 27.359 1 96.94 326 PRO A CA 1
ATOM 2449 C C . PRO A 1 326 ? 2.625 26.828 28.438 1 96.94 326 PRO A C 1
ATOM 2451 O O . PRO A 1 326 ? 1.798 27.375 29.172 1 96.94 326 PRO A O 1
ATOM 2454 N N . GLN A 1 327 ? 3.893 27.125 28.531 1 95.75 327 GLN A N 1
ATOM 2455 C CA . GLN A 1 327 ? 4.41 28.047 29.547 1 95.75 327 GLN A CA 1
ATOM 2456 C C . GLN A 1 327 ? 3.879 29.453 29.344 1 95.75 327 GLN A C 1
ATOM 2458 O O . GLN A 1 327 ? 3.838 30.25 30.281 1 95.75 327 GLN A O 1
ATOM 2463 N N . VAL A 1 328 ? 3.457 29.781 28.156 1 96.44 328 VAL A N 1
ATOM 2464 C CA . VAL A 1 328 ? 2.947 31.109 27.828 1 96.44 328 VAL A CA 1
ATOM 2465 C C . VAL A 1 328 ? 1.562 31.297 28.438 1 96.44 328 VAL A C 1
ATOM 2467 O O . VAL A 1 328 ? 1.136 32.438 28.703 1 96.44 328 VAL A O 1
ATOM 2470 N N . LEU A 1 329 ? 0.86 30.188 28.688 1 94.06 329 LEU A N 1
ATOM 2471 C CA . LEU A 1 329 ? -0.517 30.234 29.172 1 94.06 329 LEU A CA 1
ATOM 2472 C C . LEU A 1 329 ? -0.559 30.438 30.672 1 94.06 329 LEU A C 1
ATOM 2474 O O . LEU A 1 329 ? -1.608 30.766 31.234 1 94.06 329 LEU A O 1
ATOM 2478 N N . GLN A 1 330 ? 0.471 30.188 31.469 1 86.12 330 GLN A N 1
ATOM 2479 C CA . GLN A 1 330 ? 0.536 30.297 32.906 1 86.12 330 GLN A CA 1
ATOM 2480 C C . GLN A 1 330 ? 0.818 31.734 33.344 1 86.12 330 GLN A C 1
ATOM 2482 O O . GLN A 1 330 ? 0.748 32.062 34.531 1 86.12 330 GLN A O 1
ATOM 2487 N N . GLN A 1 331 ? 1.025 32.656 32.5 1 69.44 331 GLN A N 1
ATOM 2488 C CA . GLN A 1 331 ? 1.34 34.031 32.875 1 69.44 331 GLN A CA 1
ATOM 2489 C C . GLN A 1 331 ? 0.096 34.906 32.812 1 69.44 331 GLN A C 1
ATOM 2491 O O . GLN A 1 331 ? -0.812 34.656 32.031 1 69.44 331 GLN A O 1
ATOM 2496 N N . MET B 1 1 ? 14.195 -46.312 -20.047 1 76.56 1 MET B N 1
ATOM 2497 C CA . MET B 1 1 ? 14.297 -44.969 -20.594 1 76.56 1 MET B CA 1
ATOM 2498 C C . MET B 1 1 ? 13.75 -43.938 -19.625 1 76.56 1 MET B C 1
ATOM 2500 O O . MET B 1 1 ? 12.836 -44.219 -18.844 1 76.56 1 MET B O 1
ATOM 2504 N N . ARG B 1 2 ? 14.445 -42.781 -19.422 1 90.44 2 ARG B N 1
ATOM 2505 C CA . ARG B 1 2 ? 13.992 -41.75 -18.484 1 90.44 2 ARG B CA 1
ATOM 2506 C C . ARG B 1 2 ? 12.648 -41.156 -18.938 1 90.44 2 ARG B C 1
ATOM 2508 O O . ARG B 1 2 ? 12.438 -40.906 -20.125 1 90.44 2 ARG B O 1
ATOM 2515 N N . PRO B 1 3 ? 11.734 -41.031 -18.031 1 95.69 3 PRO B N 1
ATOM 2516 C CA . PRO B 1 3 ? 10.469 -40.406 -18.422 1 95.69 3 PRO B CA 1
ATOM 2517 C C . PRO B 1 3 ? 10.672 -39 -19 1 95.69 3 PRO B C 1
ATOM 2519 O O . PRO B 1 3 ? 11.664 -38.344 -18.703 1 95.69 3 PRO B O 1
ATOM 2522 N N . SER B 1 4 ? 9.828 -38.688 -19.906 1 98.19 4 SER B N 1
ATOM 2523 C CA . SER B 1 4 ? 9.898 -37.375 -20.531 1 98.19 4 SER B CA 1
ATOM 2524 C C . SER B 1 4 ? 8.844 -36.406 -19.969 1 98.19 4 SER B C 1
ATOM 2526 O O . SER B 1 4 ? 7.711 -36.812 -19.703 1 98.19 4 SER B O 1
ATOM 2528 N N . VAL B 1 5 ? 9.273 -35.125 -19.734 1 98.69 5 VAL B N 1
ATOM 2529 C CA . VAL B 1 5 ? 8.344 -34.156 -19.188 1 98.69 5 VAL B CA 1
ATOM 2530 C C . VAL B 1 5 ? 8.445 -32.844 -19.984 1 98.69 5 VAL B C 1
ATOM 2532 O O . VAL B 1 5 ? 9.438 -32.625 -20.688 1 98.69 5 VAL B O 1
ATOM 2535 N N . LEU B 1 6 ? 7.41 -32.062 -19.906 1 98.69 6 LEU B N 1
ATOM 2536 C CA . LEU B 1 6 ? 7.355 -30.766 -20.562 1 98.69 6 LEU B CA 1
ATOM 2537 C C . LEU B 1 6 ? 7.234 -29.641 -19.547 1 98.69 6 LEU B C 1
ATOM 2539 O O . LEU B 1 6 ? 6.422 -29.719 -18.609 1 98.69 6 LEU B O 1
ATOM 2543 N N . VAL B 1 7 ? 8.055 -28.656 -19.578 1 98.44 7 VAL B N 1
ATOM 2544 C CA . VAL B 1 7 ? 7.898 -27.375 -18.906 1 98.44 7 VAL B CA 1
ATOM 2545 C C . VAL B 1 7 ? 7.363 -26.328 -19.891 1 98.44 7 VAL B C 1
ATOM 2547 O O . VAL B 1 7 ? 8.07 -25.922 -20.812 1 98.44 7 VAL B O 1
ATOM 2550 N N . THR B 1 8 ? 6.164 -25.875 -19.641 1 98.12 8 THR B N 1
ATOM 2551 C CA . THR B 1 8 ? 5.422 -25.203 -20.703 1 98.12 8 THR B CA 1
ATOM 2552 C C . THR B 1 8 ? 5.859 -23.75 -20.828 1 98.12 8 THR B C 1
ATOM 2554 O O . THR B 1 8 ? 5.676 -23.125 -21.859 1 98.12 8 THR B O 1
ATOM 2557 N N . ARG B 1 9 ? 6.305 -23.172 -19.703 1 97.81 9 ARG B N 1
ATOM 2558 C CA . ARG B 1 9 ? 6.715 -21.781 -19.656 1 97.81 9 ARG B CA 1
ATOM 2559 C C . ARG B 1 9 ? 8.133 -21.641 -19.109 1 97.81 9 ARG B C 1
ATOM 2561 O O . ARG B 1 9 ? 8.625 -22.547 -18.422 1 97.81 9 ARG B O 1
ATOM 2568 N N . ALA B 1 10 ? 8.75 -20.531 -19.453 1 97.31 10 ALA B N 1
ATOM 2569 C CA . ALA B 1 10 ? 10.062 -20.266 -18.859 1 97.31 10 ALA B CA 1
ATOM 2570 C C . ALA B 1 10 ? 9.961 -20.203 -17.344 1 97.31 10 ALA B C 1
ATOM 2572 O O . ALA B 1 10 ? 8.945 -19.766 -16.797 1 97.31 10 ALA B O 1
ATOM 2573 N N . THR B 1 11 ? 10.961 -20.641 -16.672 1 96.81 11 THR B N 1
ATOM 2574 C CA . THR B 1 11 ? 11.07 -20.594 -15.219 1 96.81 11 THR B CA 1
ATOM 2575 C C . THR B 1 11 ? 12.531 -20.469 -14.789 1 96.81 11 THR B C 1
ATOM 2577 O O . THR B 1 11 ? 13.406 -20.188 -15.617 1 96.81 11 THR B O 1
ATOM 2580 N N . PHE B 1 12 ? 12.797 -20.453 -13.523 1 96.56 12 PHE B N 1
ATOM 2581 C CA . PHE B 1 12 ? 14.164 -20.344 -13.023 1 96.56 12 PHE B CA 1
ATOM 2582 C C . PHE B 1 12 ? 14.984 -21.562 -13.422 1 96.56 12 PHE B C 1
ATOM 2584 O O . PHE B 1 12 ? 14.719 -22.672 -12.961 1 96.56 12 PHE B O 1
ATOM 2591 N N . PRO B 1 13 ? 16.031 -21.344 -14.242 1 95.88 13 PRO B N 1
ATOM 2592 C CA . PRO B 1 13 ? 16.781 -22.469 -14.789 1 95.88 13 PRO B CA 1
ATOM 2593 C C . PRO B 1 13 ? 17.344 -23.391 -13.703 1 95.88 13 PRO B C 1
ATOM 2595 O O . PRO B 1 13 ? 17.328 -24.609 -13.867 1 95.88 13 PRO B O 1
ATOM 2598 N N . ASP B 1 14 ? 17.828 -22.734 -12.664 1 96.69 14 ASP B N 1
ATOM 2599 C CA . ASP B 1 14 ? 18.391 -23.547 -11.594 1 96.69 14 ASP B CA 1
ATOM 2600 C C . ASP B 1 14 ? 17.344 -24.469 -10.977 1 96.69 14 ASP B C 1
ATOM 2602 O O . ASP B 1 14 ? 17.656 -25.578 -10.547 1 96.69 14 ASP B O 1
ATOM 2606 N N . ILE B 1 15 ? 16.141 -24.078 -10.953 1 96.19 15 ILE B N 1
ATOM 2607 C CA . ILE B 1 15 ? 15.062 -24.875 -10.383 1 96.19 15 ILE B CA 1
ATOM 2608 C C . ILE B 1 15 ? 14.602 -25.922 -11.406 1 96.19 15 ILE B C 1
ATOM 2610 O O . ILE B 1 15 ? 14.438 -27.094 -11.07 1 96.19 15 ILE B O 1
ATOM 2614 N N . ALA B 1 16 ? 14.453 -25.516 -12.625 1 94.5 16 ALA B N 1
ATOM 2615 C CA . ALA B 1 16 ? 14.039 -26.422 -13.688 1 94.5 16 ALA B CA 1
ATOM 2616 C C . ALA B 1 16 ? 15.07 -27.547 -13.883 1 94.5 16 ALA B C 1
ATOM 2618 O O . ALA B 1 16 ? 14.711 -28.672 -14.211 1 94.5 16 ALA B O 1
ATOM 2619 N N . ASN B 1 17 ? 16.297 -27.266 -13.641 1 96.75 17 ASN B N 1
ATOM 2620 C CA . ASN B 1 17 ? 17.375 -28.219 -13.836 1 96.75 17 ASN B CA 1
ATOM 2621 C C . ASN B 1 17 ? 17.25 -29.406 -12.883 1 96.75 17 ASN B C 1
ATOM 2623 O O . ASN B 1 17 ? 17.781 -30.484 -13.156 1 96.75 17 ASN B O 1
ATOM 2627 N N . ARG B 1 18 ? 16.578 -29.25 -11.828 1 97.88 18 ARG B N 1
ATOM 2628 C CA . ARG B 1 18 ? 16.344 -30.359 -10.914 1 97.88 18 ARG B CA 1
ATOM 2629 C C . ARG B 1 18 ? 15.562 -31.469 -11.602 1 97.88 18 ARG B C 1
ATOM 2631 O O . ARG B 1 18 ? 15.719 -32.656 -11.266 1 97.88 18 ARG B O 1
ATOM 2638 N N . LEU B 1 19 ? 14.734 -31.109 -12.57 1 98.19 19 LEU B N 1
ATOM 2639 C CA . LEU B 1 19 ? 13.961 -32.094 -13.32 1 98.19 19 LEU B CA 1
ATOM 2640 C C . LEU B 1 19 ? 14.875 -32.969 -14.18 1 98.19 19 LEU B C 1
ATOM 2642 O O . LEU B 1 19 ? 14.602 -34.125 -14.383 1 98.19 19 LEU B O 1
ATOM 2646 N N . ARG B 1 20 ? 15.93 -32.438 -14.648 1 97.44 20 ARG B N 1
ATOM 2647 C CA . ARG B 1 20 ? 16.828 -33.094 -15.586 1 97.44 20 ARG B CA 1
ATOM 2648 C C . ARG B 1 20 ? 17.609 -34.219 -14.891 1 97.44 20 ARG B C 1
ATOM 2650 O O . ARG B 1 20 ? 18.172 -35.094 -15.555 1 97.44 20 ARG B O 1
ATOM 2657 N N . GLU B 1 21 ? 17.594 -34.156 -13.625 1 96.62 21 GLU B N 1
ATOM 2658 C CA . GLU B 1 21 ? 18.219 -35.219 -12.867 1 96.62 21 GLU B CA 1
ATOM 2659 C C . GLU B 1 21 ? 17.438 -36.531 -13 1 96.62 21 GLU B C 1
ATOM 2661 O O . GLU B 1 21 ? 17.984 -37.625 -12.844 1 96.62 21 GLU B O 1
ATOM 2666 N N . HIS B 1 22 ? 16.203 -36.438 -13.352 1 97.31 22 HIS B N 1
ATOM 2667 C CA . HIS B 1 22 ? 15.336 -37.594 -13.32 1 97.31 22 HIS B CA 1
ATOM 2668 C C . HIS B 1 22 ? 14.672 -37.844 -14.672 1 97.31 22 HIS B C 1
ATOM 2670 O O . HIS B 1 22 ? 14.266 -38.938 -14.992 1 97.31 22 HIS B O 1
ATOM 2676 N N . PHE B 1 23 ? 14.609 -36.719 -15.453 1 98.44 23 PHE B N 1
ATOM 2677 C CA . PHE B 1 23 ? 13.742 -36.781 -16.625 1 98.44 23 PHE B CA 1
ATOM 2678 C C . PHE B 1 23 ? 14.453 -36.25 -17.859 1 98.44 23 PHE B C 1
ATOM 2680 O O . PHE B 1 23 ? 15.469 -35.562 -17.766 1 98.44 23 PHE B O 1
ATOM 2687 N N . ASP B 1 24 ? 13.93 -36.688 -19.047 1 98.19 24 ASP B N 1
ATOM 2688 C CA . ASP B 1 24 ? 14.172 -35.969 -20.281 1 98.19 24 ASP B CA 1
ATOM 2689 C C . ASP B 1 24 ? 13.25 -34.75 -20.391 1 98.19 24 ASP B C 1
ATOM 2691 O O . ASP B 1 24 ? 12.039 -34.906 -20.578 1 98.19 24 ASP B O 1
ATOM 2695 N N . VAL B 1 25 ? 13.836 -33.594 -20.312 1 98.19 25 VAL B N 1
ATOM 2696 C CA . VAL B 1 25 ? 13.039 -32.375 -20.141 1 98.19 25 VAL B CA 1
ATOM 2697 C C . VAL B 1 25 ? 13.008 -31.578 -21.453 1 98.19 25 VAL B C 1
ATOM 2699 O O . VAL B 1 25 ? 14.055 -31.281 -22.031 1 98.19 25 VAL B O 1
ATOM 2702 N N . THR B 1 26 ? 11.836 -31.391 -21.953 1 97.56 26 THR B N 1
ATOM 2703 C CA . THR B 1 26 ? 11.617 -30.344 -22.953 1 97.56 26 THR B CA 1
ATOM 2704 C C . THR B 1 26 ? 11.156 -29.047 -22.281 1 97.56 26 THR B C 1
ATOM 2706 O O . THR B 1 26 ? 10.133 -29.031 -21.594 1 97.56 26 THR B O 1
ATOM 2709 N N . ASP B 1 27 ? 11.922 -28.031 -22.406 1 95.94 27 ASP B N 1
ATOM 2710 C CA . ASP B 1 27 ? 11.562 -26.766 -21.766 1 95.94 27 ASP B CA 1
ATOM 2711 C C . ASP B 1 27 ? 11.211 -25.703 -22.797 1 95.94 27 ASP B C 1
ATOM 2713 O O . ASP B 1 27 ? 11.008 -26 -23.969 1 95.94 27 ASP B O 1
ATOM 2717 N N . ASN B 1 28 ? 10.922 -24.484 -22.328 1 96.62 28 ASN B N 1
ATOM 2718 C CA . ASN B 1 28 ? 10.438 -23.375 -23.141 1 96.62 28 ASN B CA 1
ATOM 2719 C C . ASN B 1 28 ? 11.102 -22.062 -22.734 1 96.62 28 ASN B C 1
ATOM 2721 O O . ASN B 1 28 ? 10.43 -21.141 -22.266 1 96.62 28 ASN B O 1
ATOM 2725 N N . PRO B 1 29 ? 12.406 -21.922 -22.938 1 94.62 29 PRO B N 1
ATOM 2726 C CA . PRO B 1 29 ? 13.141 -20.734 -22.484 1 94.62 29 PRO B CA 1
ATOM 2727 C C . PRO B 1 29 ? 12.672 -19.453 -23.156 1 94.62 29 PRO B C 1
ATOM 2729 O O . PRO B 1 29 ? 12.82 -18.359 -22.609 1 94.62 29 PRO B O 1
ATOM 2732 N N . SER B 1 30 ? 12.062 -19.578 -24.375 1 95.62 30 SER B N 1
ATOM 2733 C CA . SER B 1 30 ? 11.539 -18.422 -25.078 1 95.62 30 SER B CA 1
ATOM 2734 C C . SER B 1 30 ? 10.234 -17.938 -24.453 1 95.62 30 SER B C 1
ATOM 2736 O O . SER B 1 30 ? 9.758 -16.844 -24.781 1 95.62 30 SER B O 1
ATOM 2738 N N . ASP B 1 31 ? 9.664 -18.75 -23.578 1 97.25 31 ASP B N 1
ATOM 2739 C CA . ASP B 1 31 ? 8.438 -18.453 -22.844 1 97.25 31 ASP B CA 1
ATOM 2740 C C . ASP B 1 31 ? 7.281 -18.172 -23.812 1 97.25 31 ASP B C 1
ATOM 2742 O O . ASP B 1 31 ? 6.477 -17.266 -23.562 1 97.25 31 ASP B O 1
ATOM 2746 N N . THR B 1 32 ? 7.227 -18.844 -24.859 1 96.12 32 THR B N 1
ATOM 2747 C CA . THR B 1 32 ? 6.137 -18.719 -25.812 1 96.12 32 THR B CA 1
ATOM 2748 C C . THR B 1 32 ? 4.871 -19.391 -25.297 1 96.12 32 THR B C 1
ATOM 2750 O O . THR B 1 32 ? 4.93 -20.484 -24.734 1 96.12 32 THR B O 1
ATOM 2753 N N . ILE B 1 33 ? 3.812 -18.719 -25.375 1 96.06 33 ILE B N 1
ATOM 2754 C CA . ILE B 1 33 ? 2.539 -19.344 -25.031 1 96.06 33 ILE B CA 1
ATOM 2755 C C . ILE B 1 33 ? 2.137 -20.328 -26.125 1 96.06 33 ILE B C 1
ATOM 2757 O O . ILE B 1 33 ? 1.985 -19.953 -27.297 1 96.06 33 ILE B O 1
ATOM 2761 N N . LEU B 1 34 ? 1.893 -21.516 -25.75 1 96.62 34 LEU B N 1
ATOM 2762 C CA . LEU B 1 34 ? 1.58 -22.562 -26.719 1 96.62 34 LEU B CA 1
ATOM 2763 C C . LEU B 1 34 ? 0.089 -22.594 -27.031 1 96.62 34 LEU B C 1
ATOM 2765 O O . LEU B 1 34 ? -0.745 -22.484 -26.125 1 96.62 34 LEU B O 1
ATOM 2769 N N . SER B 1 35 ? -0.211 -22.688 -28.344 1 96.56 35 SER B N 1
ATOM 2770 C CA . SER B 1 35 ? -1.594 -22.969 -28.719 1 96.56 35 SER B CA 1
ATOM 2771 C C . SER B 1 35 ? -2.029 -24.344 -28.234 1 96.56 35 SER B C 1
ATOM 2773 O O . SER B 1 35 ? -1.19 -25.188 -27.906 1 96.56 35 SER B O 1
ATOM 2775 N N . PRO B 1 36 ? -3.309 -24.547 -28.219 1 96.75 36 PRO B N 1
ATOM 2776 C CA . PRO B 1 36 ? -3.775 -25.875 -27.812 1 96.75 36 PRO B CA 1
ATOM 2777 C C . PRO B 1 36 ? -3.176 -26.984 -28.656 1 96.75 36 PRO B C 1
ATOM 2779 O O . PRO B 1 36 ? -2.752 -28.016 -28.109 1 96.75 36 PRO B O 1
ATOM 2782 N N . SER B 1 37 ? -3.072 -26.812 -29.984 1 97.62 37 SER B N 1
ATOM 2783 C CA . SER B 1 37 ? -2.521 -27.828 -30.875 1 97.62 37 SER B CA 1
ATOM 2784 C C . SER B 1 37 ? -1.029 -28.031 -30.625 1 97.62 37 SER B C 1
ATOM 2786 O O . SER B 1 37 ? -0.536 -29.156 -30.641 1 97.62 37 SER B O 1
ATOM 2788 N N . GLU B 1 38 ? -0.286 -26.922 -30.406 1 98 38 GLU B N 1
ATOM 2789 C CA . GLU B 1 38 ? 1.141 -27.016 -30.109 1 98 38 GLU B CA 1
ATOM 2790 C C . GLU B 1 38 ? 1.383 -27.719 -28.781 1 98 38 GLU B C 1
ATOM 2792 O O . GLU B 1 38 ? 2.326 -28.5 -28.641 1 98 38 GLU B O 1
ATOM 2797 N N . LEU B 1 39 ? 0.559 -27.375 -27.797 1 98.38 39 LEU B N 1
ATOM 2798 C CA . LEU B 1 39 ? 0.669 -28.016 -26.5 1 98.38 39 LEU B CA 1
ATOM 2799 C C . LEU B 1 39 ? 0.491 -29.531 -26.609 1 98.38 39 LEU B C 1
ATOM 2801 O O . LEU B 1 39 ? 1.29 -30.297 -26.062 1 98.38 39 LEU B O 1
ATOM 2805 N N . ILE B 1 40 ? -0.535 -29.969 -27.328 1 98.38 40 ILE B N 1
ATOM 2806 C CA . ILE B 1 40 ? -0.811 -31.391 -27.516 1 98.38 40 ILE B CA 1
ATOM 2807 C C . ILE B 1 40 ? 0.372 -32.062 -28.219 1 98.38 40 ILE B C 1
ATOM 2809 O O . ILE B 1 40 ? 0.854 -33.094 -27.766 1 98.38 40 ILE B O 1
ATOM 2813 N N . ALA B 1 41 ? 0.839 -31.406 -29.266 1 98.31 41 ALA B N 1
ATOM 2814 C CA . ALA B 1 41 ? 1.955 -31.969 -30.031 1 98.31 41 ALA B CA 1
ATOM 2815 C C . ALA B 1 41 ? 3.182 -32.156 -29.141 1 98.31 41 ALA B C 1
ATOM 2817 O O . ALA B 1 41 ? 3.873 -33.188 -29.25 1 98.31 41 ALA B O 1
ATOM 2818 N N . ARG B 1 42 ? 3.43 -31.234 -28.281 1 98.06 42 ARG B N 1
ATOM 2819 C CA . ARG B 1 42 ? 4.621 -31.281 -27.438 1 98.06 42 ARG B CA 1
ATOM 2820 C C . ARG B 1 42 ? 4.438 -32.25 -26.281 1 98.06 42 ARG B C 1
ATOM 2822 O O . ARG B 1 42 ? 5.414 -32.781 -25.734 1 98.06 42 ARG B O 1
ATOM 2829 N N . LEU B 1 43 ? 3.242 -32.5 -25.906 1 98.25 43 LEU B N 1
ATOM 2830 C CA . LEU B 1 43 ? 2.953 -33.344 -24.75 1 98.25 43 LEU B CA 1
ATOM 2831 C C . LEU B 1 43 ? 2.871 -34.812 -25.156 1 98.25 43 LEU B C 1
ATOM 2833 O O . LEU B 1 43 ? 2.941 -35.688 -24.297 1 98.25 43 LEU B O 1
ATOM 2837 N N . GLN B 1 44 ? 2.594 -35.062 -26.453 1 98.06 44 GLN B N 1
ATOM 2838 C CA . GLN B 1 44 ? 2.506 -36.438 -26.891 1 98.06 44 GLN B CA 1
ATOM 2839 C C . GLN B 1 44 ? 3.773 -37.219 -26.547 1 98.06 44 GLN B C 1
ATOM 2841 O O . GLN B 1 44 ? 4.883 -36.75 -26.828 1 98.06 44 GLN B O 1
ATOM 2846 N N . GLY B 1 45 ? 3.584 -38.312 -25.891 1 97.31 45 GLY B N 1
ATOM 2847 C CA . GLY B 1 45 ? 4.688 -39.188 -25.484 1 97.31 45 GLY B CA 1
ATOM 2848 C C . GLY B 1 45 ? 5.277 -38.812 -24.141 1 97.31 45 GLY B C 1
ATOM 2849 O O . GLY B 1 45 ? 6.133 -39.531 -23.609 1 97.31 45 GLY B O 1
ATOM 2850 N N . LYS B 1 46 ? 4.844 -37.75 -23.547 1 98.31 46 LYS B N 1
ATOM 2851 C CA . LYS B 1 46 ? 5.391 -37.312 -22.266 1 98.31 46 LYS B CA 1
ATOM 2852 C C . LYS B 1 46 ? 4.547 -37.844 -21.109 1 98.31 46 LYS B C 1
ATOM 2854 O O . LYS B 1 46 ? 3.348 -38.062 -21.266 1 98.31 46 LYS B O 1
ATOM 2859 N N . GLN B 1 47 ? 5.18 -37.938 -19.953 1 98.56 47 GLN B N 1
ATOM 2860 C CA . GLN B 1 47 ? 4.508 -38.5 -18.781 1 98.56 47 GLN B CA 1
ATOM 2861 C C . GLN B 1 47 ? 4.094 -37.406 -17.797 1 98.56 47 GLN B C 1
ATOM 2863 O O . GLN B 1 47 ? 3.27 -37.656 -16.922 1 98.56 47 GLN B O 1
ATOM 2868 N N . 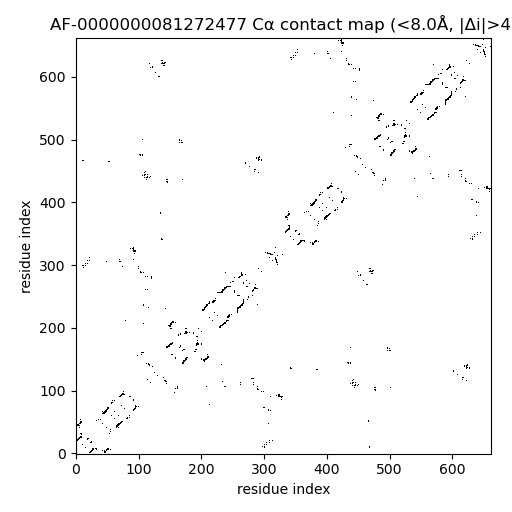GLY B 1 48 ? 4.719 -36.219 -17.906 1 98.69 48 GLY B N 1
ATOM 2869 C CA . GLY B 1 48 ? 4.391 -35.156 -16.969 1 98.69 48 GLY B CA 1
ATOM 2870 C C . GLY B 1 48 ? 4.527 -33.781 -17.578 1 98.69 48 GLY B C 1
ATOM 2871 O O . GLY B 1 48 ? 5.195 -33.625 -18.594 1 98.69 48 GLY B O 1
ATOM 2872 N N . VAL B 1 49 ? 3.893 -32.812 -16.938 1 98.81 49 VAL B N 1
ATOM 2873 C CA . VAL B 1 49 ? 3.965 -31.438 -17.422 1 98.81 49 VAL B CA 1
ATOM 2874 C C . VAL B 1 49 ? 3.955 -30.484 -16.219 1 98.81 49 VAL B C 1
ATOM 2876 O O . VAL B 1 49 ? 3.217 -30.703 -15.258 1 98.81 49 VAL B O 1
ATOM 2879 N N . MET B 1 50 ? 4.91 -29.578 -16.203 1 98.44 50 MET B N 1
ATOM 2880 C CA . MET B 1 50 ? 4.812 -28.344 -15.422 1 98.44 50 MET B CA 1
ATOM 2881 C C . MET B 1 50 ? 4.031 -27.281 -16.172 1 98.44 50 MET B C 1
ATOM 2883 O O . MET B 1 50 ? 4.531 -26.703 -17.156 1 98.44 50 MET B O 1
ATOM 2887 N N . SER B 1 51 ? 2.842 -27.031 -15.727 1 97.75 51 SER B N 1
ATOM 2888 C CA . SER B 1 51 ? 1.938 -26.141 -16.438 1 97.75 51 SER B CA 1
ATOM 2889 C C . SER B 1 51 ? 1.718 -24.844 -15.664 1 97.75 51 SER B C 1
ATOM 2891 O O . SER B 1 51 ? 2.137 -24.719 -14.516 1 97.75 51 SER B O 1
ATOM 2893 N N . THR B 1 52 ? 1.15 -23.859 -16.312 1 96.31 52 THR B N 1
ATOM 2894 C CA . THR B 1 52 ? 0.687 -22.609 -15.734 1 96.31 52 THR B CA 1
ATOM 2895 C C . THR B 1 52 ? -0.759 -22.328 -16.141 1 96.31 52 THR B C 1
ATOM 2897 O O . THR B 1 52 ? -1.419 -23.172 -16.734 1 96.31 52 THR B O 1
ATOM 2900 N N . GLY B 1 53 ? -1.201 -21.156 -15.75 1 93.25 53 GLY B N 1
ATOM 2901 C CA . GLY B 1 53 ? -2.572 -20.781 -16.062 1 93.25 53 GLY B CA 1
ATOM 2902 C C . GLY B 1 53 ? -2.816 -20.594 -17.547 1 93.25 53 GLY B C 1
ATOM 2903 O O . GLY B 1 53 ? -3.967 -20.547 -17.984 1 93.25 53 GLY B O 1
ATOM 2904 N N . SER B 1 54 ? -1.767 -20.625 -18.344 1 93.5 54 SER B N 1
ATOM 2905 C CA . SER B 1 54 ? -1.896 -20.359 -19.781 1 93.5 54 SER B CA 1
ATOM 2906 C C . SER B 1 54 ? -2.275 -21.625 -20.531 1 93.5 54 SER B C 1
ATOM 2908 O O . SER B 1 54 ? -2.67 -21.562 -21.703 1 93.5 54 SER B O 1
ATOM 2910 N N . GLU B 1 55 ? -2.152 -22.75 -19.906 1 96.44 55 GLU B N 1
ATOM 2911 C CA . GLU B 1 55 ? -2.434 -24.016 -20.562 1 96.44 55 GLU B CA 1
ATOM 2912 C C . GLU B 1 55 ? -3.783 -24.578 -20.141 1 96.44 55 GLU B C 1
ATOM 2914 O O . GLU B 1 55 ? -4.031 -24.781 -18.953 1 96.44 55 GLU B O 1
ATOM 2919 N N . ARG B 1 56 ? -4.578 -24.875 -21.078 1 96.94 56 ARG B N 1
ATOM 2920 C CA . ARG B 1 56 ? -5.836 -25.547 -20.797 1 96.94 56 ARG B CA 1
ATOM 2921 C C . ARG B 1 56 ? -5.668 -27.062 -20.844 1 96.94 56 ARG B C 1
ATOM 2923 O O . ARG B 1 56 ? -5.262 -27.609 -21.859 1 96.94 56 ARG B O 1
ATOM 2930 N N . ILE B 1 57 ? -5.891 -27.719 -19.734 1 98.44 57 ILE B N 1
ATOM 2931 C CA . ILE B 1 57 ? -5.836 -29.172 -19.625 1 98.44 57 ILE B CA 1
ATOM 2932 C C . ILE B 1 57 ? -7.246 -29.734 -19.484 1 98.44 57 ILE B C 1
ATOM 2934 O O . ILE B 1 57 ? -7.789 -29.797 -18.375 1 98.44 57 ILE B O 1
ATOM 2938 N N . ASP B 1 58 ? -7.812 -30.125 -20.594 1 97.94 58 ASP B N 1
ATOM 2939 C CA . ASP B 1 58 ? -9.18 -30.656 -20.594 1 97.94 58 ASP B CA 1
ATOM 2940 C C . ASP B 1 58 ? -9.219 -32.062 -21.141 1 97.94 58 ASP B C 1
ATOM 2942 O O . ASP B 1 58 ? -8.18 -32.688 -21.375 1 97.94 58 ASP B O 1
ATOM 2946 N N . ALA B 1 59 ? -10.375 -32.625 -21.297 1 98 59 ALA B N 1
ATOM 2947 C CA . ALA B 1 59 ? -10.562 -34 -21.719 1 98 59 ALA B CA 1
ATOM 2948 C C . ALA B 1 59 ? -9.977 -34.25 -23.109 1 98 59 ALA B C 1
ATOM 2950 O O . ALA B 1 59 ? -9.375 -35.281 -23.359 1 98 59 ALA B O 1
ATOM 2951 N N . ALA B 1 60 ? -10.133 -33.281 -23.969 1 97.94 60 ALA B N 1
ATOM 2952 C CA . ALA B 1 60 ? -9.625 -33.438 -25.328 1 97.94 60 ALA B CA 1
ATOM 2953 C C . ALA B 1 60 ? -8.109 -33.562 -25.328 1 97.94 60 ALA B C 1
ATOM 2955 O O . ALA B 1 60 ? -7.555 -34.406 -26.047 1 97.94 60 ALA B O 1
ATOM 2956 N N . LEU B 1 61 ? -7.453 -32.719 -24.547 1 98.56 61 LEU B N 1
ATOM 2957 C CA . LEU B 1 61 ? -6 -32.812 -24.438 1 98.56 61 LEU B CA 1
ATOM 2958 C C . LEU B 1 61 ? -5.574 -34.125 -23.844 1 98.56 61 LEU B C 1
ATOM 2960 O O . LEU B 1 61 ? -4.645 -34.781 -24.344 1 98.56 61 LEU B O 1
ATOM 2964 N N . LEU B 1 62 ? -6.242 -34.594 -22.828 1 98.69 62 LEU B N 1
ATOM 2965 C CA . LEU B 1 62 ? -5.898 -35.812 -22.141 1 98.69 62 LEU B CA 1
ATOM 2966 C C . LEU B 1 62 ? -6.09 -37.031 -23.047 1 98.69 62 LEU B C 1
ATOM 2968 O O . LEU B 1 62 ? -5.316 -37.969 -23 1 98.69 62 LEU B O 1
ATOM 2972 N N . ASP B 1 63 ? -7.094 -37 -23.922 1 98.38 63 ASP B N 1
ATOM 2973 C CA . ASP B 1 63 ? -7.32 -38.062 -24.891 1 98.38 63 ASP B CA 1
ATOM 2974 C C . ASP B 1 63 ? -6.176 -38.125 -25.906 1 98.38 63 ASP B C 1
ATOM 2976 O O . ASP B 1 63 ? -5.777 -39.219 -26.328 1 98.38 63 ASP B O 1
ATOM 2980 N N . ALA B 1 64 ? -5.715 -37 -26.25 1 98.44 64 ALA B N 1
ATOM 2981 C CA . ALA B 1 64 ? -4.656 -36.906 -27.25 1 98.44 64 ALA B CA 1
ATOM 2982 C C . ALA B 1 64 ? -3.305 -37.281 -26.656 1 98.44 64 ALA B C 1
ATOM 2984 O O . ALA B 1 64 ? -2.348 -37.562 -27.391 1 98.44 64 ALA B O 1
ATOM 2985 N N . CYS B 1 65 ? -3.139 -37.281 -25.344 1 98.5 65 CYS B N 1
ATOM 2986 C CA . CYS B 1 65 ? -1.882 -37.531 -24.656 1 98.5 65 CYS B CA 1
ATOM 2987 C C . CYS B 1 65 ? -2.064 -38.594 -23.578 1 98.5 65 CYS B C 1
ATOM 2989 O O . CYS B 1 65 ? -1.837 -38.344 -22.406 1 98.5 65 CYS B O 1
ATOM 2991 N N . PRO B 1 66 ? -2.312 -39.781 -23.984 1 98.19 66 PRO B N 1
ATOM 2992 C CA . PRO B 1 66 ? -2.699 -40.844 -23.031 1 98.19 66 PRO B CA 1
ATOM 2993 C C . PRO B 1 66 ? -1.55 -41.281 -22.125 1 98.19 66 PRO B C 1
ATOM 2995 O O . PRO B 1 66 ? -1.768 -41.969 -21.141 1 98.19 66 PRO B O 1
ATOM 2998 N N . GLN B 1 67 ? -0.328 -40.906 -22.406 1 98.12 67 GLN B N 1
ATOM 2999 C CA . GLN B 1 67 ? 0.808 -41.312 -21.594 1 98.12 67 GLN B CA 1
ATOM 3000 C C . GLN B 1 67 ? 0.995 -40.375 -20.406 1 98.12 67 GLN B C 1
ATOM 3002 O O . GLN B 1 67 ? 1.792 -40.656 -19.5 1 98.12 67 GLN B O 1
ATOM 3007 N N . LEU B 1 68 ? 0.273 -39.25 -20.422 1 98.5 68 LEU B N 1
ATOM 3008 C CA . LEU B 1 68 ? 0.403 -38.281 -19.344 1 98.5 68 LEU B CA 1
ATOM 3009 C C . LEU B 1 68 ? -0.037 -38.844 -18.016 1 98.5 68 LEU B C 1
ATOM 3011 O O . LEU B 1 68 ? -1.111 -39.438 -17.906 1 98.5 68 LEU B O 1
ATOM 3015 N N . LYS B 1 69 ? 0.796 -38.625 -17.016 1 98.38 69 LYS B N 1
ATOM 3016 C CA . LYS B 1 69 ? 0.515 -39.188 -15.688 1 98.38 69 LYS B CA 1
ATOM 3017 C C . LYS B 1 69 ? 0.412 -38.094 -14.641 1 98.38 69 LYS B C 1
ATOM 3019 O O . LYS B 1 69 ? -0.172 -38.281 -13.57 1 98.38 69 LYS B O 1
ATOM 3024 N N . ALA B 1 70 ? 0.994 -36.906 -14.891 1 98.75 70 ALA B N 1
ATOM 3025 C CA . ALA B 1 70 ? 1.021 -35.844 -13.891 1 98.75 70 ALA B CA 1
ATOM 3026 C C . ALA B 1 70 ? 0.927 -34.469 -14.555 1 98.75 70 ALA B C 1
ATOM 3028 O O . ALA B 1 70 ? 1.607 -34.219 -15.547 1 98.75 70 ALA B O 1
ATOM 3029 N N . VAL B 1 71 ? 0.023 -33.625 -14.062 1 98.88 71 VAL B N 1
ATOM 3030 C CA . VAL B 1 71 ? -0.094 -32.219 -14.383 1 98.88 71 VAL B CA 1
ATOM 3031 C C . VAL B 1 71 ? 0.17 -31.359 -13.141 1 98.88 71 VAL B C 1
ATOM 3033 O O . VAL B 1 71 ? -0.663 -31.312 -12.227 1 98.88 71 VAL B O 1
ATOM 3036 N N . CYS B 1 72 ? 1.304 -30.719 -13.078 1 98.81 72 CYS B N 1
ATOM 3037 C CA . CYS B 1 72 ? 1.686 -29.906 -11.93 1 98.81 72 CYS B CA 1
ATOM 3038 C C . CYS B 1 72 ? 1.664 -28.422 -12.273 1 98.81 72 CYS B C 1
ATOM 3040 O O . CYS B 1 72 ? 2.492 -27.953 -13.062 1 98.81 72 CYS B O 1
ATOM 3042 N N . ASN B 1 73 ? 0.774 -27.734 -11.695 1 98.31 73 ASN B N 1
ATOM 3043 C CA . ASN B 1 73 ? 0.423 -26.375 -12.07 1 98.31 73 ASN B CA 1
ATOM 3044 C C . ASN B 1 73 ? 1.072 -25.344 -11.141 1 98.31 73 ASN B C 1
ATOM 3046 O O . ASN B 1 73 ? 1.017 -25.5 -9.914 1 98.31 73 ASN B O 1
ATOM 3050 N N . VAL B 1 74 ? 1.71 -24.312 -11.742 1 97.56 74 VAL B N 1
ATOM 3051 C CA . VAL B 1 74 ? 2.281 -23.219 -10.961 1 97.56 74 VAL B CA 1
ATOM 3052 C C . VAL B 1 74 ? 1.185 -22.219 -10.594 1 97.56 74 VAL B C 1
ATOM 3054 O O . VAL B 1 74 ? 0.716 -21.469 -11.445 1 97.56 74 VAL B O 1
ATOM 3057 N N . GLY B 1 75 ? 0.816 -22.188 -9.32 1 96.31 75 GLY B N 1
ATOM 3058 C CA . GLY B 1 75 ? -0.219 -21.281 -8.844 1 96.31 75 GLY B CA 1
ATOM 3059 C C . GLY B 1 75 ? -1.215 -21.953 -7.918 1 96.31 75 GLY B C 1
ATOM 3060 O O . GLY B 1 75 ? -1.293 -23.188 -7.863 1 96.31 75 GLY B O 1
ATOM 3061 N N . VAL B 1 76 ? -1.971 -21.172 -7.211 1 94.75 76 VAL B N 1
ATOM 3062 C CA . VAL B 1 76 ? -2.996 -21.703 -6.32 1 94.75 76 VAL B CA 1
ATOM 3063 C C . VAL B 1 76 ? -4.223 -22.125 -7.129 1 94.75 76 VAL B C 1
ATOM 3065 O O . VAL B 1 76 ? -4.766 -23.203 -6.926 1 94.75 76 VAL B O 1
ATOM 3068 N N . GLY B 1 77 ? -4.664 -21.156 -7.953 1 91.69 77 GLY B N 1
ATOM 3069 C CA . GLY B 1 77 ? -5.793 -21.469 -8.82 1 91.69 77 GLY B CA 1
ATOM 3070 C C . GLY B 1 77 ? -5.445 -22.438 -9.93 1 91.69 77 GLY B C 1
ATOM 3071 O O . GLY B 1 77 ? -4.324 -22.422 -10.445 1 91.69 77 GLY B O 1
ATOM 3072 N N . TYR B 1 78 ? -6.383 -23.266 -10.273 1 95.06 78 TYR B N 1
ATOM 3073 C CA . TYR B 1 78 ? -6.176 -24.25 -11.328 1 95.06 78 TYR B CA 1
ATOM 3074 C C . TYR B 1 78 ? -7.43 -24.406 -12.18 1 95.06 78 TYR B C 1
ATOM 3076 O O . TYR B 1 78 ? -7.789 -25.516 -12.57 1 95.06 78 TYR B O 1
ATOM 3084 N N . ASN B 1 79 ? -8.086 -23.281 -12.391 1 91.94 79 ASN B N 1
ATOM 3085 C CA . ASN B 1 79 ? -9.328 -23.281 -13.164 1 91.94 79 ASN B CA 1
ATOM 3086 C C . ASN B 1 79 ? -9.078 -23.688 -14.617 1 91.94 79 ASN B C 1
ATOM 3088 O O . ASN B 1 79 ? -10.023 -24.016 -15.344 1 91.94 79 ASN B O 1
ATOM 3092 N N . ASN B 1 80 ? -7.832 -23.734 -15.055 1 94.12 80 ASN B N 1
ATOM 3093 C CA . ASN B 1 80 ? -7.461 -24.141 -16.406 1 94.12 80 ASN B CA 1
ATOM 3094 C C . ASN B 1 80 ? -7.414 -25.656 -16.547 1 94.12 80 ASN B C 1
ATOM 3096 O O . ASN B 1 80 ? -7.242 -26.172 -17.656 1 94.12 80 ASN B O 1
ATOM 3100 N N . ILE B 1 81 ? -7.598 -26.406 -15.477 1 97.88 81 ILE B N 1
ATOM 3101 C CA . ILE B 1 81 ? -7.438 -27.859 -15.477 1 97.88 81 ILE B CA 1
ATOM 3102 C C . ILE B 1 81 ? -8.773 -28.531 -15.156 1 97.88 81 ILE B C 1
ATOM 3104 O O . ILE B 1 81 ? -9.438 -28.172 -14.18 1 97.88 81 ILE B O 1
ATOM 3108 N N . ASP B 1 82 ? -9.219 -29.453 -15.984 1 98 82 ASP B N 1
ATOM 3109 C CA . ASP B 1 82 ? -10.352 -30.328 -15.68 1 98 82 ASP B CA 1
ATOM 3110 C C . ASP B 1 82 ? -9.93 -31.453 -14.75 1 98 82 ASP B C 1
ATOM 3112 O O . ASP B 1 82 ? -9.625 -32.562 -15.211 1 98 82 ASP B O 1
ATOM 3116 N N . VAL B 1 83 ? -9.992 -31.219 -13.508 1 98.12 83 VAL B N 1
ATOM 3117 C CA . VAL B 1 83 ? -9.477 -32.125 -12.492 1 98.12 83 VAL B CA 1
ATOM 3118 C C . VAL B 1 83 ? -10.25 -33.469 -12.562 1 98.12 83 VAL B C 1
ATOM 3120 O O . VAL B 1 83 ? -9.664 -34.531 -12.398 1 98.12 83 VAL B O 1
ATOM 3123 N N . ALA B 1 84 ? -11.539 -33.375 -12.789 1 97.81 84 ALA B N 1
ATOM 3124 C CA . ALA B 1 84 ? -12.359 -34.562 -12.891 1 97.81 84 ALA B CA 1
ATOM 3125 C C . ALA B 1 84 ? -11.891 -35.469 -14.055 1 97.81 84 ALA B C 1
ATOM 3127 O O . ALA B 1 84 ? -11.781 -36.688 -13.914 1 97.81 84 ALA B O 1
ATOM 3128 N N . ALA B 1 85 ? -11.625 -34.875 -15.164 1 98.5 85 ALA B N 1
ATOM 3129 C CA . ALA B 1 85 ? -11.133 -35.625 -16.328 1 98.5 85 ALA B CA 1
ATOM 3130 C C . ALA B 1 85 ? -9.766 -36.25 -16.047 1 98.5 85 ALA B C 1
ATOM 3132 O O . ALA B 1 85 ? -9.492 -37.375 -16.453 1 98.5 85 ALA B O 1
ATOM 3133 N N . CYS B 1 86 ? -8.891 -35.5 -15.367 1 98.75 86 CYS B N 1
ATOM 3134 C CA . CYS B 1 86 ? -7.586 -36.031 -14.977 1 98.75 86 CYS B CA 1
ATOM 3135 C C . CYS B 1 86 ? -7.738 -37.219 -14.055 1 98.75 86 CYS B C 1
ATOM 3137 O O . CYS B 1 86 ? -7.109 -38.281 -14.273 1 98.75 86 CYS B O 1
ATOM 3139 N N . THR B 1 87 ? -8.594 -37.094 -13.117 1 98.5 87 THR B N 1
ATOM 3140 C CA . THR B 1 87 ? -8.812 -38.156 -12.125 1 98.5 87 THR B CA 1
ATOM 3141 C C . THR B 1 87 ? -9.312 -39.406 -12.789 1 98.5 87 THR B C 1
ATOM 3143 O O . THR B 1 87 ? -8.828 -40.5 -12.492 1 98.5 87 THR B O 1
ATOM 3146 N N . ALA B 1 88 ? -10.234 -39.281 -13.703 1 97.81 88 ALA B N 1
ATOM 3147 C CA . ALA B 1 88 ? -10.828 -40.406 -14.406 1 97.81 88 ALA B CA 1
ATOM 3148 C C . ALA B 1 88 ? -9.773 -41.156 -15.203 1 97.81 88 ALA B C 1
ATOM 3150 O O . ALA B 1 88 ? -9.938 -42.375 -15.469 1 97.81 88 ALA B O 1
ATOM 3151 N N . ARG B 1 89 ? -8.711 -40.562 -15.523 1 97.81 89 ARG B N 1
ATOM 3152 C CA . ARG B 1 89 ? -7.68 -41.156 -16.375 1 97.81 89 ARG B CA 1
ATOM 3153 C C . ARG B 1 89 ? -6.453 -41.531 -15.547 1 97.81 89 ARG B C 1
ATOM 3155 O O . ARG B 1 89 ? -5.434 -41.969 -16.109 1 97.81 89 ARG B O 1
ATOM 3162 N N . GLY B 1 90 ? -6.523 -41.281 -14.234 1 97.75 90 GLY B N 1
ATOM 3163 C CA . GLY B 1 90 ? -5.418 -41.625 -13.352 1 97.75 90 GLY B CA 1
ATOM 3164 C C . GLY B 1 90 ? -4.273 -40.625 -13.43 1 97.75 90 GLY B C 1
ATOM 3165 O O . GLY B 1 90 ? -3.127 -40.969 -13.125 1 97.75 90 GLY B O 1
ATOM 3166 N N . VAL B 1 91 ? -4.527 -39.438 -13.883 1 98.62 91 VAL B N 1
ATOM 3167 C CA . VAL B 1 91 ? -3.52 -38.375 -13.984 1 98.62 91 VAL B CA 1
ATOM 3168 C C . VAL B 1 91 ? -3.514 -37.531 -12.703 1 98.62 91 VAL B C 1
ATOM 3170 O O . VAL B 1 91 ? -4.527 -36.938 -12.336 1 98.62 91 VAL B O 1
ATOM 3173 N N . VAL B 1 92 ? -2.387 -37.406 -12.031 1 98.56 92 VAL B N 1
ATOM 3174 C CA . VAL B 1 92 ? -2.256 -36.625 -10.805 1 98.56 92 VAL B CA 1
ATOM 3175 C C . VAL B 1 92 ? -2.193 -35.156 -11.133 1 98.56 92 VAL B C 1
ATOM 3177 O O . VAL B 1 92 ? -1.515 -34.75 -12.078 1 98.56 92 VAL B O 1
ATOM 3180 N N . VAL B 1 93 ? -2.982 -34.344 -10.43 1 98.81 93 VAL B N 1
ATOM 3181 C CA . VAL B 1 93 ? -2.947 -32.906 -10.531 1 98.81 93 VAL B CA 1
ATOM 3182 C C . VAL B 1 93 ? -2.412 -32.281 -9.234 1 98.81 93 VAL B C 1
ATOM 3184 O O . VAL B 1 93 ? -2.793 -32.719 -8.141 1 98.81 93 VAL B O 1
ATOM 3187 N N . SER B 1 94 ? -1.462 -31.391 -9.336 1 98.69 94 SER B N 1
ATOM 3188 C CA . SER B 1 94 ? -0.999 -30.641 -8.164 1 98.69 94 SER B CA 1
ATOM 3189 C C . SER B 1 94 ? -0.952 -29.141 -8.438 1 98.69 94 SER B C 1
ATOM 3191 O O . SER B 1 94 ? -1.062 -28.719 -9.594 1 98.69 94 SER B O 1
ATOM 3193 N N . ASN B 1 95 ? -0.949 -28.328 -7.457 1 98.19 95 ASN B N 1
ATOM 3194 C CA . ASN B 1 95 ? -0.784 -26.875 -7.523 1 98.19 95 ASN B CA 1
ATOM 3195 C C . ASN B 1 95 ? 0.18 -26.375 -6.453 1 98.19 95 ASN B C 1
ATOM 3197 O O . ASN B 1 95 ? 0.986 -27.141 -5.926 1 98.19 95 ASN B O 1
ATOM 3201 N N . THR B 1 96 ? 0.292 -25.031 -6.234 1 97.81 96 THR B N 1
ATOM 3202 C CA . THR B 1 96 ? 1.275 -24.484 -5.305 1 97.81 96 THR B CA 1
ATOM 3203 C C . THR B 1 96 ? 0.593 -23.688 -4.203 1 97.81 96 THR B C 1
ATOM 3205 O O . THR B 1 96 ? 0.84 -22.484 -4.059 1 97.81 96 THR B O 1
ATOM 3208 N N . PRO B 1 97 ? -0.167 -24.375 -3.375 1 95.75 97 PRO B N 1
ATOM 3209 C CA . PRO B 1 97 ? -0.802 -23.672 -2.262 1 95.75 97 PRO B CA 1
ATOM 3210 C C . PRO B 1 97 ? 0.196 -23.234 -1.188 1 95.75 97 PRO B C 1
ATOM 3212 O O . PRO B 1 97 ? 1.349 -23.672 -1.202 1 95.75 97 PRO B O 1
ATOM 3215 N N . ASP B 1 98 ? -0.126 -22.297 -0.34 1 95.06 98 ASP B N 1
ATOM 3216 C CA . ASP B 1 98 ? 0.522 -21.922 0.91 1 95.06 98 ASP B CA 1
ATOM 3217 C C . ASP B 1 98 ? 1.754 -21.047 0.646 1 95.06 98 ASP B C 1
ATOM 3219 O O . ASP B 1 98 ? 1.902 -19.984 1.232 1 95.06 98 ASP B O 1
ATOM 3223 N N . VAL B 1 99 ? 2.586 -21.453 -0.394 1 97.06 99 VAL B N 1
ATOM 3224 C CA . VAL B 1 99 ? 3.896 -20.828 -0.532 1 97.06 99 VAL B CA 1
ATOM 3225 C C . VAL B 1 99 ? 3.73 -19.359 -0.951 1 97.06 99 VAL B C 1
ATOM 3227 O O . VAL B 1 99 ? 4.629 -18.547 -0.737 1 97.06 99 VAL B O 1
ATOM 3230 N N . LEU B 1 100 ? 2.598 -19.062 -1.542 1 98 100 LEU B N 1
ATOM 3231 C CA . LEU B 1 100 ? 2.418 -17.703 -2.023 1 98 100 LEU B CA 1
ATOM 3232 C C . LEU B 1 100 ? 1.415 -16.938 -1.157 1 98 100 LEU B C 1
ATOM 3234 O O . LEU B 1 100 ? 1.082 -15.789 -1.444 1 98 100 LEU B O 1
ATOM 3238 N N . THR B 1 101 ? 0.904 -17.531 -0.065 1 98.19 101 THR B N 1
ATOM 3239 C CA . THR B 1 101 ? -0.21 -16.984 0.706 1 98.19 101 THR B CA 1
ATOM 3240 C C . THR B 1 101 ? 0.136 -15.609 1.262 1 98.19 101 THR B C 1
ATOM 3242 O O . THR B 1 101 ? -0.578 -14.633 1.011 1 98.19 101 THR B O 1
ATOM 3245 N N . GLN B 1 102 ? 1.256 -15.523 1.95 1 98.38 102 GLN B N 1
ATOM 3246 C CA . GLN B 1 102 ? 1.608 -14.289 2.639 1 98.38 102 GLN B CA 1
ATOM 3247 C C . GLN B 1 102 ? 1.971 -13.188 1.644 1 98.38 102 GLN B C 1
ATOM 3249 O O . GLN B 1 102 ? 1.555 -12.039 1.804 1 98.38 102 GLN B O 1
ATOM 3254 N N . THR B 1 103 ? 2.701 -13.555 0.593 1 98.44 103 THR B N 1
ATOM 3255 C CA . THR B 1 103 ? 3.105 -12.586 -0.422 1 98.44 103 THR B CA 1
ATOM 3256 C C . THR B 1 103 ? 1.888 -12.023 -1.148 1 98.44 103 THR B C 1
ATOM 3258 O O . THR B 1 103 ? 1.799 -10.812 -1.378 1 98.44 103 THR B O 1
ATOM 3261 N N . THR B 1 104 ? 0.958 -12.867 -1.506 1 98.56 104 THR B N 1
ATOM 3262 C CA . THR B 1 104 ? -0.25 -12.43 -2.199 1 98.56 104 THR B CA 1
ATOM 3263 C C . THR B 1 104 ? -1.121 -11.578 -1.28 1 98.56 104 THR B C 1
ATOM 3265 O O . THR B 1 104 ? -1.725 -10.594 -1.723 1 98.56 104 THR B O 1
ATOM 3268 N N . ALA B 1 105 ? -1.174 -11.945 0.016 1 98.69 105 ALA B N 1
ATOM 3269 C CA . ALA B 1 105 ? -1.913 -11.148 0.993 1 98.69 105 ALA B CA 1
ATOM 3270 C C . ALA B 1 105 ? -1.293 -9.766 1.152 1 98.69 105 ALA B C 1
ATOM 3272 O O . ALA B 1 105 ? -2.008 -8.766 1.222 1 98.69 105 ALA B O 1
ATOM 3273 N N . ASP B 1 106 ? 0.06 -9.719 1.183 1 98.62 106 ASP B N 1
ATOM 3274 C CA . ASP B 1 106 ? 0.765 -8.438 1.202 1 98.62 106 ASP B CA 1
ATOM 3275 C C . ASP B 1 106 ? 0.338 -7.562 0.029 1 98.62 106 ASP B C 1
ATOM 3277 O O . ASP B 1 106 ? 0.024 -6.383 0.211 1 98.62 106 ASP B O 1
ATOM 3281 N N . PHE B 1 107 ? 0.288 -8.172 -1.077 1 98.81 107 PHE B N 1
ATOM 3282 C CA . PHE B 1 107 ? 0.002 -7.406 -2.289 1 98.81 107 PHE B CA 1
ATOM 3283 C C . PHE B 1 107 ? -1.45 -6.945 -2.307 1 98.81 107 PHE B C 1
ATOM 3285 O O . PHE B 1 107 ? -1.741 -5.812 -2.693 1 98.81 107 PHE B O 1
ATOM 3292 N N . GLY B 1 108 ? -2.348 -7.844 -1.976 1 98.81 108 GLY B N 1
ATOM 3293 C CA . GLY B 1 108 ? -3.746 -7.453 -1.911 1 98.81 108 GLY B CA 1
ATOM 3294 C C . GLY B 1 108 ? -3.992 -6.27 -0.992 1 98.81 108 GLY B C 1
ATOM 3295 O O . GLY B 1 108 ? -4.715 -5.336 -1.352 1 98.81 108 GLY B O 1
ATOM 3296 N N . PHE B 1 109 ? -3.395 -6.316 0.168 1 98.81 109 PHE B N 1
ATOM 3297 C CA . PHE B 1 109 ? -3.521 -5.215 1.114 1 98.81 109 PHE B CA 1
ATOM 3298 C C . PHE B 1 109 ? -2.879 -3.949 0.561 1 98.81 109 PHE B C 1
ATOM 3300 O O . PHE B 1 109 ? -3.426 -2.854 0.709 1 98.81 109 PHE B O 1
ATOM 3307 N N . ALA B 1 110 ? -1.711 -4.094 -0.075 1 98.81 110 ALA B N 1
ATOM 3308 C CA . ALA B 1 110 ? -1.018 -2.971 -0.7 1 98.81 110 ALA B CA 1
ATOM 3309 C C . ALA B 1 110 ? -1.89 -2.311 -1.764 1 98.81 110 ALA B C 1
ATOM 3311 O O . ALA B 1 110 ? -1.97 -1.082 -1.835 1 98.81 110 ALA B O 1
ATOM 3312 N N . LEU B 1 111 ? -2.486 -3.162 -2.57 1 98.94 111 LEU B N 1
ATOM 3313 C CA . LEU B 1 111 ? -3.334 -2.662 -3.646 1 98.94 111 LEU B CA 1
ATOM 3314 C C . LEU B 1 111 ? -4.539 -1.913 -3.088 1 98.94 111 LEU B C 1
ATOM 3316 O O . LEU B 1 111 ? -4.914 -0.86 -3.607 1 98.94 111 LEU B O 1
ATOM 3320 N N . MET B 1 112 ? -5.129 -2.414 -2.031 1 98.88 112 MET B N 1
ATOM 3321 C CA . MET B 1 112 ? -6.242 -1.75 -1.363 1 98.88 112 MET B CA 1
ATOM 3322 C C . MET B 1 112 ? -5.816 -0.392 -0.814 1 98.88 112 MET B C 1
ATOM 3324 O O . MET B 1 112 ? -6.5 0.61 -1.024 1 98.88 112 MET B O 1
ATOM 3328 N N . LEU B 1 113 ? -4.66 -0.345 -0.174 1 98.88 113 LEU B N 1
ATOM 3329 C CA . LEU B 1 113 ? -4.156 0.895 0.404 1 98.88 113 LEU B CA 1
ATOM 3330 C C . LEU B 1 113 ? -3.838 1.914 -0.686 1 98.88 113 LEU B C 1
ATOM 3332 O O . LEU B 1 113 ? -4.18 3.092 -0.56 1 98.88 113 LEU B O 1
ATOM 3336 N N . ALA B 1 114 ? -3.148 1.445 -1.747 1 98.88 114 ALA B N 1
ATOM 3337 C CA . ALA B 1 114 ? -2.797 2.332 -2.852 1 98.88 114 ALA B CA 1
ATOM 3338 C C . ALA B 1 114 ? -4.047 2.922 -3.5 1 98.88 114 ALA B C 1
ATOM 3340 O O . ALA B 1 114 ? -4.043 4.074 -3.938 1 98.88 114 ALA B O 1
ATOM 3341 N N . THR B 1 115 ? -5.098 2.117 -3.564 1 98.88 115 THR B N 1
ATOM 3342 C CA . THR B 1 115 ? -6.375 2.543 -4.129 1 98.88 115 THR B CA 1
ATOM 3343 C C . THR B 1 115 ? -7.047 3.572 -3.229 1 98.88 115 THR B C 1
ATOM 3345 O O . THR B 1 115 ? -7.398 4.664 -3.678 1 98.88 115 THR B O 1
ATOM 3348 N N . ALA B 1 116 ? -7.145 3.262 -1.97 1 98.75 116 ALA B N 1
ATOM 3349 C CA . ALA B 1 116 ? -7.855 4.098 -1.004 1 98.75 116 ALA B CA 1
ATOM 3350 C C . ALA B 1 116 ? -7.16 5.441 -0.83 1 98.75 116 ALA B C 1
ATOM 3352 O O . ALA B 1 116 ? -7.816 6.469 -0.643 1 98.75 116 ALA B O 1
ATOM 3353 N N . ARG B 1 117 ? -5.82 5.391 -0.981 1 98.69 117 ARG B N 1
ATOM 3354 C CA . ARG B 1 117 ? -5.059 6.594 -0.671 1 98.69 117 ARG B CA 1
ATOM 3355 C C . ARG B 1 117 ? -4.508 7.234 -1.941 1 98.69 117 ARG B C 1
ATOM 3357 O O . ARG B 1 117 ? -3.615 8.086 -1.879 1 98.69 117 ARG B O 1
ATOM 3364 N N . ARG B 1 118 ? -5.008 6.777 -3.113 1 98.62 118 ARG B N 1
ATOM 3365 C CA . ARG B 1 118 ? -4.828 7.418 -4.414 1 98.62 118 ARG B CA 1
ATOM 3366 C C . ARG B 1 118 ? -3.352 7.531 -4.77 1 98.62 118 ARG B C 1
ATOM 3368 O O . ARG B 1 118 ? -2.916 8.547 -5.316 1 98.62 118 ARG B O 1
ATOM 3375 N N . ILE B 1 119 ? -2.531 6.547 -4.465 1 98.75 119 ILE B N 1
ATOM 3376 C CA . ILE B 1 119 ? -1.082 6.594 -4.625 1 98.75 119 ILE B CA 1
ATOM 3377 C C . ILE B 1 119 ? -0.731 6.688 -6.109 1 98.75 119 ILE B C 1
ATOM 3379 O O . ILE B 1 119 ? 0.065 7.539 -6.512 1 98.75 119 ILE B O 1
ATOM 3383 N N . THR B 1 120 ? -1.342 5.867 -6.988 1 98.69 120 THR B N 1
ATOM 3384 C CA . THR B 1 120 ? -0.941 5.848 -8.391 1 98.69 120 THR B CA 1
ATOM 3385 C C . THR B 1 120 ? -1.429 7.102 -9.109 1 98.69 120 THR B C 1
ATOM 3387 O O . THR B 1 120 ? -0.725 7.645 -9.961 1 98.69 120 THR B O 1
ATOM 3390 N N . GLU B 1 121 ? -2.658 7.574 -8.781 1 98.5 121 GLU B N 1
ATOM 3391 C CA . GLU B 1 121 ? -3.143 8.836 -9.336 1 98.5 121 GLU B CA 1
ATOM 3392 C C . GLU B 1 121 ? -2.227 9.992 -8.961 1 98.5 121 GLU B C 1
ATOM 3394 O O . GLU B 1 121 ? -1.871 10.812 -9.812 1 98.5 121 GLU B O 1
ATOM 3399 N N . SER B 1 122 ? -1.849 10.047 -7.719 1 98.38 122 SER B N 1
ATOM 3400 C CA . SER B 1 122 ? -1.006 11.141 -7.246 1 98.38 122 SER B CA 1
ATOM 3401 C C . SER B 1 122 ? 0.388 11.07 -7.859 1 98.38 122 SER B C 1
ATOM 3403 O O . SER B 1 122 ? 0.999 12.102 -8.148 1 98.38 122 SER B O 1
ATOM 3405 N N . GLU B 1 123 ? 0.887 9.867 -8.008 1 98.31 123 GLU B N 1
ATOM 3406 C CA . GLU B 1 123 ? 2.197 9.742 -8.641 1 98.31 123 GLU B CA 1
ATOM 3407 C C . GLU B 1 123 ? 2.162 10.219 -10.086 1 98.31 123 GLU B C 1
ATOM 3409 O O . GLU B 1 123 ? 3.08 10.906 -10.539 1 98.31 123 GLU B O 1
ATOM 3414 N N . ARG B 1 124 ? 1.14 9.836 -10.844 1 97.75 124 ARG B N 1
ATOM 3415 C CA . ARG B 1 124 ? 0.999 10.32 -12.211 1 97.75 124 ARG B CA 1
ATOM 3416 C C . ARG B 1 124 ? 0.894 11.844 -12.242 1 97.75 124 ARG B C 1
ATOM 3418 O O . ARG B 1 124 ? 1.487 12.492 -13.109 1 97.75 124 ARG B O 1
ATOM 3425 N N . PHE B 1 125 ? 0.117 12.406 -11.297 1 98 125 PHE B N 1
ATOM 3426 C CA . PHE B 1 125 ? -0.033 13.844 -11.133 1 98 125 PHE B CA 1
ATOM 3427 C C . PHE B 1 125 ? 1.325 14.516 -10.969 1 98 125 PHE B C 1
ATOM 3429 O O . PHE B 1 125 ? 1.61 15.523 -11.625 1 98 125 PHE B O 1
ATOM 3436 N N . VAL B 1 126 ? 2.227 13.953 -10.141 1 97.94 126 VAL B N 1
ATOM 3437 C CA . VAL B 1 126 ? 3.566 14.469 -9.867 1 97.94 126 VAL B CA 1
ATOM 3438 C C . VAL B 1 126 ? 4.434 14.344 -11.117 1 97.94 126 VAL B C 1
ATOM 3440 O O . VAL B 1 126 ? 5.098 15.305 -11.516 1 97.94 126 VAL B O 1
ATOM 3443 N N . ARG B 1 127 ? 4.43 13.234 -11.75 1 97.56 127 ARG B N 1
ATOM 3444 C CA . ARG B 1 127 ? 5.309 12.969 -12.883 1 97.56 127 ARG B CA 1
ATOM 3445 C C . ARG B 1 127 ? 4.898 13.781 -14.102 1 97.56 127 ARG B C 1
ATOM 3447 O O . ARG B 1 127 ? 5.723 14.062 -14.977 1 97.56 127 ARG B O 1
ATOM 3454 N N . ARG B 1 128 ? 3.643 14.18 -14.172 1 96.69 128 ARG B N 1
ATOM 3455 C CA . ARG B 1 128 ? 3.188 15.039 -15.258 1 96.69 128 ARG B CA 1
ATOM 3456 C C . ARG B 1 128 ? 3.564 16.5 -15 1 96.69 128 ARG B C 1
ATOM 3458 O O . ARG B 1 128 ? 3.215 17.375 -15.789 1 96.69 128 ARG B O 1
ATOM 3465 N N . GLY B 1 129 ? 4.16 16.797 -13.844 1 96.69 129 GLY B N 1
ATOM 3466 C CA . GLY B 1 129 ? 4.594 18.141 -13.523 1 96.69 129 GLY B CA 1
ATOM 3467 C C . GLY B 1 129 ? 3.467 19.031 -13.031 1 96.69 129 GLY B C 1
ATOM 3468 O O . GLY B 1 129 ? 3.568 20.266 -13.086 1 96.69 129 GLY B O 1
ATOM 3469 N N . GLU B 1 130 ? 2.416 18.422 -12.5 1 97.19 130 GLU B N 1
ATOM 3470 C CA . GLU B 1 130 ? 1.226 19.188 -12.141 1 97.19 130 GLU B CA 1
ATOM 3471 C C . GLU B 1 130 ? 1.267 19.609 -10.68 1 97.19 130 GLU B C 1
ATOM 3473 O O . GLU B 1 130 ? 0.499 20.484 -10.266 1 97.19 130 GLU B O 1
ATOM 3478 N N . TRP B 1 131 ? 2.096 19.031 -9.891 1 97.19 131 TRP B N 1
ATOM 3479 C CA . TRP B 1 131 ? 2.234 19.406 -8.484 1 97.19 131 TRP B CA 1
ATOM 3480 C C . TRP B 1 131 ? 2.961 20.75 -8.352 1 97.19 131 TRP B C 1
ATOM 3482 O O . TRP B 1 131 ? 4.188 20.797 -8.453 1 97.19 131 TRP B O 1
ATOM 3492 N N . GLN B 1 132 ? 2.225 21.844 -8.062 1 94.25 132 GLN B N 1
ATOM 3493 C CA . GLN B 1 132 ? 2.789 23.188 -8.102 1 94.25 132 GLN B CA 1
ATOM 3494 C C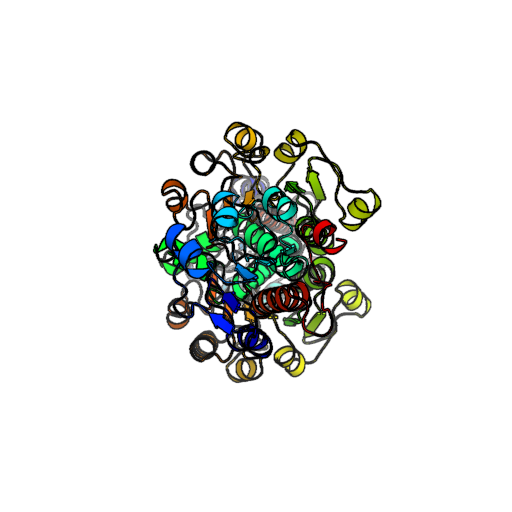 . GLN B 1 132 ? 2.709 23.859 -6.73 1 94.25 132 GLN B C 1
ATOM 3496 O O . GLN B 1 132 ? 3.359 24.875 -6.492 1 94.25 132 GLN B O 1
ATOM 3501 N N . LYS B 1 133 ? 1.877 23.297 -5.898 1 94.25 133 LYS B N 1
ATOM 3502 C CA . LYS B 1 133 ? 1.624 23.891 -4.594 1 94.25 133 LYS B CA 1
ATOM 3503 C C . LYS B 1 133 ? 1.43 22.828 -3.523 1 94.25 133 LYS B C 1
ATOM 3505 O O . LYS B 1 133 ? 0.69 21.859 -3.73 1 94.25 133 LYS B O 1
ATOM 3510 N N . THR B 1 134 ? 2.162 23 -2.475 1 92.69 134 THR B N 1
ATOM 3511 C CA . THR B 1 134 ? 2.029 22.062 -1.374 1 92.69 134 THR B CA 1
ATOM 3512 C C . THR B 1 134 ? 0.906 22.484 -0.43 1 92.69 134 THR B C 1
ATOM 3514 O O . THR B 1 134 ? 0.519 23.656 -0.403 1 92.69 134 THR B O 1
ATOM 3517 N N . GLY B 1 135 ? 0.404 21.5 0.273 1 92.19 135 GLY B N 1
ATOM 3518 C CA . GLY B 1 135 ? -0.42 21.781 1.439 1 92.19 135 GLY B CA 1
ATOM 3519 C C . GLY B 1 135 ? -1.84 22.188 1.086 1 92.19 135 GLY B C 1
ATOM 3520 O O . GLY B 1 135 ? -2.531 22.812 1.889 1 92.19 135 GLY B O 1
ATOM 3521 N N . ILE B 1 136 ? -2.277 21.953 -0.168 1 94.25 136 ILE B N 1
ATOM 3522 C CA . ILE B 1 136 ? -3.67 22.219 -0.518 1 94.25 136 ILE B CA 1
ATOM 3523 C C . ILE B 1 136 ? -4.582 21.297 0.294 1 94.25 136 ILE B C 1
ATOM 3525 O O . ILE B 1 136 ? -4.441 20.078 0.251 1 94.25 136 ILE B O 1
ATOM 3529 N N . HIS B 1 137 ? -5.57 21.844 1.019 1 94.56 137 HIS B N 1
ATOM 3530 C CA . HIS B 1 137 ? -6.285 21.156 2.09 1 94.56 137 HIS B CA 1
ATOM 3531 C C . HIS B 1 137 ? -7.125 20.016 1.545 1 94.56 137 HIS B C 1
ATOM 3533 O O . HIS B 1 137 ? -7.379 19.031 2.252 1 94.56 137 HIS B O 1
ATOM 3539 N N . ASP B 1 138 ? -7.582 20.109 0.302 1 94.81 138 ASP B N 1
ATOM 3540 C CA . ASP B 1 138 ? -8.469 19.078 -0.218 1 94.81 138 ASP B CA 1
ATOM 3541 C C . ASP B 1 138 ? -7.863 18.391 -1.441 1 94.81 138 ASP B C 1
ATOM 3543 O O . ASP B 1 138 ? -8.586 17.812 -2.254 1 94.81 138 ASP B O 1
ATOM 3547 N N . GLN B 1 139 ? -6.59 18.531 -1.594 1 95 139 GLN B N 1
ATOM 3548 C CA . GLN B 1 139 ? -5.922 17.891 -2.717 1 95 139 GLN B CA 1
ATOM 3549 C C . GLN B 1 139 ? -5.715 16.391 -2.447 1 95 139 GLN B C 1
ATOM 3551 O O . GLN B 1 139 ? -5.211 16.016 -1.387 1 95 139 GLN B O 1
ATOM 3556 N N . MET B 1 140 ? -6.137 15.516 -3.381 1 97 140 MET B N 1
ATOM 3557 C CA . MET B 1 140 ? -5.883 14.078 -3.412 1 97 140 MET B CA 1
ATOM 3558 C C . MET B 1 140 ? -6.41 13.406 -2.15 1 97 140 MET B C 1
ATOM 3560 O O . MET B 1 140 ? -5.746 12.547 -1.577 1 97 140 MET B O 1
ATOM 3564 N N . LEU B 1 141 ? -7.539 13.867 -1.631 1 97.81 141 LEU B N 1
ATOM 3565 C CA . LEU B 1 141 ? -8.133 13.273 -0.44 1 97.81 141 LEU B CA 1
ATOM 3566 C C . LEU B 1 141 ? -8.594 11.844 -0.717 1 97.81 141 LEU B C 1
ATOM 3568 O O . LEU B 1 141 ? -9.297 11.594 -1.695 1 97.81 141 LEU B O 1
ATOM 3572 N N . GLY B 1 142 ? -8.125 10.922 0.066 1 97.38 142 GLY B N 1
ATOM 3573 C CA . GLY B 1 142 ? -8.555 9.531 0.002 1 97.38 142 GLY B CA 1
ATOM 3574 C C . GLY B 1 142 ? -9.383 9.109 1.202 1 97.38 142 GLY B C 1
ATOM 3575 O O . GLY B 1 142 ? -9.961 9.953 1.893 1 97.38 142 GLY B O 1
ATOM 3576 N N . SER B 1 143 ? -9.5 7.824 1.347 1 96.62 143 SER B N 1
ATOM 3577 C CA . SER B 1 143 ? -10.266 7.258 2.449 1 96.62 143 SER B CA 1
ATOM 3578 C C . SER B 1 143 ? -9.352 6.727 3.547 1 96.62 143 SER B C 1
ATOM 3580 O O . SER B 1 143 ? -8.219 6.316 3.273 1 96.62 143 SER B O 1
ATOM 3582 N N . ASP B 1 144 ? -9.836 6.766 4.738 1 96.69 144 ASP B N 1
ATOM 3583 C CA . ASP B 1 144 ? -9.094 6.184 5.855 1 96.69 144 ASP B CA 1
ATOM 3584 C C . ASP B 1 144 ? -9.203 4.66 5.848 1 96.69 144 ASP B C 1
ATOM 3586 O O . ASP B 1 144 ? -10.195 4.102 5.375 1 96.69 144 ASP B O 1
ATOM 3590 N N . ILE B 1 145 ? -8.188 4 6.336 1 98.44 145 ILE B N 1
ATOM 3591 C CA . ILE B 1 145 ? -8.109 2.547 6.43 1 98.44 145 ILE B CA 1
ATOM 3592 C C . ILE B 1 145 ? -8.297 2.113 7.883 1 98.44 145 ILE B C 1
ATOM 3594 O O . ILE B 1 145 ? -9.086 1.212 8.172 1 98.44 145 ILE B O 1
ATOM 3598 N N . TYR B 1 146 ? -7.527 2.768 8.758 1 98.38 146 TYR B N 1
ATOM 3599 C CA . TYR B 1 146 ? -7.578 2.457 10.188 1 98.38 146 TYR B CA 1
ATOM 3600 C C . TYR B 1 146 ? -9.008 2.527 10.711 1 98.38 146 TYR B C 1
ATOM 3602 O O . TYR B 1 146 ? -9.711 3.514 10.484 1 98.38 146 TYR B O 1
ATOM 3610 N N . GLY B 1 147 ? -9.414 1.493 11.32 1 98.44 147 GLY B N 1
ATOM 3611 C CA . GLY B 1 147 ? -10.703 1.474 12 1 98.44 147 GLY B CA 1
ATOM 3612 C C . GLY B 1 147 ? -11.875 1.241 11.055 1 98.44 147 GLY B C 1
ATOM 3613 O O . GLY B 1 147 ? -13.008 1.043 11.5 1 98.44 147 GLY B O 1
ATOM 3614 N N . ALA B 1 148 ? -11.664 1.238 9.742 1 98.75 148 ALA B N 1
ATOM 3615 C CA . ALA B 1 148 ? -12.727 1.047 8.758 1 98.75 148 ALA B CA 1
ATOM 3616 C C . ALA B 1 148 ? -13.211 -0.399 8.75 1 98.75 148 ALA B C 1
ATOM 3618 O O . ALA B 1 148 ? -12.68 -1.243 9.477 1 98.75 148 ALA B O 1
ATOM 3619 N N . THR B 1 149 ? -14.211 -0.676 7.945 1 98.94 149 THR B N 1
ATOM 3620 C CA . THR B 1 149 ? -14.727 -2.031 7.766 1 98.94 149 THR B CA 1
ATOM 3621 C C . THR B 1 149 ? -14.172 -2.654 6.488 1 98.94 149 THR B C 1
ATOM 3623 O O . THR B 1 149 ? -14.344 -2.107 5.398 1 98.94 149 THR B O 1
ATOM 3626 N N . LEU B 1 150 ? -13.523 -3.771 6.668 1 98.94 150 LEU B N 1
ATOM 3627 C CA . LEU B 1 150 ? -13.062 -4.559 5.531 1 98.94 150 LEU B CA 1
ATOM 3628 C C . LEU B 1 150 ? -14.016 -5.719 5.25 1 98.94 150 LEU B C 1
ATOM 3630 O O . LEU B 1 150 ? -14.297 -6.523 6.141 1 98.94 150 LEU B O 1
ATOM 3634 N N . GLY B 1 151 ? -14.578 -5.703 4.062 1 98.94 151 GLY B N 1
ATOM 3635 C CA . GLY B 1 151 ? -15.273 -6.879 3.57 1 98.94 151 GLY B CA 1
ATOM 3636 C C . GLY B 1 151 ? -14.406 -7.773 2.703 1 98.94 151 GLY B C 1
ATOM 3637 O O . GLY B 1 151 ? -13.688 -7.285 1.828 1 98.94 151 GLY B O 1
ATOM 3638 N N . ILE B 1 152 ? -14.445 -9.086 2.965 1 98.94 152 ILE B N 1
ATOM 3639 C CA . ILE B 1 152 ? -13.711 -10.055 2.158 1 98.94 152 ILE B CA 1
ATOM 3640 C C . ILE B 1 152 ? -14.695 -11.031 1.519 1 98.94 152 ILE B C 1
ATOM 3642 O O . ILE B 1 152 ? -15.422 -11.742 2.221 1 98.94 152 ILE B O 1
ATOM 3646 N N . LEU B 1 153 ? -14.75 -10.992 0.209 1 98.81 153 LEU B N 1
ATOM 3647 C CA . LEU B 1 153 ? -15.516 -12 -0.51 1 98.81 153 LEU B CA 1
ATOM 3648 C C . LEU B 1 153 ? -14.633 -13.172 -0.916 1 98.81 153 LEU B C 1
ATOM 3650 O O . LEU B 1 153 ? -13.789 -13.047 -1.811 1 98.81 153 LEU B O 1
ATOM 3654 N N . GLY B 1 154 ? -14.82 -14.336 -0.285 1 97.69 154 GLY B N 1
ATOM 3655 C CA . GLY B 1 154 ? -13.945 -15.492 -0.442 1 97.69 154 GLY B CA 1
ATOM 3656 C C . GLY B 1 154 ? -12.805 -15.516 0.555 1 97.69 154 GLY B C 1
ATOM 3657 O O . GLY B 1 154 ? -11.719 -14.984 0.281 1 97.69 154 GLY B O 1
ATOM 3658 N N . MET B 1 155 ? -13.055 -16.203 1.64 1 96.88 155 MET B N 1
ATOM 3659 C CA . MET B 1 155 ? -12.016 -16.219 2.664 1 96.88 155 MET B CA 1
ATOM 3660 C C . MET B 1 155 ? -11.391 -17.609 2.791 1 96.88 155 MET B C 1
ATOM 3662 O O . MET B 1 155 ? -11.672 -18.328 3.748 1 96.88 155 MET B O 1
ATOM 3666 N N . GLY B 1 156 ? -10.562 -17.953 1.846 1 95.88 156 GLY B N 1
ATOM 3667 C CA . GLY B 1 156 ? -9.633 -19.047 2.002 1 95.88 156 GLY B CA 1
ATOM 3668 C C . GLY B 1 156 ? -8.383 -18.672 2.773 1 95.88 156 GLY B C 1
ATOM 3669 O O . GLY B 1 156 ? -8.438 -17.844 3.684 1 95.88 156 GLY B O 1
ATOM 3670 N N . ARG B 1 157 ? -7.238 -19.281 2.523 1 95.94 157 ARG B N 1
ATOM 3671 C CA . ARG B 1 157 ? -5.988 -19.031 3.232 1 95.94 157 ARG B CA 1
ATOM 3672 C C . ARG B 1 157 ? -5.527 -17.594 3.031 1 95.94 157 ARG B C 1
ATOM 3674 O O . ARG B 1 157 ? -5.133 -16.922 3.986 1 95.94 157 ARG B O 1
ATOM 3681 N N . ILE B 1 158 ? -5.574 -17.109 1.784 1 97.94 158 ILE B N 1
ATOM 3682 C CA . ILE B 1 158 ? -5.137 -15.75 1.47 1 97.94 158 ILE B CA 1
ATOM 3683 C C . ILE B 1 158 ? -6.074 -14.742 2.121 1 97.94 158 ILE B C 1
ATOM 3685 O O . ILE B 1 158 ? -5.625 -13.75 2.703 1 97.94 158 ILE B O 1
ATOM 3689 N N . GLY B 1 159 ? -7.406 -14.977 2.047 1 98.5 159 GLY B N 1
ATOM 3690 C CA . GLY B 1 159 ? -8.375 -14.109 2.705 1 98.5 159 GLY B CA 1
ATOM 3691 C C . GLY B 1 159 ? -8.164 -14.008 4.203 1 98.5 159 GLY B C 1
ATOM 3692 O O . GLY B 1 159 ? -8.25 -12.914 4.773 1 98.5 159 GLY B O 1
ATOM 3693 N N . GLN B 1 160 ? -7.871 -15.125 4.828 1 98.5 160 GLN B N 1
ATOM 3694 C CA . GLN B 1 160 ? -7.605 -15.141 6.262 1 98.5 160 GLN B CA 1
ATOM 3695 C C . GLN B 1 160 ? -6.359 -14.328 6.602 1 98.5 160 GLN B C 1
ATOM 3697 O O . GLN B 1 160 ? -6.332 -13.609 7.602 1 98.5 160 GLN B O 1
ATOM 3702 N N . ALA B 1 161 ? -5.344 -14.508 5.762 1 98.56 161 ALA B N 1
ATOM 3703 C CA . ALA B 1 161 ? -4.117 -13.75 5.961 1 98.56 161 ALA B CA 1
ATOM 3704 C C . ALA B 1 161 ? -4.375 -12.25 5.855 1 98.56 161 ALA B C 1
ATOM 3706 O O . ALA B 1 161 ? -3.822 -11.461 6.625 1 98.56 161 ALA B O 1
ATOM 3707 N N . ILE B 1 162 ? -5.234 -11.812 4.938 1 98.88 162 ILE B N 1
ATOM 3708 C CA . ILE B 1 162 ? -5.605 -10.414 4.773 1 98.88 162 ILE B CA 1
ATOM 3709 C C . ILE B 1 162 ? -6.406 -9.945 5.988 1 98.88 162 ILE B C 1
ATOM 3711 O O . ILE B 1 162 ? -6.164 -8.859 6.516 1 98.88 162 ILE B O 1
ATOM 3715 N N . ALA B 1 163 ? -7.312 -10.773 6.445 1 98.88 163 ALA B N 1
ATOM 3716 C CA . ALA B 1 163 ? -8.156 -10.461 7.594 1 98.88 163 ALA B CA 1
ATOM 3717 C C . ALA B 1 163 ? -7.312 -10.172 8.836 1 98.88 163 ALA B C 1
ATOM 3719 O O . ALA B 1 163 ? -7.57 -9.211 9.555 1 98.88 163 ALA B O 1
ATOM 3720 N N . ARG B 1 164 ? -6.344 -10.93 9.055 1 98.31 164 ARG B N 1
ATOM 3721 C CA . ARG B 1 164 ? -5.484 -10.766 10.227 1 98.31 164 ARG B CA 1
ATOM 3722 C C . ARG B 1 164 ? -4.73 -9.445 10.164 1 98.31 164 ARG B C 1
ATOM 3724 O O . ARG B 1 164 ? -4.625 -8.734 11.172 1 98.31 164 ARG B O 1
ATOM 3731 N N . ARG B 1 165 ? -4.188 -9.117 9.008 1 98.62 165 ARG B N 1
ATOM 3732 C CA . ARG B 1 165 ? -3.49 -7.848 8.844 1 98.62 165 ARG B CA 1
ATOM 3733 C C . ARG B 1 165 ? -4.41 -6.676 9.156 1 98.62 165 ARG B C 1
ATOM 3735 O O . ARG B 1 165 ? -4.012 -5.734 9.844 1 98.62 165 ARG B O 1
ATOM 3742 N N . ALA B 1 166 ? -5.629 -6.793 8.633 1 98.88 166 ALA B N 1
ATOM 3743 C CA . ALA B 1 166 ? -6.609 -5.727 8.805 1 98.88 166 ALA B CA 1
ATOM 3744 C C . ALA B 1 166 ? -6.98 -5.555 10.273 1 98.88 166 ALA B C 1
ATOM 3746 O O . ALA B 1 166 ? -6.949 -4.441 10.797 1 98.88 166 ALA B O 1
ATOM 3747 N N . ALA B 1 167 ? -7.297 -6.633 10.906 1 98.81 167 ALA B N 1
ATOM 3748 C CA . ALA B 1 167 ? -7.805 -6.59 12.273 1 98.81 167 ALA B CA 1
ATOM 3749 C C . ALA B 1 167 ? -6.691 -6.23 13.258 1 98.81 167 ALA B C 1
ATOM 3751 O O . ALA B 1 167 ? -6.848 -5.32 14.078 1 98.81 167 ALA B O 1
ATOM 3752 N N . LEU B 1 168 ? -5.566 -6.859 13.148 1 98.5 168 LEU B N 1
ATOM 3753 C CA . LEU B 1 168 ? -4.523 -6.723 14.164 1 98.5 168 LEU B CA 1
ATOM 3754 C C . LEU B 1 168 ? -3.656 -5.5 13.883 1 98.5 168 LEU B C 1
ATOM 3756 O O . LEU B 1 168 ? -3.217 -4.82 14.812 1 98.5 168 LEU B O 1
ATOM 3760 N N . GLY B 1 169 ? -3.404 -5.23 12.672 1 98.38 169 GLY B N 1
ATOM 3761 C CA . GLY B 1 169 ? -2.498 -4.148 12.32 1 98.38 169 GLY B CA 1
ATOM 3762 C C . GLY B 1 169 ? -3.191 -2.805 12.195 1 98.38 169 GLY B C 1
ATOM 3763 O O . GLY B 1 169 ? -2.662 -1.781 12.633 1 98.38 169 GLY B O 1
ATOM 3764 N N . PHE B 1 170 ? -4.391 -2.814 11.625 1 98.75 170 PHE B N 1
ATOM 3765 C CA . PHE B 1 170 ? -5.035 -1.562 11.25 1 98.75 170 PHE B CA 1
ATOM 3766 C C . PHE B 1 170 ? -6.336 -1.369 12.023 1 98.75 170 PHE B C 1
ATOM 3768 O O . PHE B 1 170 ? -7.09 -0.433 11.75 1 98.75 170 PHE B O 1
ATOM 3775 N N . GLU B 1 171 ? -6.629 -2.279 12.961 1 98.5 171 GLU B N 1
ATOM 3776 C CA . GLU B 1 171 ? -7.793 -2.223 13.844 1 98.5 171 GLU B CA 1
ATOM 3777 C C . GLU B 1 171 ? -9.086 -2.104 13.039 1 98.5 171 GLU B C 1
ATOM 3779 O O . GLU B 1 171 ? -10.008 -1.386 13.438 1 98.5 171 GLU B O 1
ATOM 3784 N N . MET B 1 172 ? -9.125 -2.682 11.914 1 98.81 172 MET B N 1
ATOM 3785 C CA . MET B 1 172 ? -10.328 -2.727 11.102 1 98.81 172 MET B CA 1
ATOM 3786 C C . MET B 1 172 ? -11.336 -3.725 11.664 1 98.81 172 MET B C 1
ATOM 3788 O O . MET B 1 172 ? -10.953 -4.676 12.352 1 98.81 172 MET B O 1
ATOM 3792 N N . GLN B 1 173 ? -12.602 -3.426 11.398 1 98.81 173 GLN B N 1
ATOM 3793 C CA . GLN B 1 173 ? -13.625 -4.457 11.523 1 98.81 173 GLN B CA 1
ATOM 3794 C C . GLN B 1 173 ? -13.68 -5.328 10.273 1 98.81 173 GLN B C 1
ATOM 3796 O O . GLN B 1 173 ? -13.773 -4.816 9.156 1 98.81 173 GLN B O 1
ATOM 3801 N N . VAL B 1 174 ? -13.617 -6.676 10.469 1 98.94 174 VAL B N 1
ATOM 3802 C CA . VAL B 1 174 ? -13.547 -7.543 9.297 1 98.94 174 VAL B CA 1
ATOM 3803 C C . VAL B 1 174 ? -14.82 -8.391 9.211 1 98.94 174 VAL B C 1
ATOM 3805 O O . VAL B 1 174 ? -15.18 -9.078 10.164 1 98.94 174 VAL B O 1
ATOM 3808 N N . ILE B 1 175 ? -15.484 -8.273 8.117 1 98.94 175 ILE B N 1
ATOM 3809 C CA . ILE B 1 175 ? -16.594 -9.148 7.781 1 98.94 175 ILE B CA 1
ATOM 3810 C C . ILE B 1 175 ? -16.281 -9.914 6.496 1 98.94 175 ILE B C 1
ATOM 3812 O O . ILE B 1 175 ? -15.477 -9.461 5.688 1 98.94 175 ILE B O 1
ATOM 3816 N N . TYR B 1 176 ? -16.859 -11.094 6.348 1 98.88 176 TYR B N 1
ATOM 3817 C CA . TYR B 1 176 ? -16.562 -11.875 5.148 1 98.88 176 TYR B CA 1
ATOM 3818 C C . TYR B 1 176 ? -17.781 -12.688 4.723 1 98.88 176 TYR B C 1
ATOM 3820 O O . TYR B 1 176 ? -18.734 -12.852 5.5 1 98.88 176 TYR B O 1
ATOM 3828 N N . HIS B 1 177 ? -17.766 -13.047 3.49 1 98.69 177 HIS B N 1
ATOM 3829 C CA . HIS B 1 177 ? -18.797 -13.938 2.959 1 98.69 177 HIS B CA 1
ATOM 3830 C C . HIS B 1 177 ? -18.188 -15.062 2.139 1 98.69 177 HIS B C 1
ATOM 3832 O O . HIS B 1 177 ? -17.25 -14.836 1.37 1 98.69 177 HIS B O 1
ATOM 3838 N N . ASN B 1 178 ? -18.578 -16.188 2.354 1 97.25 178 ASN B N 1
ATOM 3839 C CA . ASN B 1 178 ? -18.312 -17.422 1.619 1 97.25 178 ASN B CA 1
ATOM 3840 C C . ASN B 1 178 ? -19.609 -18.172 1.292 1 97.25 178 ASN B C 1
ATOM 3842 O O . ASN B 1 178 ? -20.672 -17.828 1.813 1 97.25 178 ASN B O 1
ATOM 3846 N N . ARG B 1 179 ? -19.484 -19.156 0.367 1 93.69 179 ARG B N 1
ATOM 3847 C CA . ARG B 1 179 ? -20.625 -20.031 0.178 1 93.69 179 ARG B CA 1
ATOM 3848 C C . ARG B 1 179 ? -21.016 -20.734 1.483 1 93.69 179 ARG B C 1
ATOM 3850 O O . ARG B 1 179 ? -22.188 -20.797 1.836 1 93.69 179 ARG B O 1
ATOM 3857 N N . SER B 1 180 ? -19.984 -21.219 2.16 1 94.81 180 SER B N 1
ATOM 3858 C CA . SER B 1 180 ? -20.141 -21.797 3.494 1 94.81 180 SER B CA 1
ATOM 3859 C C . SER B 1 180 ? -19.25 -21.094 4.508 1 94.81 180 SER B C 1
ATOM 3861 O O . SER B 1 180 ? -18.078 -20.828 4.23 1 94.81 180 SER B O 1
ATOM 3863 N N . PRO B 1 181 ? -19.781 -20.812 5.688 1 96.88 181 PRO B N 1
ATOM 3864 C CA . PRO B 1 181 ? -18.953 -20.156 6.699 1 96.88 181 PRO B CA 1
ATOM 3865 C C . PRO B 1 181 ? -17.75 -20.984 7.117 1 96.88 181 PRO B C 1
ATOM 3867 O O . PRO B 1 181 ? -17.797 -22.219 7.062 1 96.88 181 PRO B O 1
ATOM 3870 N N . LEU B 1 182 ? -16.719 -20.312 7.512 1 97.25 182 LEU B N 1
ATOM 3871 C CA . LEU B 1 182 ? -15.57 -20.984 8.102 1 97.25 182 LEU B CA 1
ATOM 3872 C C . LEU B 1 182 ? -15.938 -21.625 9.43 1 97.25 182 LEU B C 1
ATOM 3874 O O . LEU B 1 182 ? -16.922 -21.234 10.062 1 97.25 182 LEU B O 1
ATOM 3878 N N . GLU B 1 183 ? -15.109 -22.594 9.797 1 97.06 183 GLU B N 1
ATOM 3879 C CA . GLU B 1 183 ? -15.227 -23.094 11.156 1 97.06 183 GLU B CA 1
ATOM 3880 C C . GLU B 1 183 ? -15.031 -21.984 12.18 1 97.06 183 GLU B C 1
ATOM 3882 O O . GLU B 1 183 ? -14.234 -21.078 11.969 1 97.06 183 GLU B O 1
ATOM 3887 N N . ALA B 1 184 ? -15.664 -22.141 13.305 1 96.19 184 ALA B N 1
ATOM 3888 C CA . ALA B 1 184 ? -15.68 -21.109 14.328 1 96.19 184 ALA B CA 1
ATOM 3889 C C . ALA B 1 184 ? -14.266 -20.75 14.773 1 96.19 184 ALA B C 1
ATOM 3891 O O . ALA B 1 184 ? -13.953 -19.562 14.953 1 96.19 184 ALA B O 1
ATOM 3892 N N . GLU B 1 185 ? -13.5 -21.719 14.93 1 97.06 185 GLU B N 1
ATOM 3893 C CA . GLU B 1 185 ? -12.133 -21.484 15.383 1 97.06 185 GLU B CA 1
ATOM 3894 C C . GLU B 1 185 ? -11.336 -20.703 14.344 1 97.06 185 GLU B C 1
ATOM 3896 O O . GLU B 1 185 ? -10.562 -19.812 14.703 1 97.06 185 GLU B O 1
ATOM 3901 N N . THR B 1 186 ? -11.5 -21.062 13.07 1 96.5 186 THR B N 1
ATOM 3902 C CA . THR B 1 186 ? -10.812 -20.391 11.977 1 96.5 186 THR B CA 1
ATOM 3903 C C . THR B 1 186 ? -11.297 -18.938 11.859 1 96.5 186 THR B C 1
ATOM 3905 O O . THR B 1 186 ? -10.492 -18.031 11.625 1 96.5 186 THR B O 1
ATOM 3908 N N . GLU B 1 187 ? -12.547 -18.75 12.031 1 96.44 187 GLU B N 1
ATOM 3909 C CA . GLU B 1 187 ? -13.141 -17.406 11.992 1 96.44 187 GLU B CA 1
ATOM 3910 C C . GLU B 1 187 ? -12.594 -16.531 13.109 1 96.44 187 GLU B C 1
ATOM 3912 O O . GLU B 1 187 ? -12.258 -15.367 12.883 1 96.44 187 GLU B O 1
ATOM 3917 N N . ALA B 1 188 ? -12.523 -17.078 14.297 1 96.75 188 ALA B N 1
ATOM 3918 C CA . ALA B 1 188 ? -11.992 -16.359 15.445 1 96.75 188 ALA B CA 1
ATOM 3919 C C . ALA B 1 188 ? -10.531 -15.984 15.234 1 96.75 188 ALA B C 1
ATOM 3921 O O . ALA B 1 188 ? -10.117 -14.859 15.547 1 96.75 188 ALA B O 1
ATOM 3922 N N . ARG B 1 189 ? -9.797 -16.906 14.656 1 96.31 189 ARG B N 1
ATOM 3923 C CA . ARG B 1 189 ? -8.383 -16.672 14.414 1 96.31 189 ARG B CA 1
ATOM 3924 C C . ARG B 1 189 ? -8.18 -15.602 13.352 1 96.31 189 ARG B C 1
ATOM 3926 O O . ARG B 1 189 ? -7.211 -14.836 13.406 1 96.31 189 ARG B O 1
ATOM 3933 N N . ALA B 1 190 ? -9.102 -15.562 12.445 1 96.62 190 ALA B N 1
ATOM 3934 C CA . ALA B 1 190 ? -9.023 -14.578 11.367 1 96.62 190 ALA B CA 1
ATOM 3935 C C . ALA B 1 190 ? -9.57 -13.227 11.82 1 96.62 190 ALA B C 1
ATOM 3937 O O . ALA B 1 190 ? -9.453 -12.227 11.102 1 96.62 190 ALA B O 1
ATOM 3938 N N . HIS B 1 191 ? -10.141 -13.156 13.023 1 97.81 191 HIS B N 1
ATOM 3939 C CA . HIS B 1 191 ? -10.734 -11.938 13.555 1 97.81 191 HIS B CA 1
ATOM 3940 C C . HIS B 1 191 ? -11.805 -11.391 12.609 1 97.81 191 HIS B C 1
ATOM 3942 O O . HIS B 1 191 ? -11.812 -10.195 12.297 1 97.81 191 HIS B O 1
ATOM 3948 N N . ALA B 1 192 ? -12.609 -12.242 12.102 1 98.31 192 ALA B N 1
ATOM 3949 C CA . ALA B 1 192 ? -13.617 -11.867 11.109 1 98.31 192 ALA B CA 1
ATOM 3950 C C . ALA B 1 192 ? -14.984 -12.422 11.484 1 98.31 192 ALA B C 1
ATOM 3952 O O . ALA B 1 192 ? -15.094 -13.391 12.234 1 98.31 192 ALA B O 1
ATOM 3953 N N . ARG B 1 193 ? -15.992 -11.789 10.984 1 98.38 193 ARG B N 1
ATOM 3954 C CA . ARG B 1 193 ? -17.375 -12.211 11.219 1 98.38 193 ARG B CA 1
ATOM 3955 C C . ARG B 1 193 ? -18.078 -12.531 9.906 1 98.38 193 ARG B C 1
ATOM 3957 O O . ARG B 1 193 ? -18.047 -11.734 8.969 1 98.38 193 ARG B O 1
ATOM 3964 N N . TYR B 1 194 ? -18.766 -13.672 9.875 1 98.69 194 TYR B N 1
ATOM 3965 C CA . TYR B 1 194 ? -19.516 -14.07 8.688 1 98.69 194 TYR B CA 1
ATOM 3966 C C . TYR B 1 194 ? -20.781 -13.227 8.531 1 98.69 194 TYR B C 1
ATOM 3968 O O . TYR B 1 194 ? -21.469 -12.93 9.516 1 98.69 194 TYR B O 1
ATOM 3976 N N . VAL B 1 195 ? -21.031 -12.773 7.34 1 98.81 195 VAL B N 1
ATOM 3977 C CA . VAL B 1 195 ? -22.281 -12.094 6.992 1 98.81 195 VAL B CA 1
ATOM 3978 C C . VAL B 1 195 ? -22.781 -12.586 5.633 1 98.81 195 VAL B C 1
ATOM 3980 O O . VAL B 1 195 ? -22.031 -13.242 4.898 1 98.81 195 VAL B O 1
ATOM 3983 N N . ASP B 1 196 ? -24.016 -12.328 5.301 1 98.62 196 ASP B N 1
ATOM 3984 C CA . ASP B 1 196 ? -24.5 -12.625 3.955 1 98.62 196 ASP B CA 1
ATOM 3985 C C . ASP B 1 196 ? -23.938 -11.633 2.939 1 98.62 196 ASP B C 1
ATOM 3987 O O . ASP B 1 196 ? -23.391 -10.602 3.314 1 98.62 196 ASP B O 1
ATOM 3991 N N . LYS B 1 197 ? -24.078 -11.914 1.696 1 98.44 197 LYS B N 1
ATOM 3992 C CA . LYS B 1 197 ? -23.453 -11.125 0.643 1 98.44 197 LYS B CA 1
ATOM 3993 C C . LYS B 1 197 ? -23.984 -9.688 0.636 1 98.44 197 LYS B C 1
ATOM 3995 O O . LYS B 1 197 ? -23.219 -8.742 0.449 1 98.44 197 LYS B O 1
ATOM 4000 N N . ASP B 1 198 ? -25.281 -9.5 0.78 1 98.62 198 ASP B N 1
ATOM 4001 C CA . ASP B 1 198 ? -25.859 -8.164 0.775 1 98.62 198 ASP B CA 1
ATOM 4002 C C . ASP B 1 198 ? -25.281 -7.305 1.89 1 98.62 198 ASP B C 1
ATOM 4004 O O . ASP B 1 198 ? -24.922 -6.145 1.662 1 98.62 198 ASP B O 1
ATOM 4008 N N . THR B 1 199 ? -25.219 -7.84 3.088 1 98.88 199 THR B N 1
ATOM 4009 C CA . THR B 1 199 ? -24.625 -7.141 4.223 1 98.88 199 THR B CA 1
ATOM 4010 C C . THR B 1 199 ? -23.172 -6.801 3.945 1 98.88 199 THR B C 1
ATOM 4012 O O . THR B 1 199 ? -22.719 -5.699 4.254 1 98.88 199 THR B O 1
ATOM 4015 N N . LEU B 1 200 ? -22.438 -7.738 3.361 1 98.94 200 LEU B N 1
ATOM 4016 C CA . LEU B 1 200 ? -21.047 -7.516 3.008 1 98.94 200 LEU B CA 1
ATOM 4017 C C . LEU B 1 200 ? -20.906 -6.285 2.117 1 98.94 200 LEU B C 1
ATOM 4019 O O . LEU B 1 200 ? -20.062 -5.418 2.381 1 98.94 200 LEU B O 1
ATOM 4023 N N . LEU B 1 201 ? -21.719 -6.219 1.074 1 98.94 201 LEU B N 1
ATOM 4024 C CA . LEU B 1 201 ? -21.656 -5.133 0.102 1 98.94 201 LEU B CA 1
ATOM 4025 C C . LEU B 1 201 ? -22.031 -3.803 0.75 1 98.94 201 LEU B C 1
ATOM 4027 O O . LEU B 1 201 ? -21.344 -2.799 0.542 1 98.94 201 LEU B O 1
ATOM 4031 N N . ARG B 1 202 ? -22.969 -3.74 1.598 1 98.81 202 ARG B N 1
ATOM 4032 C CA . ARG B 1 202 ? -23.531 -2.512 2.154 1 98.81 202 ARG B CA 1
ATOM 4033 C C . ARG B 1 202 ? -22.625 -1.95 3.25 1 98.81 202 ARG B C 1
ATOM 4035 O O . ARG B 1 202 ? -22.547 -0.733 3.426 1 98.81 202 ARG B O 1
ATOM 4042 N N . GLU B 1 203 ? -21.953 -2.824 3.943 1 98.81 203 GLU B N 1
ATOM 4043 C CA . GLU B 1 203 ? -21.281 -2.367 5.152 1 98.81 203 GLU B CA 1
ATOM 4044 C C . GLU B 1 203 ? -19.797 -2.152 4.902 1 98.81 203 GLU B C 1
ATOM 4046 O O . GLU B 1 203 ? -19.125 -1.475 5.68 1 98.81 203 GLU B O 1
ATOM 4051 N N . SER B 1 204 ? -19.281 -2.705 3.842 1 98.94 204 SER B N 1
ATOM 4052 C CA . SER B 1 204 ? -17.859 -2.605 3.572 1 98.94 204 SER B CA 1
ATOM 4053 C C . SER B 1 204 ? -17.469 -1.182 3.189 1 98.94 204 SER B C 1
ATOM 4055 O O . SER B 1 204 ? -18.094 -0.576 2.312 1 98.94 204 SER B O 1
ATOM 4057 N N . ASP B 1 205 ? -16.484 -0.641 3.896 1 98.94 205 ASP B N 1
ATOM 4058 C CA . ASP B 1 205 ? -15.789 0.538 3.391 1 98.94 205 ASP B CA 1
ATOM 4059 C C . ASP B 1 205 ? -14.797 0.161 2.295 1 98.94 205 ASP B C 1
ATOM 4061 O O . ASP B 1 205 ? -14.602 0.914 1.338 1 98.94 205 ASP B O 1
ATOM 4065 N N . HIS B 1 206 ? -14.18 -0.972 2.48 1 98.94 206 HIS B N 1
ATOM 4066 C CA . HIS B 1 206 ? -13.266 -1.585 1.523 1 98.94 206 HIS B CA 1
ATOM 4067 C C . HIS B 1 206 ? -13.609 -3.051 1.288 1 98.94 206 HIS B C 1
ATOM 4069 O O . HIS B 1 206 ? -13.695 -3.834 2.236 1 98.94 206 HIS B O 1
ATOM 4075 N N . LEU B 1 207 ? -13.859 -3.381 0.045 1 99 207 LEU B N 1
ATOM 4076 C CA . LEU B 1 207 ? -14.172 -4.754 -0.333 1 99 207 LEU B CA 1
ATOM 4077 C C . LEU B 1 207 ? -13.023 -5.379 -1.12 1 99 207 LEU B C 1
ATOM 4079 O O . LEU B 1 207 ? -12.531 -4.785 -2.082 1 99 207 LEU B O 1
ATOM 4083 N N . ILE B 1 208 ? -12.562 -6.531 -0.679 1 98.94 208 ILE B N 1
ATOM 4084 C CA . ILE B 1 208 ? -11.523 -7.254 -1.4 1 98.94 208 ILE B CA 1
ATOM 4085 C C . ILE B 1 208 ? -12.047 -8.625 -1.833 1 98.94 208 ILE B C 1
ATOM 4087 O O . ILE B 1 208 ? -12.688 -9.32 -1.049 1 98.94 208 ILE B O 1
ATOM 4091 N N . LEU B 1 209 ? -11.805 -8.969 -3.068 1 98.88 209 LEU B N 1
ATOM 4092 C CA . LEU B 1 209 ? -12.219 -10.242 -3.639 1 98.88 209 LEU B CA 1
ATOM 4093 C C . LEU B 1 209 ? -11.047 -11.211 -3.705 1 98.88 209 LEU B C 1
ATOM 4095 O O . LEU B 1 209 ? -10.008 -10.906 -4.305 1 98.88 209 LEU B O 1
ATOM 4099 N N . VAL B 1 210 ? -11.164 -12.328 -3.07 1 97.62 210 VAL B N 1
ATOM 4100 C CA . VAL B 1 210 ? -10.117 -13.344 -3.014 1 97.62 210 VAL B CA 1
ATOM 4101 C C . VAL B 1 210 ? -10.742 -14.734 -3.127 1 97.62 210 VAL B C 1
ATOM 4103 O O . VAL B 1 210 ? -10.508 -15.602 -2.279 1 97.62 210 VAL B O 1
ATOM 4106 N N . LEU B 1 211 ? -11.508 -15.039 -4.074 1 95.38 211 LEU B N 1
ATOM 4107 C CA . LEU B 1 211 ? -12.172 -16.312 -4.277 1 95.38 211 LEU B CA 1
ATOM 4108 C C . LEU B 1 211 ? -11.781 -16.938 -5.613 1 95.38 211 LEU B C 1
ATOM 4110 O O . LEU B 1 211 ? -11.414 -16.219 -6.551 1 95.38 211 LEU B O 1
ATOM 4114 N N . PRO B 1 212 ? -11.805 -18.25 -5.695 1 92.19 212 PRO B N 1
ATOM 4115 C CA . PRO B 1 212 ? -11.516 -18.891 -6.984 1 92.19 212 PRO B CA 1
ATOM 4116 C C . PRO B 1 212 ? -12.586 -18.609 -8.039 1 92.19 212 PRO B C 1
ATOM 4118 O O . PRO B 1 212 ? -13.742 -18.328 -7.691 1 92.19 212 PRO B O 1
ATOM 4121 N N . TYR B 1 213 ? -12.188 -18.672 -9.242 1 92.88 213 TYR B N 1
ATOM 4122 C CA . TYR B 1 213 ? -13.164 -18.516 -10.312 1 92.88 213 TYR B CA 1
ATOM 4123 C C . TYR B 1 213 ? -13.984 -19.781 -10.492 1 92.88 213 TYR B C 1
ATOM 4125 O O . TYR B 1 213 ? -13.438 -20.891 -10.422 1 92.88 213 TYR B O 1
ATOM 4133 N N . SER B 1 214 ? -15.211 -19.703 -10.742 1 91.75 214 SER B N 1
ATOM 4134 C CA . SER B 1 214 ? -16.172 -20.719 -11.18 1 91.75 214 SER B CA 1
ATOM 4135 C C . SER B 1 214 ? -17.25 -20.094 -12.047 1 91.75 214 SER B C 1
ATOM 4137 O O . SER B 1 214 ? -17.438 -18.875 -12.055 1 91.75 214 SER B O 1
ATOM 4139 N N . PRO B 1 215 ? -17.859 -20.938 -12.812 1 92.56 215 PRO B N 1
ATOM 4140 C CA . PRO B 1 215 ? -18.969 -20.391 -13.578 1 92.56 215 PRO B CA 1
ATOM 4141 C C . PRO B 1 215 ? -19.984 -19.672 -12.703 1 92.56 215 PRO B C 1
ATOM 4143 O O . PRO B 1 215 ? -20.547 -18.641 -13.109 1 92.56 215 PRO B O 1
ATOM 4146 N N . GLU B 1 216 ? -20.188 -20.141 -11.555 1 93.88 216 GLU B N 1
ATOM 4147 C CA . GLU B 1 216 ? -21.141 -19.547 -10.633 1 93.88 216 GLU B CA 1
ATOM 4148 C C . GLU B 1 216 ? -20.641 -18.203 -10.109 1 93.88 216 GLU B C 1
ATOM 4150 O O . GLU B 1 216 ? -21.438 -17.328 -9.781 1 93.88 216 GLU B O 1
ATOM 4155 N N . ALA B 1 217 ? -19.359 -18 -10.078 1 95.5 217 ALA B N 1
ATOM 4156 C CA . ALA B 1 217 ? -18.75 -16.766 -9.547 1 95.5 217 ALA B CA 1
ATOM 4157 C C . ALA B 1 217 ? -18.594 -15.727 -10.641 1 95.5 217 ALA B C 1
ATOM 4159 O O . ALA B 1 217 ? -18.266 -14.57 -10.359 1 95.5 217 ALA B O 1
ATOM 4160 N N . HIS B 1 218 ? -18.844 -16.156 -11.914 1 97.31 218 HIS B N 1
ATOM 4161 C CA . HIS B 1 218 ? -18.703 -15.219 -13.023 1 97.31 218 HIS B CA 1
ATOM 4162 C C . HIS B 1 218 ? -19.625 -14.016 -12.859 1 97.31 218 HIS B C 1
ATOM 4164 O O . HIS B 1 218 ? -20.844 -14.172 -12.773 1 97.31 218 HIS B O 1
ATOM 4170 N N . HIS B 1 219 ? -19.062 -12.781 -12.766 1 98.31 219 HIS B N 1
ATOM 4171 C CA . HIS B 1 219 ? -19.766 -11.508 -12.625 1 98.31 219 HIS B CA 1
ATOM 4172 C C . HIS B 1 219 ? -20.594 -11.484 -11.352 1 98.31 219 HIS B C 1
ATOM 4174 O O . HIS B 1 219 ? -21.703 -10.938 -11.344 1 98.31 219 HIS B O 1
ATOM 4180 N N . THR B 1 220 ? -20.062 -12.211 -10.344 1 98.19 220 THR B N 1
ATOM 4181 C CA . THR B 1 220 ? -20.734 -12.133 -9.047 1 98.19 220 THR B CA 1
ATOM 4182 C C . THR B 1 220 ? -20.719 -10.703 -8.516 1 98.19 220 THR B C 1
ATOM 4184 O O . THR B 1 220 ? -21.516 -10.359 -7.641 1 98.19 220 THR B O 1
ATOM 4187 N N . ILE B 1 221 ? -19.859 -9.859 -8.984 1 98.75 221 ILE B N 1
ATOM 4188 C CA . ILE B 1 221 ? -19.891 -8.414 -8.789 1 98.75 221 ILE B CA 1
ATOM 4189 C C . ILE B 1 221 ? -20.25 -7.73 -10.109 1 98.75 221 ILE B C 1
ATOM 4191 O O . ILE B 1 221 ? -19.375 -7.527 -10.961 1 98.75 221 ILE B O 1
ATOM 4195 N N . GLY B 1 222 ? -21.422 -7.438 -10.297 1 98.56 222 GLY B N 1
ATOM 4196 C CA . GLY B 1 222 ? -21.953 -6.715 -11.445 1 98.56 222 GLY B CA 1
ATOM 4197 C C . GLY B 1 222 ? -22.609 -5.402 -11.078 1 98.56 222 GLY B C 1
ATOM 4198 O O . GLY B 1 222 ? -22.344 -4.844 -10.016 1 98.56 222 GLY B O 1
ATOM 4199 N N . PRO B 1 223 ? -23.438 -4.883 -11.961 1 98.62 223 PRO B N 1
ATOM 4200 C CA . PRO B 1 223 ? -24.078 -3.582 -11.734 1 98.62 223 PRO B CA 1
ATOM 4201 C C . PRO B 1 223 ? -24.891 -3.543 -10.438 1 98.62 223 PRO B C 1
ATOM 4203 O O . PRO B 1 223 ? -24.797 -2.568 -9.688 1 98.62 223 PRO B O 1
ATOM 4206 N N . ALA B 1 224 ? -25.656 -4.578 -10.203 1 98.69 224 ALA B N 1
ATOM 4207 C CA . ALA B 1 224 ? -26.531 -4.609 -9.031 1 98.69 224 ALA B CA 1
ATOM 4208 C C . ALA B 1 224 ? -25.719 -4.598 -7.738 1 98.69 224 ALA B C 1
ATOM 4210 O O . ALA B 1 224 ? -26.078 -3.916 -6.777 1 98.69 224 ALA B O 1
ATOM 4211 N N . GLU B 1 225 ? -24.703 -5.406 -7.684 1 98.88 225 GLU B N 1
ATOM 4212 C CA . GLU B 1 225 ? -23.844 -5.477 -6.504 1 98.88 225 GLU B CA 1
ATOM 4213 C C . GLU B 1 225 ? -23.109 -4.152 -6.27 1 98.88 225 GLU B C 1
ATOM 4215 O O . GLU B 1 225 ? -23.047 -3.664 -5.137 1 98.88 225 GLU B O 1
ATOM 4220 N N . LEU B 1 226 ? -22.578 -3.555 -7.312 1 98.94 226 LEU B N 1
ATOM 4221 C CA . LEU B 1 226 ? -21.891 -2.277 -7.219 1 98.94 226 LEU B CA 1
ATOM 4222 C C . LEU B 1 226 ? -22.812 -1.188 -6.691 1 98.94 226 LEU B C 1
ATOM 4224 O O . LEU B 1 226 ? -22.406 -0.348 -5.891 1 98.94 226 LEU B O 1
ATOM 4228 N N . ALA B 1 227 ? -24.047 -1.251 -7.082 1 98.75 227 ALA B N 1
ATOM 4229 C CA . ALA B 1 227 ? -25.031 -0.246 -6.684 1 98.75 227 ALA B CA 1
ATOM 4230 C C . ALA B 1 227 ? -25.344 -0.354 -5.195 1 98.75 227 ALA B C 1
ATOM 4232 O O . ALA B 1 227 ? -25.844 0.597 -4.594 1 98.75 227 ALA B O 1
ATOM 4233 N N . ARG B 1 228 ? -25.094 -1.488 -4.617 1 98.75 228 ARG B N 1
ATOM 4234 C CA . ARG B 1 228 ? -25.406 -1.713 -3.209 1 98.75 228 ARG B CA 1
ATOM 4235 C C . ARG B 1 228 ? -24.25 -1.256 -2.312 1 98.75 228 ARG B C 1
ATOM 4237 O O . ARG B 1 228 ? -24.422 -1.118 -1.099 1 98.75 228 ARG B O 1
ATOM 4244 N N . MET B 1 229 ? -23.078 -1.055 -2.842 1 98.88 229 MET B N 1
ATOM 4245 C CA . MET B 1 229 ? -21.922 -0.611 -2.062 1 98.88 229 MET B CA 1
ATOM 4246 C C . MET B 1 229 ? -22.047 0.865 -1.702 1 98.88 229 MET B C 1
ATOM 4248 O O . MET B 1 229 ? -22.828 1.598 -2.32 1 98.88 229 MET B O 1
ATOM 4252 N N . LYS B 1 230 ? -21.297 1.308 -0.662 1 98.56 230 LYS B N 1
ATOM 4253 C CA . LYS B 1 230 ? -21.234 2.723 -0.305 1 98.56 230 LYS B CA 1
ATOM 4254 C C . LYS B 1 230 ? -20.594 3.547 -1.42 1 98.56 230 LYS B C 1
ATOM 4256 O O . LYS B 1 230 ? -19.641 3.109 -2.047 1 98.56 230 LYS B O 1
ATOM 4261 N N . PRO B 1 231 ? -21.094 4.719 -1.697 1 98.38 231 PRO B N 1
ATOM 4262 C CA . PRO B 1 231 ? -20.438 5.582 -2.678 1 98.38 231 PRO B CA 1
ATOM 4263 C C . PRO B 1 231 ? -18.984 5.879 -2.32 1 98.38 231 PRO B C 1
ATOM 4265 O O . PRO B 1 231 ? -18.188 6.211 -3.197 1 98.38 231 PRO B O 1
ATOM 4268 N N . THR B 1 232 ? -18.594 5.742 -1.059 1 98.12 232 THR B N 1
ATOM 4269 C CA . THR B 1 232 ? -17.234 6.012 -0.593 1 98.12 232 THR B CA 1
ATOM 4270 C C . THR B 1 232 ? -16.391 4.742 -0.643 1 98.12 232 THR B C 1
ATOM 4272 O O . THR B 1 232 ? -15.188 4.781 -0.349 1 98.12 232 THR B O 1
ATOM 4275 N N . ALA B 1 233 ? -16.938 3.588 -1.015 1 98.81 233 ALA B N 1
ATOM 4276 C CA . ALA B 1 233 ? -16.266 2.295 -0.892 1 98.81 233 ALA B CA 1
ATOM 4277 C C . ALA B 1 233 ? -15.234 2.104 -2.002 1 98.81 233 ALA B C 1
ATOM 4279 O O . ALA B 1 233 ? -15.352 2.705 -3.072 1 98.81 233 ALA B O 1
ATOM 4280 N N . THR B 1 234 ? -14.266 1.333 -1.679 1 98.94 234 THR B N 1
ATOM 4281 C CA . THR B 1 234 ? -13.32 0.866 -2.688 1 98.94 234 THR B CA 1
ATOM 4282 C C . THR B 1 234 ? -13.484 -0.631 -2.932 1 98.94 234 THR B C 1
ATOM 4284 O O . THR B 1 234 ? -13.961 -1.358 -2.059 1 98.94 234 THR B O 1
ATOM 4287 N N . LEU B 1 235 ? -13.156 -1.067 -4.129 1 98.94 235 LEU B N 1
ATOM 4288 C CA . LEU B 1 235 ? -13.172 -2.473 -4.52 1 98.94 235 LEU B CA 1
ATOM 4289 C C . LEU B 1 235 ? -11.797 -2.92 -5.004 1 98.94 235 LEU B C 1
ATOM 4291 O O . LEU B 1 235 ? -11.203 -2.281 -5.875 1 98.94 235 LEU B O 1
ATOM 4295 N N . THR B 1 236 ? -11.258 -3.957 -4.406 1 98.94 236 THR B N 1
ATOM 4296 C CA . THR B 1 236 ? -9.984 -4.539 -4.82 1 98.94 236 THR B CA 1
ATOM 4297 C C . THR B 1 236 ? -10.172 -5.984 -5.273 1 98.94 236 THR B C 1
ATOM 4299 O O . THR B 1 236 ? -10.82 -6.777 -4.586 1 98.94 236 THR B O 1
ATOM 4302 N N . ASN B 1 237 ? -9.672 -6.316 -6.426 1 98.88 237 ASN B N 1
ATOM 4303 C CA . ASN B 1 237 ? -9.773 -7.68 -6.938 1 98.88 237 ASN B CA 1
ATOM 4304 C C . ASN B 1 237 ? -8.398 -8.289 -7.191 1 98.88 237 ASN B C 1
ATOM 4306 O O . ASN B 1 237 ? -7.684 -7.867 -8.102 1 98.88 237 ASN B O 1
ATOM 4310 N N . ILE B 1 238 ? -8.039 -9.25 -6.41 1 98.44 238 ILE B N 1
ATOM 4311 C CA . ILE B 1 238 ? -6.812 -10.008 -6.645 1 98.44 238 ILE B CA 1
ATOM 4312 C C . ILE B 1 238 ? -7.152 -11.484 -6.855 1 98.44 238 ILE B C 1
ATOM 4314 O O . ILE B 1 238 ? -6.285 -12.352 -6.73 1 98.44 238 ILE B O 1
ATOM 4318 N N . ALA B 1 239 ? -8.406 -11.781 -7.047 1 96.81 239 ALA B N 1
ATOM 4319 C CA . ALA B 1 239 ? -8.867 -13.148 -7.281 1 96.81 239 ALA B CA 1
ATOM 4320 C C . ALA B 1 239 ? -8.594 -13.578 -8.719 1 96.81 239 ALA B C 1
ATOM 4322 O O . ALA B 1 239 ? -7.457 -13.914 -9.062 1 96.81 239 ALA B O 1
ATOM 4323 N N . ARG B 1 240 ? -9.672 -13.422 -9.609 1 96.12 240 ARG B N 1
ATOM 4324 C CA . ARG B 1 240 ? -9.57 -13.758 -11.023 1 96.12 240 ARG B CA 1
ATOM 4325 C C . ARG B 1 240 ? -10.375 -12.789 -11.875 1 96.12 240 ARG B C 1
ATOM 4327 O O . ARG B 1 240 ? -11.375 -12.227 -11.414 1 96.12 240 ARG B O 1
ATOM 4334 N N . GLY B 1 241 ? -9.836 -12.586 -13.086 1 96.38 241 GLY B N 1
ATOM 4335 C CA . GLY B 1 241 ? -10.688 -11.898 -14.047 1 96.38 241 GLY B CA 1
ATOM 4336 C C . GLY B 1 241 ? -12.016 -12.594 -14.273 1 96.38 241 GLY B C 1
ATOM 4337 O O . GLY B 1 241 ? -12.078 -13.82 -14.312 1 96.38 241 GLY B O 1
ATOM 4338 N N . GLY B 1 242 ? -13.039 -11.836 -14.461 1 96.88 242 GLY B N 1
ATOM 4339 C CA . GLY B 1 242 ? -14.359 -12.391 -14.711 1 96.88 242 GLY B CA 1
ATOM 4340 C C . GLY B 1 242 ? -15.242 -12.414 -13.477 1 96.88 242 GLY B C 1
ATOM 4341 O O . GLY B 1 242 ? -16.469 -12.523 -13.586 1 96.88 242 GLY B O 1
ATOM 4342 N N . ILE B 1 243 ? -14.641 -12.312 -12.344 1 98.06 243 ILE B N 1
ATOM 4343 C CA . ILE B 1 243 ? -15.414 -12.234 -11.109 1 98.06 243 ILE B CA 1
ATOM 4344 C C . ILE B 1 243 ? -16.141 -10.891 -11.047 1 98.06 243 ILE B C 1
ATOM 4346 O O . ILE B 1 243 ? -17.297 -10.82 -10.641 1 98.06 243 ILE B O 1
ATOM 4350 N N . VAL B 1 244 ? -15.469 -9.859 -11.422 1 98.69 244 VAL B N 1
ATOM 4351 C CA . VAL B 1 244 ? -16.047 -8.523 -11.586 1 98.69 244 VAL B CA 1
ATOM 4352 C C . VAL B 1 244 ? -16.406 -8.289 -13.047 1 98.69 244 VAL B C 1
ATOM 4354 O O . VAL B 1 244 ? -15.648 -8.641 -13.945 1 98.69 244 VAL B O 1
ATOM 4357 N N . ASP B 1 245 ? -17.594 -7.793 -13.312 1 98.69 245 ASP B N 1
ATOM 4358 C CA . ASP B 1 245 ? -17.922 -7.266 -14.633 1 98.69 245 ASP B CA 1
ATOM 4359 C C . ASP B 1 245 ? -17.172 -5.969 -14.914 1 98.69 245 ASP B C 1
ATOM 4361 O O . ASP B 1 245 ? -17.531 -4.906 -14.406 1 98.69 245 ASP B O 1
ATOM 4365 N N . ASP B 1 246 ? -16.156 -6.086 -15.781 1 98.5 246 ASP B N 1
ATOM 4366 C CA . ASP B 1 246 ? -15.25 -4.965 -15.992 1 98.5 246 ASP B CA 1
ATOM 4367 C C . ASP B 1 246 ? -15.992 -3.75 -16.547 1 98.5 246 ASP B C 1
ATOM 4369 O O . ASP B 1 246 ? -15.711 -2.615 -16.156 1 98.5 246 ASP B O 1
ATOM 4373 N N . ALA B 1 247 ? -16.844 -4.008 -17.469 1 98.5 247 ALA B N 1
ATOM 4374 C CA . ALA B 1 247 ? -17.609 -2.908 -18.047 1 98.5 247 ALA B CA 1
ATOM 4375 C C . ALA B 1 247 ? -18.484 -2.229 -17.016 1 98.5 247 ALA B C 1
ATOM 4377 O O . ALA B 1 247 ? -18.578 -1 -16.969 1 98.5 247 ALA B O 1
ATOM 4378 N N . ALA B 1 248 ? -19.125 -3.01 -16.188 1 98.81 248 ALA B N 1
ATOM 4379 C CA . ALA B 1 248 ? -19.969 -2.475 -15.125 1 98.81 248 ALA B CA 1
ATOM 4380 C C . ALA B 1 248 ? -19.141 -1.678 -14.125 1 98.81 248 ALA B C 1
ATOM 4382 O O . ALA B 1 248 ? -19.578 -0.624 -13.648 1 98.81 248 ALA B O 1
ATOM 4383 N N . LEU B 1 249 ? -18.031 -2.197 -13.805 1 98.88 249 LEU B N 1
ATOM 4384 C CA . LEU B 1 249 ? -17.156 -1.505 -12.867 1 98.88 249 LEU B CA 1
ATOM 4385 C C . LEU B 1 249 ? -16.719 -0.154 -13.422 1 98.88 249 LEU B C 1
ATOM 4387 O O . LEU B 1 249 ? -16.734 0.851 -12.703 1 98.88 249 LEU B O 1
ATOM 4391 N N . ALA B 1 250 ? -16.281 -0.151 -14.695 1 98.81 250 ALA B N 1
ATOM 4392 C CA . ALA B 1 250 ? -15.875 1.103 -15.328 1 98.81 250 ALA B CA 1
ATOM 4393 C C . ALA B 1 250 ? -16.984 2.145 -15.242 1 98.81 250 ALA B C 1
ATOM 4395 O O . ALA B 1 250 ? -16.734 3.305 -14.914 1 98.81 250 ALA B O 1
ATOM 4396 N N . GLN B 1 251 ? -18.172 1.69 -15.547 1 98.81 251 GLN B N 1
ATOM 4397 C CA . GLN B 1 251 ? -19.312 2.592 -15.492 1 98.81 251 GLN B CA 1
ATOM 4398 C C . GLN B 1 251 ? -19.547 3.102 -14.078 1 98.81 251 GLN B C 1
ATOM 4400 O O . GLN B 1 251 ? -19.781 4.293 -13.867 1 98.81 251 GLN B O 1
ATOM 4405 N N . ALA B 1 252 ? -19.516 2.223 -13.094 1 98.88 252 ALA B N 1
ATOM 4406 C CA . ALA B 1 252 ? -19.734 2.578 -11.695 1 98.88 252 ALA B CA 1
ATOM 4407 C C . ALA B 1 252 ? -18.703 3.602 -11.227 1 98.88 252 ALA B C 1
ATOM 4409 O O . ALA B 1 252 ? -19.047 4.562 -10.531 1 98.88 252 ALA B O 1
ATOM 4410 N N . LEU B 1 253 ? -17.484 3.439 -11.602 1 98.88 253 LEU B N 1
ATOM 4411 C CA . LEU B 1 253 ? -16.422 4.348 -11.211 1 98.88 253 LEU B CA 1
ATOM 4412 C C . LEU B 1 253 ? -16.578 5.707 -11.883 1 98.88 253 LEU B C 1
ATOM 4414 O O . LEU B 1 253 ? -16.406 6.746 -11.242 1 98.88 253 LEU B O 1
ATOM 4418 N N . ARG B 1 254 ? -16.906 5.695 -13.156 1 98.5 254 ARG B N 1
ATOM 4419 C CA . ARG B 1 254 ? -17.109 6.934 -13.906 1 98.5 254 ARG B CA 1
ATOM 4420 C C . ARG B 1 254 ? -18.234 7.762 -13.289 1 98.5 254 ARG B C 1
ATOM 4422 O O . ARG B 1 254 ? -18.141 8.992 -13.242 1 98.5 254 ARG B O 1
ATOM 4429 N N . GLN B 1 255 ? -19.25 7.07 -12.781 1 98.44 255 GLN B N 1
ATOM 4430 C CA . GLN B 1 255 ? -20.438 7.734 -12.273 1 98.44 255 GLN B CA 1
ATOM 4431 C C . GLN B 1 255 ? -20.312 8.047 -10.781 1 98.44 255 GLN B C 1
ATOM 4433 O O . GLN B 1 255 ? -21.156 8.719 -10.203 1 98.44 255 GLN B O 1
ATOM 4438 N N . GLY B 1 256 ? -19.344 7.531 -10.188 1 98.25 256 GLY B N 1
ATOM 4439 C CA . GLY B 1 256 ? -19.156 7.742 -8.766 1 98.25 256 GLY B CA 1
ATOM 4440 C C . GLY B 1 256 ? -20.062 6.875 -7.91 1 98.25 256 GLY B C 1
ATOM 4441 O O . GLY B 1 256 ? -20.422 7.258 -6.797 1 98.25 256 GLY B O 1
ATOM 4442 N N . THR B 1 257 ? -20.5 5.754 -8.508 1 98.75 257 THR B N 1
ATOM 4443 C CA . THR B 1 257 ? -21.281 4.793 -7.727 1 98.75 257 THR B CA 1
ATOM 4444 C C . THR B 1 257 ? -20.438 4.246 -6.57 1 98.75 257 THR B C 1
ATOM 4446 O O . THR B 1 257 ? -20.969 4.027 -5.473 1 98.75 257 THR B O 1
ATOM 4449 N N . ILE B 1 258 ? -19.203 3.945 -6.766 1 98.81 258 ILE B N 1
ATOM 4450 C CA . ILE B 1 258 ? -18.203 3.695 -5.734 1 98.81 258 ILE B CA 1
ATOM 4451 C C . ILE B 1 258 ? -16.984 4.609 -5.949 1 98.81 258 ILE B C 1
ATOM 4453 O O . ILE B 1 258 ? -16.875 5.25 -6.996 1 98.81 258 ILE B O 1
ATOM 4457 N N . ALA B 1 259 ? -16.125 4.691 -4.992 1 98.62 259 ALA B N 1
ATOM 4458 C CA . ALA B 1 259 ? -15.094 5.73 -4.98 1 98.62 259 ALA B CA 1
ATOM 4459 C C . ALA B 1 259 ? -13.922 5.355 -5.879 1 98.62 259 ALA B C 1
ATOM 4461 O O . ALA B 1 259 ? -13.383 6.203 -6.59 1 98.62 259 ALA B O 1
ATOM 4462 N N . ALA B 1 260 ? -13.484 4.113 -5.801 1 98.88 260 ALA B N 1
ATOM 4463 C CA . ALA B 1 260 ? -12.273 3.705 -6.5 1 98.88 260 ALA B CA 1
ATOM 4464 C C . ALA B 1 260 ? -12.148 2.184 -6.543 1 98.88 260 ALA B C 1
ATOM 4466 O O . ALA B 1 260 ? -12.883 1.476 -5.852 1 98.88 260 ALA B O 1
ATOM 4467 N N . ALA B 1 261 ? -11.242 1.71 -7.355 1 98.94 261 ALA B N 1
ATOM 4468 C CA . ALA B 1 261 ? -10.992 0.273 -7.422 1 98.94 261 ALA B CA 1
ATOM 4469 C C . ALA B 1 261 ? -9.516 -0.014 -7.691 1 98.94 261 ALA B C 1
ATOM 4471 O O . ALA B 1 261 ? -8.789 0.85 -8.188 1 98.94 261 ALA B O 1
ATOM 4472 N N . GLY B 1 262 ? -9.047 -1.092 -7.246 1 98.94 262 GLY B N 1
ATOM 4473 C CA . GLY B 1 262 ? -7.75 -1.664 -7.57 1 98.94 262 GLY B CA 1
ATOM 4474 C C . GLY B 1 262 ? -7.84 -3.072 -8.125 1 98.94 262 GLY B C 1
ATOM 4475 O O . GLY B 1 262 ? -8.367 -3.971 -7.469 1 98.94 262 GLY B O 1
ATOM 4476 N N . LEU B 1 263 ? -7.32 -3.275 -9.305 1 98.88 263 LEU B N 1
ATOM 4477 C CA . LEU B 1 263 ? -7.414 -4.574 -9.969 1 98.88 263 LEU B CA 1
ATOM 4478 C C . LEU B 1 263 ? -6.031 -5.113 -10.312 1 98.88 263 LEU B C 1
ATOM 4480 O O . LEU B 1 263 ? -5.207 -4.402 -10.891 1 98.88 263 LEU B O 1
ATOM 4484 N N . ASP B 1 264 ? -5.812 -6.34 -9.961 1 98.75 264 ASP B N 1
ATOM 4485 C CA . ASP B 1 264 ? -4.617 -7.062 -10.383 1 98.75 264 ASP B CA 1
ATOM 4486 C C . ASP B 1 264 ? -4.961 -8.125 -11.422 1 98.75 264 ASP B C 1
ATOM 4488 O O . ASP B 1 264 ? -4.07 -8.789 -11.961 1 98.75 264 ASP B O 1
ATOM 4492 N N . VAL B 1 265 ? -6.23 -8.336 -11.656 1 98.12 265 VAL B N 1
ATOM 4493 C CA . VAL B 1 265 ? -6.738 -9.328 -12.594 1 98.12 265 VAL B CA 1
ATOM 4494 C C . VAL B 1 265 ? -7.883 -8.734 -13.406 1 98.12 265 VAL B C 1
ATOM 4496 O O . VAL B 1 265 ? -8.586 -7.836 -12.938 1 98.12 265 VAL B O 1
ATOM 4499 N N . PHE B 1 266 ? -8.07 -9.156 -14.562 1 97.31 266 PHE B N 1
ATOM 4500 C CA . PHE B 1 266 ? -9 -8.562 -15.516 1 97.31 266 PHE B CA 1
ATOM 4501 C C . PHE B 1 266 ? -9.68 -9.641 -16.344 1 97.31 266 PHE B C 1
ATOM 4503 O O . PHE B 1 266 ? -9.086 -10.688 -16.625 1 97.31 266 PHE B O 1
ATOM 4510 N N . GLU B 1 267 ? -10.906 -9.188 -16.703 1 93.56 267 GLU B N 1
ATOM 4511 C CA . GLU B 1 267 ? -11.578 -10.062 -17.656 1 93.56 267 GLU B CA 1
ATOM 4512 C C . GLU B 1 267 ? -10.883 -10.031 -19.016 1 93.56 267 GLU B C 1
ATOM 4514 O O . GLU B 1 267 ? -10.766 -8.969 -19.625 1 93.56 267 GLU B O 1
ATOM 4519 N N . GLY B 1 268 ? -10.18 -11.055 -19.516 1 90.12 268 GLY B N 1
ATOM 4520 C CA . GLY B 1 268 ? -9.508 -11.086 -20.812 1 90.12 268 GLY B CA 1
ATOM 4521 C C . GLY B 1 268 ? -8.039 -10.727 -20.719 1 90.12 268 GLY B C 1
ATOM 4522 O O . GLY B 1 268 ? -7.418 -10.367 -21.719 1 90.12 268 GLY B O 1
ATOM 4523 N N . GLU B 1 269 ? -7.465 -10.695 -19.594 1 91.5 269 GLU B N 1
ATOM 4524 C CA . GLU B 1 269 ? -6.059 -10.336 -19.453 1 91.5 269 GLU B CA 1
ATOM 4525 C C . GLU B 1 269 ? -5.18 -11.133 -20.406 1 91.5 269 GLU B C 1
ATOM 4527 O O . GLU B 1 269 ? -5.508 -12.273 -20.75 1 91.5 269 GLU B O 1
ATOM 4532 N N . PRO B 1 270 ? -4.254 -10.477 -20.969 1 94.38 270 PRO B N 1
ATOM 4533 C CA . PRO B 1 270 ? -3.67 -9.211 -20.516 1 94.38 270 PRO B CA 1
ATOM 4534 C C . PRO B 1 270 ? -4.348 -7.992 -21.141 1 94.38 270 PRO B C 1
ATOM 4536 O O . PRO B 1 270 ? -3.922 -6.859 -20.906 1 94.38 270 PRO B O 1
ATOM 4539 N N . ARG B 1 271 ? -5.426 -8.203 -22 1 95.06 271 ARG B N 1
ATOM 4540 C CA . ARG B 1 271 ? -6.16 -7.07 -22.547 1 95.06 271 ARG B CA 1
ATOM 4541 C C . ARG B 1 271 ? -7.098 -6.465 -21.516 1 95.06 271 ARG B C 1
ATOM 4543 O O . ARG B 1 271 ? -8.023 -7.129 -21.031 1 95.06 271 ARG B O 1
ATOM 4550 N N . ILE B 1 272 ? -6.941 -5.207 -21.188 1 97.44 272 ILE B N 1
ATOM 4551 C CA . ILE B 1 272 ? -7.754 -4.496 -20.203 1 97.44 272 ILE B CA 1
ATOM 4552 C C . ILE B 1 272 ? -8.859 -3.721 -20.922 1 97.44 272 ILE B C 1
ATOM 4554 O O . ILE B 1 272 ? -8.625 -3.129 -21.969 1 97.44 272 ILE B O 1
ATOM 4558 N N . HIS B 1 273 ? -10.07 -3.766 -20.422 1 97.38 273 HIS B N 1
ATOM 4559 C CA . HIS B 1 273 ? -11.164 -2.975 -20.969 1 97.38 273 HIS B CA 1
ATOM 4560 C C . HIS B 1 273 ? -10.766 -1.507 -21.109 1 97.38 273 HIS B C 1
ATOM 4562 O O . HIS B 1 273 ? -10.32 -0.89 -20.141 1 97.38 273 HIS B O 1
ATOM 4568 N N . PRO B 1 274 ? -10.867 -0.909 -22.234 1 97.38 274 PRO B N 1
ATOM 4569 C CA . PRO B 1 274 ? -10.391 0.454 -22.469 1 97.38 274 PRO B CA 1
ATOM 4570 C C . PRO B 1 274 ? -11.023 1.476 -21.531 1 97.38 274 PRO B C 1
ATOM 4572 O O . PRO B 1 274 ? -10.383 2.461 -21.156 1 97.38 274 PRO B O 1
ATOM 4575 N N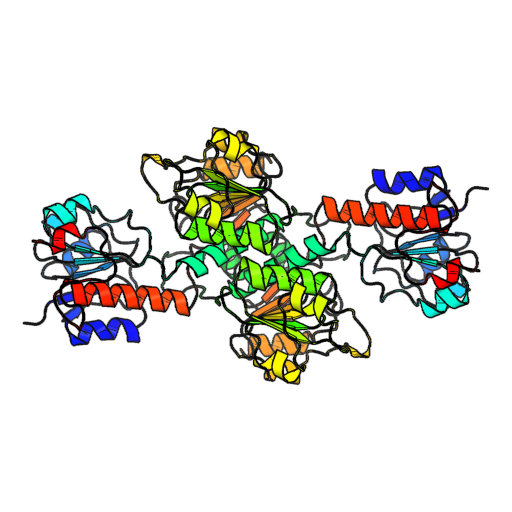 . ASP B 1 275 ? -12.25 1.224 -21.141 1 98 275 ASP B N 1
ATOM 4576 C CA . ASP B 1 275 ? -12.945 2.158 -20.266 1 98 275 ASP B CA 1
ATOM 4577 C C . ASP B 1 275 ? -12.305 2.189 -18.875 1 98 275 ASP B C 1
ATOM 4579 O O . ASP B 1 275 ? -12.383 3.197 -18.172 1 98 275 ASP B O 1
ATOM 4583 N N . LEU B 1 276 ? -11.75 1.093 -18.422 1 98.38 276 LEU B N 1
ATOM 4584 C CA . LEU B 1 276 ? -11.023 1.074 -17.156 1 98.38 276 LEU B CA 1
ATOM 4585 C C . LEU B 1 276 ? -9.734 1.875 -17.25 1 98.38 276 LEU B C 1
ATOM 4587 O O . LEU B 1 276 ? -9.375 2.611 -16.328 1 98.38 276 LEU B O 1
ATOM 4591 N N . LEU B 1 277 ? -9.039 1.764 -18.391 1 97.31 277 LEU B N 1
ATOM 4592 C CA . LEU B 1 277 ? -7.758 2.414 -18.609 1 97.31 277 LEU B CA 1
ATOM 4593 C C . LEU B 1 277 ? -7.906 3.932 -18.625 1 97.31 277 LEU B C 1
ATOM 4595 O O . LEU B 1 277 ? -6.957 4.656 -18.312 1 97.31 277 LEU B O 1
ATOM 4599 N N . ALA B 1 278 ? -9.062 4.43 -18.938 1 97.06 278 ALA B N 1
ATOM 4600 C CA . ALA B 1 278 ? -9.305 5.859 -19.109 1 97.06 278 ALA B CA 1
ATOM 4601 C C . ALA B 1 278 ? -9.578 6.531 -17.766 1 97.06 278 ALA B C 1
ATOM 4603 O O . ALA B 1 278 ? -9.609 7.762 -17.672 1 97.06 278 ALA B O 1
ATOM 4604 N N . LEU B 1 279 ? -9.734 5.766 -16.703 1 98.38 279 LEU B N 1
ATOM 4605 C CA . LEU B 1 279 ? -10.164 6.297 -15.414 1 98.38 279 LEU B CA 1
ATOM 4606 C C . LEU B 1 279 ? -8.961 6.676 -14.555 1 98.38 279 LEU B C 1
ATOM 4608 O O . LEU B 1 279 ? -7.91 6.035 -14.633 1 98.38 279 LEU B O 1
ATOM 4612 N N . ASP B 1 280 ? -9.117 7.641 -13.68 1 97.62 280 ASP B N 1
ATOM 4613 C CA . ASP B 1 280 ? -8.086 8.047 -12.734 1 97.62 280 ASP B CA 1
ATOM 4614 C C . ASP B 1 280 ? -8.258 7.332 -11.398 1 97.62 280 ASP B C 1
ATOM 4616 O O . ASP B 1 280 ? -7.273 7.066 -10.695 1 97.62 280 ASP B O 1
ATOM 4620 N N . ASN B 1 281 ? -9.523 7.031 -11.016 1 98.62 281 ASN B N 1
ATOM 4621 C CA . ASN B 1 281 ? -9.812 6.477 -9.703 1 98.62 281 ASN B CA 1
ATOM 4622 C C . ASN B 1 281 ? -9.766 4.949 -9.719 1 98.62 281 ASN B C 1
ATOM 4624 O O . ASN B 1 281 ? -10.648 4.293 -9.164 1 98.62 281 ASN B O 1
ATOM 4628 N N . ILE B 1 282 ? -8.742 4.406 -10.375 1 98.88 282 ILE B N 1
ATOM 4629 C CA . ILE B 1 282 ? -8.508 2.969 -10.438 1 98.88 282 ILE B CA 1
ATOM 4630 C C . ILE B 1 282 ? -7.008 2.688 -10.477 1 98.88 282 ILE B C 1
ATOM 4632 O O . ILE B 1 282 ? -6.25 3.43 -11.109 1 98.88 282 ILE B O 1
ATOM 4636 N N . VAL B 1 283 ? -6.547 1.701 -9.742 1 98.88 283 VAL B N 1
ATOM 4637 C CA . VAL B 1 283 ? -5.184 1.19 -9.812 1 98.88 283 VAL B CA 1
ATOM 4638 C C . VAL B 1 283 ? -5.16 -0.11 -10.617 1 98.88 283 VAL B C 1
ATOM 4640 O O . VAL B 1 283 ? -5.945 -1.021 -10.352 1 98.88 283 VAL B O 1
ATOM 4643 N N . LEU B 1 284 ? -4.297 -0.204 -11.609 1 98.75 284 LEU B N 1
ATOM 4644 C CA . LEU B 1 284 ? -4.211 -1.352 -12.5 1 98.75 284 LEU B CA 1
ATOM 4645 C C . LEU B 1 284 ? -2.824 -1.982 -12.445 1 98.75 284 LEU B C 1
ATOM 4647 O O . LEU B 1 284 ? -1.828 -1.334 -12.773 1 98.75 284 LEU B O 1
ATOM 4651 N N . THR B 1 285 ? -2.74 -3.209 -11.992 1 98.69 285 THR B N 1
ATOM 4652 C CA . THR B 1 285 ? -1.468 -3.92 -11.977 1 98.69 285 THR B CA 1
ATOM 4653 C C . THR B 1 285 ? -1.57 -5.23 -12.758 1 98.69 285 THR B C 1
ATOM 4655 O O . THR B 1 285 ? -2.664 -5.773 -12.922 1 98.69 285 THR B O 1
ATOM 4658 N N . PRO B 1 286 ? -0.478 -5.742 -13.312 1 98.38 286 PRO B N 1
ATOM 4659 C CA . PRO B 1 286 ? -0.49 -6.828 -14.297 1 98.38 286 PRO B CA 1
ATOM 4660 C C . PRO B 1 286 ? -0.339 -8.203 -13.656 1 98.38 286 PRO B C 1
ATOM 4662 O O . PRO B 1 286 ? 0.578 -8.953 -14 1 98.38 286 PRO B O 1
ATOM 4665 N N . HIS B 1 287 ? -1.281 -8.578 -12.789 1 97.81 287 HIS B N 1
ATOM 4666 C CA . HIS B 1 287 ? -1.358 -9.914 -12.211 1 97.81 287 HIS B CA 1
ATOM 4667 C C . HIS B 1 287 ? -0.054 -10.289 -11.516 1 97.81 287 HIS B C 1
ATOM 4669 O O . HIS B 1 287 ? 0.532 -11.336 -11.805 1 97.81 287 HIS B O 1
ATOM 4675 N N . ILE B 1 288 ? 0.302 -9.484 -10.516 1 98.06 288 ILE B N 1
ATOM 4676 C CA . ILE B 1 288 ? 1.604 -9.648 -9.875 1 98.06 288 ILE B CA 1
ATOM 4677 C C . ILE B 1 288 ? 1.415 -9.898 -8.383 1 98.06 288 ILE B C 1
ATOM 4679 O O . ILE B 1 288 ? 2.275 -9.547 -7.574 1 98.06 288 ILE B O 1
ATOM 4683 N N . GLY B 1 289 ? 0.284 -10.445 -7.98 1 97.75 289 GLY B N 1
ATOM 4684 C CA . GLY B 1 289 ? -0.02 -10.703 -6.582 1 97.75 289 GLY B CA 1
ATOM 4685 C C . GLY B 1 289 ? 1.043 -11.531 -5.883 1 97.75 289 GLY B C 1
ATOM 4686 O O . GLY B 1 289 ? 1.356 -11.289 -4.715 1 97.75 289 GLY B O 1
ATOM 4687 N N . SER B 1 290 ? 1.612 -12.461 -6.605 1 97.44 290 SER B N 1
ATOM 4688 C CA . SER B 1 290 ? 2.598 -13.359 -6.008 1 97.44 290 SER B CA 1
ATOM 4689 C C . SER B 1 290 ? 4.016 -12.953 -6.398 1 97.44 290 SER B C 1
ATOM 4691 O O . SER B 1 290 ? 4.969 -13.695 -6.145 1 97.44 290 SER B O 1
ATOM 4693 N N . ALA B 1 291 ? 4.246 -11.844 -7.031 1 97.62 291 ALA B N 1
ATOM 4694 C CA . ALA B 1 291 ? 5.504 -11.508 -7.688 1 97.62 291 ALA B CA 1
ATOM 4695 C C . ALA B 1 291 ? 6.523 -10.977 -6.684 1 97.62 291 ALA B C 1
ATOM 4697 O O . ALA B 1 291 ? 6.797 -9.773 -6.648 1 97.62 291 ALA B O 1
ATOM 4698 N N . SER B 1 292 ? 7.078 -11.758 -5.926 1 97.44 292 SER B N 1
ATOM 4699 C CA . SER B 1 292 ? 8.344 -11.539 -5.234 1 97.44 292 SER B CA 1
ATOM 4700 C C . SER B 1 292 ? 9.367 -12.609 -5.605 1 97.44 292 SER B C 1
ATOM 4702 O O . SER B 1 292 ? 9 -13.703 -6.027 1 97.44 292 SER B O 1
ATOM 4704 N N . VAL B 1 293 ? 10.547 -12.281 -5.465 1 95.31 293 VAL B N 1
ATOM 4705 C CA . VAL B 1 293 ? 11.617 -13.188 -5.875 1 95.31 293 VAL B CA 1
ATOM 4706 C C . VAL B 1 293 ? 11.5 -14.5 -5.105 1 95.31 293 VAL B C 1
ATOM 4708 O O . VAL B 1 293 ? 11.453 -15.578 -5.707 1 95.31 293 VAL B O 1
ATOM 4711 N N . ASN B 1 294 ? 11.406 -14.398 -3.846 1 97 294 ASN B N 1
ATOM 4712 C CA . ASN B 1 294 ? 11.375 -15.586 -3.006 1 97 294 ASN B CA 1
ATOM 4713 C C . ASN B 1 294 ? 10.125 -16.438 -3.273 1 97 294 ASN B C 1
ATOM 4715 O O . ASN B 1 294 ? 10.203 -17.656 -3.326 1 97 294 ASN B O 1
ATOM 4719 N N . THR B 1 295 ? 9.07 -15.82 -3.482 1 97.94 295 THR B N 1
ATOM 4720 C CA . THR B 1 295 ? 7.805 -16.531 -3.639 1 97.94 295 THR B CA 1
ATOM 4721 C C . THR B 1 295 ? 7.742 -17.234 -4.992 1 97.94 295 THR B C 1
ATOM 4723 O O . THR B 1 295 ? 7.352 -18.406 -5.074 1 97.94 295 THR B O 1
ATOM 4726 N N . ARG B 1 296 ? 8.156 -16.547 -6.066 1 98.12 296 ARG B N 1
ATOM 4727 C CA . ARG B 1 296 ? 8.141 -17.172 -7.383 1 98.12 296 ARG B CA 1
ATOM 4728 C C . ARG B 1 296 ? 9.094 -18.359 -7.434 1 98.12 296 ARG B C 1
ATOM 4730 O O . ARG B 1 296 ? 8.797 -19.375 -8.07 1 98.12 296 ARG B O 1
ATOM 4737 N N . ARG B 1 297 ? 10.188 -18.266 -6.797 1 97.94 297 ARG B N 1
ATOM 4738 C CA . ARG B 1 297 ? 11.109 -19.391 -6.723 1 97.94 297 ARG B CA 1
ATOM 4739 C C . ARG B 1 297 ? 10.5 -20.547 -5.93 1 97.94 297 ARG B C 1
ATOM 4741 O O . ARG B 1 297 ? 10.609 -21.703 -6.324 1 97.94 297 ARG B O 1
ATOM 4748 N N . ALA B 1 298 ? 9.859 -20.203 -4.836 1 98.44 298 ALA B N 1
ATOM 4749 C CA . ALA B 1 298 ? 9.219 -21.234 -4.016 1 98.44 298 ALA B CA 1
ATOM 4750 C C . ALA B 1 298 ? 8.109 -21.938 -4.785 1 98.44 298 ALA B C 1
ATOM 4752 O O . ALA B 1 298 ? 7.941 -23.156 -4.668 1 98.44 298 ALA B O 1
ATOM 4753 N N . MET B 1 299 ? 7.352 -21.219 -5.539 1 98.38 299 MET B N 1
ATOM 4754 C CA . MET B 1 299 ? 6.293 -21.781 -6.367 1 98.38 299 MET B CA 1
ATOM 4755 C C . MET B 1 299 ? 6.867 -22.766 -7.395 1 98.38 299 MET B C 1
ATOM 4757 O O . MET B 1 299 ? 6.367 -23.875 -7.547 1 98.38 299 MET B O 1
ATOM 4761 N N . ALA B 1 300 ? 7.945 -22.297 -8.047 1 98.38 300 ALA B N 1
ATOM 4762 C CA . ALA B 1 300 ? 8.602 -23.156 -9.039 1 98.38 300 ALA B CA 1
ATOM 4763 C C . ALA B 1 300 ? 9.172 -24.406 -8.383 1 98.38 300 ALA B C 1
ATOM 4765 O O . ALA B 1 300 ? 8.992 -25.516 -8.898 1 98.38 300 ALA B O 1
ATOM 4766 N N . ALA B 1 301 ? 9.773 -24.234 -7.25 1 98.62 301 ALA B N 1
ATOM 4767 C CA . ALA B 1 301 ? 10.383 -25.359 -6.543 1 98.62 301 ALA B CA 1
ATOM 4768 C C . ALA B 1 301 ? 9.336 -26.375 -6.105 1 98.62 301 ALA B C 1
ATOM 4770 O O . ALA B 1 301 ? 9.531 -27.578 -6.242 1 98.62 301 ALA B O 1
ATOM 4771 N N . LEU B 1 302 ? 8.25 -25.875 -5.574 1 98.69 302 LEU B N 1
ATOM 4772 C CA . LEU B 1 302 ? 7.18 -26.766 -5.141 1 98.69 302 LEU B CA 1
ATOM 4773 C C . LEU B 1 302 ? 6.602 -27.531 -6.32 1 98.69 302 LEU B C 1
ATOM 4775 O O . LEU B 1 302 ? 6.289 -28.719 -6.199 1 98.69 302 LEU B O 1
ATOM 4779 N N . THR B 1 303 ? 6.438 -26.906 -7.457 1 98.69 303 THR B N 1
ATOM 4780 C CA . THR B 1 303 ? 5.918 -27.547 -8.656 1 98.69 303 THR B CA 1
ATOM 4781 C C . THR B 1 303 ? 6.852 -28.672 -9.109 1 98.69 303 THR B C 1
ATOM 4783 O O . THR B 1 303 ? 6.402 -29.766 -9.445 1 98.69 303 THR B O 1
ATOM 4786 N N . VAL B 1 304 ? 8.109 -28.375 -9.078 1 98.62 304 VAL B N 1
ATOM 4787 C CA . VAL B 1 304 ? 9.125 -29.344 -9.469 1 98.62 304 VAL B CA 1
ATOM 4788 C C . VAL B 1 304 ? 9.102 -30.531 -8.508 1 98.62 304 VAL B C 1
ATOM 4790 O O . VAL B 1 304 ? 9.156 -31.688 -8.93 1 98.62 304 VAL B O 1
ATOM 4793 N N . ASP B 1 305 ? 9 -30.234 -7.203 1 98.75 305 ASP B N 1
ATOM 4794 C CA . ASP B 1 305 ? 8.898 -31.297 -6.203 1 98.75 305 ASP B CA 1
ATOM 4795 C C . ASP B 1 305 ? 7.684 -32.188 -6.461 1 98.75 305 ASP B C 1
ATOM 4797 O O . ASP B 1 305 ? 7.773 -33.406 -6.359 1 98.75 305 ASP B O 1
ATOM 4801 N N . ASN B 1 306 ? 6.57 -31.578 -6.777 1 98.81 306 ASN B N 1
ATOM 4802 C CA . ASN B 1 306 ? 5.352 -32.312 -7.09 1 98.81 306 ASN B CA 1
ATOM 4803 C C . ASN B 1 306 ? 5.543 -33.219 -8.297 1 98.81 306 ASN B C 1
ATOM 4805 O O . ASN B 1 306 ? 5.156 -34.406 -8.258 1 98.81 306 ASN B O 1
ATOM 4809 N N . LEU B 1 307 ? 6.152 -32.688 -9.336 1 98.69 307 LEU B N 1
ATOM 4810 C CA . LEU B 1 307 ? 6.309 -33.438 -10.586 1 98.69 307 LEU B CA 1
ATOM 4811 C C . LEU B 1 307 ? 7.242 -34.625 -10.398 1 98.69 307 LEU B C 1
ATOM 4813 O O . LEU B 1 307 ? 6.93 -35.719 -10.828 1 98.69 307 LEU B O 1
ATOM 4817 N N . ILE B 1 308 ? 8.336 -34.438 -9.703 1 98.69 308 ILE B N 1
ATOM 4818 C CA . ILE B 1 308 ? 9.297 -35.5 -9.43 1 98.69 308 ILE B CA 1
ATOM 4819 C C . ILE B 1 308 ? 8.625 -36.594 -8.625 1 98.69 308 ILE B C 1
ATOM 4821 O O . ILE B 1 308 ? 8.68 -37.781 -9.008 1 98.69 308 ILE B O 1
ATOM 4825 N N . ALA B 1 309 ? 7.926 -36.219 -7.633 1 98.56 309 ALA B N 1
ATOM 4826 C CA . ALA B 1 309 ? 7.293 -37.188 -6.742 1 98.56 309 ALA B CA 1
ATOM 4827 C C . ALA B 1 309 ? 6.148 -37.906 -7.445 1 98.56 309 ALA B C 1
ATOM 4829 O O . ALA B 1 309 ? 5.98 -39.125 -7.281 1 98.56 309 ALA B O 1
ATOM 4830 N N . ALA B 1 310 ? 5.379 -37.188 -8.188 1 98.44 310 ALA B N 1
ATOM 4831 C CA . ALA B 1 310 ? 4.215 -37.75 -8.859 1 98.44 310 ALA B CA 1
ATOM 4832 C C . ALA B 1 310 ? 4.629 -38.844 -9.852 1 98.44 310 ALA B C 1
ATOM 4834 O O . ALA B 1 310 ? 3.898 -39.812 -10.062 1 98.44 310 ALA B O 1
ATOM 4835 N N . LEU B 1 311 ? 5.836 -38.719 -10.453 1 98.06 311 LEU B N 1
ATOM 4836 C CA . LEU B 1 311 ? 6.312 -39.688 -11.445 1 98.06 311 LEU B CA 1
ATOM 4837 C C . LEU B 1 311 ? 7.172 -40.75 -10.789 1 98.06 311 LEU B C 1
ATOM 4839 O O . LEU B 1 311 ? 7.816 -41.562 -11.477 1 98.06 311 LEU B O 1
ATOM 4843 N N . GLY B 1 312 ? 7.203 -40.719 -9.453 1 97.19 312 GLY B N 1
ATOM 4844 C CA . GLY B 1 312 ? 7.766 -41.844 -8.719 1 97.19 312 GLY B CA 1
ATOM 4845 C C . GLY B 1 312 ? 9.25 -41.688 -8.461 1 97.19 312 GLY B C 1
ATOM 4846 O O . GLY B 1 312 ? 9.953 -42.688 -8.297 1 97.19 312 GLY B O 1
ATOM 4847 N N . TYR B 1 313 ? 9.727 -40.5 -8.438 1 97.38 313 TYR B N 1
ATOM 4848 C CA . TYR B 1 313 ? 11.148 -40.281 -8.242 1 97.38 313 TYR B CA 1
ATOM 4849 C C . TYR B 1 313 ? 11.406 -39.375 -7.031 1 97.38 313 TYR B C 1
ATOM 4851 O O . TYR B 1 313 ? 10.477 -38.781 -6.496 1 97.38 313 TYR B O 1
ATOM 4859 N N . GLY B 1 314 ? 12.672 -39.344 -6.551 1 94.81 314 GLY B N 1
ATOM 4860 C CA . GLY B 1 314 ? 13.078 -38.469 -5.457 1 94.81 314 GLY B CA 1
ATOM 4861 C C . GLY B 1 314 ? 12.68 -39 -4.094 1 94.81 314 GLY B C 1
ATOM 4862 O O . GLY B 1 314 ? 12.164 -40.125 -3.982 1 94.81 314 GLY B O 1
ATOM 4863 N N . PRO B 1 315 ? 12.898 -38.219 -3.039 1 94.81 315 PRO B N 1
ATOM 4864 C CA . PRO B 1 315 ? 12.68 -38.688 -1.662 1 94.81 315 PRO B CA 1
ATOM 4865 C C . PRO B 1 315 ? 11.195 -38.844 -1.328 1 94.81 315 PRO B C 1
ATOM 4867 O O . PRO B 1 315 ? 10.852 -39.562 -0.387 1 94.81 315 PRO B O 1
ATOM 4870 N N . ARG B 1 316 ? 10.289 -38.25 -2.176 1 95.5 316 ARG B N 1
ATOM 4871 C CA . ARG B 1 316 ? 8.852 -38.344 -1.92 1 95.5 316 ARG B CA 1
ATOM 4872 C C . ARG B 1 316 ? 8.156 -39.125 -3.039 1 95.5 316 ARG B C 1
ATOM 4874 O O . ARG B 1 316 ? 6.992 -38.844 -3.354 1 95.5 316 ARG B O 1
ATOM 4881 N N . ALA B 1 317 ? 8.883 -40.031 -3.576 1 96.94 317 ALA B N 1
ATOM 4882 C CA . ALA B 1 317 ? 8.375 -40.812 -4.711 1 96.94 317 ALA B CA 1
ATOM 4883 C C . ALA B 1 317 ? 6.973 -41.344 -4.434 1 96.94 317 ALA B C 1
ATOM 4885 O O . ALA B 1 317 ? 6.742 -42 -3.426 1 96.94 317 ALA B O 1
ATOM 4886 N N . GLY B 1 318 ? 6.074 -40.938 -5.316 1 96.88 318 GLY B N 1
ATOM 4887 C CA . GLY B 1 318 ? 4.703 -41.406 -5.219 1 96.88 318 GLY B CA 1
ATOM 4888 C C . GLY B 1 318 ? 3.863 -40.594 -4.25 1 96.88 318 GLY B C 1
ATOM 4889 O O . GLY B 1 318 ? 2.662 -40.844 -4.113 1 96.88 318 GLY B O 1
ATOM 4890 N N . GLN B 1 319 ? 4.457 -39.625 -3.656 1 97.38 319 GLN B N 1
ATOM 4891 C CA . GLN B 1 319 ? 3.754 -38.812 -2.662 1 97.38 319 GLN B CA 1
ATOM 4892 C C . GLN B 1 319 ? 3.973 -37.312 -2.906 1 97.38 319 GLN B C 1
ATOM 4894 O O . GLN B 1 319 ? 4.605 -36.625 -2.096 1 97.38 319 GLN B O 1
ATOM 4899 N N . PRO B 1 320 ? 3.406 -36.812 -3.996 1 98.31 320 PRO B N 1
ATOM 4900 C CA . PRO B 1 320 ? 3.555 -35.375 -4.238 1 98.31 320 PRO B CA 1
ATOM 4901 C C . PRO B 1 320 ? 3.057 -34.531 -3.068 1 98.31 320 PRO B C 1
ATOM 4903 O O . PRO B 1 320 ? 2.043 -34.875 -2.449 1 98.31 320 PRO B O 1
ATOM 4906 N N . PRO B 1 321 ? 3.725 -33.438 -2.729 1 98.12 321 PRO B N 1
ATOM 4907 C CA . PRO B 1 321 ? 3.436 -32.625 -1.539 1 98.12 321 PRO B CA 1
ATOM 4908 C C . PRO B 1 321 ? 2.029 -32.031 -1.559 1 98.12 321 PRO B C 1
ATOM 4910 O O . PRO B 1 321 ? 1.402 -31.891 -0.506 1 98.12 321 PRO B O 1
ATOM 4913 N N . THR B 1 322 ? 1.518 -31.609 -2.74 1 98.38 322 THR B N 1
ATOM 4914 C CA . THR B 1 322 ? 0.271 -30.844 -2.744 1 98.38 322 THR B CA 1
ATOM 4915 C C . THR B 1 322 ? -0.653 -31.344 -3.857 1 98.38 322 THR B C 1
ATOM 4917 O O . THR B 1 322 ? -1.045 -30.562 -4.73 1 98.38 322 THR B O 1
ATOM 4920 N N . PRO B 1 323 ? -1.083 -32.531 -3.766 1 98.44 323 PRO B N 1
ATOM 4921 C CA . PRO B 1 323 ? -2.014 -33.031 -4.781 1 98.44 323 PRO B CA 1
ATOM 4922 C C . PRO B 1 323 ? -3.408 -32.438 -4.652 1 98.44 323 PRO B C 1
ATOM 4924 O O . PRO B 1 323 ? -3.924 -32.281 -3.543 1 98.44 323 PRO B O 1
ATOM 4927 N N . VAL B 1 324 ? -3.959 -32.031 -5.742 1 98.06 324 VAL B N 1
ATOM 4928 C CA . VAL B 1 324 ? -5.32 -31.516 -5.805 1 98.06 324 VAL B CA 1
ATOM 4929 C C . VAL B 1 324 ? -6.316 -32.656 -5.809 1 98.06 324 VAL B C 1
ATOM 4931 O O . VAL B 1 324 ? -7.422 -32.562 -5.285 1 98.06 324 VAL B O 1
ATOM 4934 N N . ASN B 1 325 ? -5.91 -33.875 -6.453 1 98.12 325 ASN B N 1
ATOM 4935 C CA . ASN B 1 325 ? -6.73 -35.062 -6.523 1 98.12 325 ASN B CA 1
ATOM 4936 C C . ASN B 1 325 ? -6.016 -36.281 -5.914 1 98.12 325 ASN B C 1
ATOM 4938 O O . ASN B 1 325 ? -5.75 -37.25 -6.605 1 98.12 325 ASN B O 1
ATOM 4942 N N . PRO B 1 326 ? -5.871 -36.312 -4.629 1 96.88 326 PRO B N 1
ATOM 4943 C CA . PRO B 1 326 ? -5.086 -37.375 -3.955 1 96.88 326 PRO B CA 1
ATOM 4944 C C . PRO B 1 326 ? -5.66 -38.75 -4.16 1 96.88 326 PRO B C 1
ATOM 4946 O O . PRO B 1 326 ? -4.957 -39.75 -3.959 1 96.88 326 PRO B O 1
ATOM 4949 N N . GLN B 1 327 ? -6.883 -38.906 -4.594 1 95.69 327 GLN B N 1
ATOM 4950 C CA . GLN B 1 327 ? -7.512 -40.188 -4.789 1 95.69 327 GLN B CA 1
ATOM 4951 C C . GLN B 1 327 ? -6.812 -41 -5.895 1 95.69 327 GLN B C 1
ATOM 4953 O O . GLN B 1 327 ? -6.895 -42.219 -5.934 1 95.69 327 GLN B O 1
ATOM 4958 N N . VAL B 1 328 ? -6.129 -40.312 -6.77 1 96.38 328 VAL B N 1
ATOM 4959 C CA . VAL B 1 328 ? -5.438 -40.969 -7.887 1 96.38 328 VAL B CA 1
ATOM 4960 C C . VAL B 1 328 ? -4.195 -41.688 -7.375 1 96.38 328 VAL B C 1
ATOM 4962 O O . VAL B 1 328 ? -3.725 -42.625 -8.008 1 96.38 328 VAL B O 1
ATOM 4965 N N . LEU B 1 329 ? -3.666 -41.25 -6.234 1 93.88 329 LEU B N 1
ATOM 4966 C CA . LEU B 1 329 ? -2.418 -41.781 -5.699 1 93.88 329 LEU B CA 1
ATOM 4967 C C . LEU B 1 329 ? -2.67 -43.094 -4.938 1 93.88 329 LEU B C 1
ATOM 4969 O O . LEU B 1 329 ? -1.73 -43.812 -4.641 1 93.88 329 LEU B O 1
ATOM 4973 N N . GLN B 1 330 ? -3.865 -43.438 -4.488 1 86.25 330 GLN B N 1
ATOM 4974 C CA . GLN B 1 330 ? -4.215 -44.625 -3.721 1 86.25 330 GLN B CA 1
ATOM 4975 C C . GLN B 1 330 ? -4.445 -45.812 -4.637 1 86.25 330 GLN B C 1
ATOM 4977 O O . GLN B 1 330 ? -4.598 -46.938 -4.164 1 86.25 330 GLN B O 1
ATOM 4982 N N . GLN B 1 331 ? -4.371 -45.719 -5.879 1 69.56 331 GLN B N 1
ATOM 4983 C CA . GLN B 1 331 ? -4.621 -46.844 -6.777 1 69.56 331 GLN B CA 1
ATOM 4984 C C . GLN B 1 331 ? -3.312 -47.469 -7.223 1 69.56 331 GLN B C 1
ATOM 4986 O O . GLN B 1 331 ? -2.277 -46.812 -7.301 1 69.56 331 GLN B O 1
#

InterPro domains:
  IPR006139 D-isomer specific 2-hydroxyacid dehydrogenase, catalytic domain [PF00389] (5-313)
  IPR006140 D-isomer specific 2-hydroxyacid dehydrogenase, NAD-binding domain [PF02826] (109-289)
  IPR029752 D-isomer specific 2-hydroxyacid dehydrogenase, NAD-binding domain conserved site 1 [PS00065] (150-178)
  IPR036291 NAD(P)-binding domain superfamily [SSF51735] (101-290)
  IPR050223 D-isomer specific 2-hydroxyacid dehydrogenase [PTHR10996] (3-312)

Organism: Ralstonia solanacearum (NCBI:txid305)

Sequence (662 aa):
MRPSVLVTRATFPDIANRLREHFDVTDNPSDTILSPSELIARLQGKQGVMSTGSERIDAALLDACPQLKAVCNVGVGYNNIDVAACTARGVVVSNTPDVLTQTTADFGFALMLATARRITESERFVRRGEWQKTGIHDQMLGSDIYGATLGILGMGRIGQAIARRAALGFEMQVIYHNRSPLEAETEARAHARYVDKDTLLRESDHLILVLPYSPEAHHTIGPAELARMKPTATLTNIARGGIVDDAALAQALRQGTIAAAGLDVFEGEPRIHPDLLALDNIVLTPHIGSASVNTRRAMAALTVDNLIAALGYGPRAGQPPTPVNPQVLQQMRPSVLVTRATFPDIANRLREHFDVTDNPSDTILSPSELIARLQGKQGVMSTGSERIDAALLDACPQLKAVCNVGVGYNNIDVAACTARGVVVSNTPDVLTQTTADFGFALMLATARRITESERFVRRGEWQKTGIHDQMLGSDIYGATLGILGMGRIGQAIARRAALGFEMQVIYHNRSPLEAETEARAHARYVDKDTLLRESDHLILVLPYSPEAHHTIGPAELARMKPTATLTNIARGGIVDDAALAQALRQGTIAAAGLDVFEGEPRIHPDLLALDNIVLTPHIGSASVNTRRAMAALTVDNLIAALGYGPRAGQPPTPVNPQVLQQ